Protein AF-A0A832CTL1-F1 (afdb_monomer)

Radius of gyration: 27.65 Å; Cα contacts (8 Å, |Δi|>4): 607; chains: 1; bounding box: 59×52×82 Å

Nearest PDB structures (foldseek):
  3a6g-assembly1_B  TM=8.070E-01  e=8.616E-18  Pseudomonas putida
  3a6j-assembly1_B  TM=8.109E-01  e=1.532E-17  Pseudomonas putida
  3a6j-assembly1_D  TM=8.157E-01  e=2.428E-17  Pseudomonas putida
  3a6g-assembly1_C  TM=8.225E-01  e=5.756E-17  Pseudomonas putida
  3no4-assembly1_B  TM=8.378E-01  e=3.629E-15  Nostoc punctiforme PCC 73102

Structure (mmCIF, N/CA/C/O backbone):
data_AF-A0A832CTL1-F1
#
_entry.id   AF-A0A832CTL1-F1
#
loop_
_atom_site.group_PDB
_atom_site.id
_atom_site.type_symbol
_atom_site.label_atom_id
_atom_site.label_alt_id
_atom_site.label_comp_id
_atom_site.label_asym_id
_atom_site.label_entity_id
_atom_site.label_seq_id
_atom_site.pdbx_PDB_ins_code
_atom_site.Cartn_x
_atom_site.Cartn_y
_atom_site.Cartn_z
_atom_site.occupancy
_atom_site.B_iso_or_equiv
_atom_site.auth_seq_id
_atom_site.auth_comp_id
_atom_site.auth_asym_id
_atom_site.auth_atom_id
_atom_site.pdbx_PDB_model_num
ATOM 1 N N . MET A 1 1 ? -8.035 -24.343 8.576 1.00 56.88 1 MET A N 1
ATOM 2 C CA . MET A 1 1 ? -7.004 -23.307 8.783 1.00 56.88 1 MET A CA 1
ATOM 3 C C . MET A 1 1 ? -7.360 -22.589 10.062 1.00 56.88 1 MET A C 1
ATOM 5 O O . MET A 1 1 ? -8.543 -22.396 10.301 1.00 56.88 1 MET A O 1
ATOM 9 N N . ASN A 1 2 ? -6.378 -22.297 10.905 1.00 76.19 2 ASN A N 1
ATOM 10 C CA . ASN A 1 2 ? -6.590 -21.469 12.084 1.00 76.19 2 ASN A CA 1
ATOM 11 C C . ASN A 1 2 ? -6.821 -20.022 11.612 1.00 76.19 2 ASN A C 1
ATOM 13 O O . ASN A 1 2 ? -6.021 -19.516 10.827 1.00 76.19 2 ASN A O 1
ATOM 17 N N . ALA A 1 3 ? -7.889 -19.361 12.063 1.00 74.44 3 ALA A N 1
ATOM 18 C CA . ALA A 1 3 ? -8.187 -17.968 11.719 1.00 74.44 3 ALA A CA 1
ATOM 19 C C . ALA A 1 3 ? -7.029 -17.011 12.058 1.00 74.44 3 ALA A C 1
ATOM 21 O O . ALA A 1 3 ? -6.797 -16.012 11.374 1.00 74.44 3 ALA A O 1
ATOM 22 N N . LEU A 1 4 ? -6.240 -17.347 13.082 1.00 83.19 4 LEU A N 1
ATOM 23 C CA . LEU A 1 4 ? -5.053 -16.588 13.461 1.00 83.19 4 LEU A CA 1
ATOM 24 C C . LEU A 1 4 ? -3.857 -16.825 12.529 1.00 83.19 4 LEU A C 1
ATOM 26 O O . LEU A 1 4 ? -2.988 -15.964 12.477 1.00 83.19 4 LEU A O 1
ATOM 30 N N . GLU A 1 5 ? -3.828 -17.909 11.755 1.00 91.62 5 GLU A N 1
ATOM 31 C CA . GLU A 1 5 ? -2.769 -18.211 10.774 1.00 91.62 5 GLU A CA 1
ATOM 32 C C . GLU A 1 5 ? -3.132 -17.784 9.344 1.00 91.62 5 GLU A C 1
ATOM 34 O O . GLU A 1 5 ? -2.275 -17.787 8.462 1.00 91.62 5 GLU A O 1
ATOM 39 N N . GLU A 1 6 ? -4.388 -17.416 9.084 1.00 97.06 6 GLU A N 1
ATOM 40 C CA . GLU A 1 6 ? -4.765 -16.793 7.817 1.00 97.06 6 GLU A CA 1
ATOM 41 C C . GLU A 1 6 ? -4.393 -15.303 7.843 1.00 97.06 6 GLU A C 1
ATOM 43 O O . GLU A 1 6 ? -4.636 -14.580 8.817 1.00 97.06 6 GLU A O 1
ATOM 48 N N . TYR A 1 7 ? -3.779 -14.859 6.748 1.00 97.88 7 TYR A N 1
ATOM 49 C CA . TYR A 1 7 ? -3.262 -13.505 6.571 1.00 97.88 7 TYR A CA 1
ATOM 50 C C . TYR A 1 7 ? -3.987 -12.749 5.457 1.00 97.88 7 TYR A C 1
ATOM 52 O O . TYR A 1 7 ? -3.749 -11.562 5.287 1.00 97.88 7 TYR A O 1
ATOM 60 N N . ARG A 1 8 ? -4.865 -13.385 4.676 1.00 98.50 8 ARG A N 1
ATOM 61 C CA . ARG A 1 8 ? -5.683 -12.716 3.656 1.00 98.50 8 ARG A CA 1
ATOM 62 C C . ARG A 1 8 ? -7.034 -12.340 4.244 1.00 98.50 8 ARG A C 1
ATOM 64 O O . ARG A 1 8 ? -7.839 -13.205 4.578 1.00 98.50 8 ARG A O 1
ATOM 71 N N . TYR A 1 9 ? -7.308 -11.040 4.314 1.00 98.12 9 TYR A N 1
ATOM 72 C CA . TYR A 1 9 ? -8.509 -10.493 4.950 1.00 98.12 9 TYR A CA 1
ATOM 73 C C . TYR A 1 9 ? -9.803 -11.111 4.396 1.00 98.12 9 TYR A C 1
ATOM 75 O O . TYR A 1 9 ? -10.677 -11.524 5.149 1.00 98.12 9 TYR A O 1
ATOM 83 N N . ASN A 1 10 ? -9.911 -11.230 3.070 1.00 96.50 10 ASN A N 1
ATOM 84 C CA . ASN A 1 10 ? -11.101 -11.732 2.374 1.00 96.50 10 ASN A CA 1
ATOM 85 C C . ASN A 1 10 ? -11.220 -13.269 2.332 1.00 96.50 10 ASN A C 1
ATOM 87 O O . ASN A 1 10 ? -12.086 -13.786 1.626 1.00 96.50 10 ASN A O 1
ATOM 91 N N . ARG A 1 11 ? -10.354 -13.999 3.046 1.00 97.56 11 ARG A N 1
ATOM 92 C CA . ARG A 1 11 ? -10.480 -15.452 3.257 1.00 97.56 11 ARG A CA 1
ATOM 93 C C . ARG A 1 11 ? -11.045 -15.816 4.625 1.00 97.56 11 ARG A C 1
ATOM 95 O O . ARG A 1 11 ? -11.424 -16.967 4.817 1.00 97.56 11 ARG A O 1
ATOM 102 N N . LEU A 1 12 ? -11.121 -14.851 5.538 1.00 96.94 12 LEU A N 1
ATOM 103 C CA . LEU A 1 12 ? -11.771 -15.019 6.827 1.00 96.94 12 LEU A CA 1
ATOM 104 C C . LEU A 1 12 ? -13.285 -14.860 6.690 1.00 96.94 12 LEU A C 1
ATOM 106 O O . LEU A 1 12 ? -13.790 -14.005 5.959 1.00 96.94 12 LEU A O 1
ATOM 110 N N . THR A 1 13 ? -14.019 -15.668 7.440 1.00 97.19 13 THR A N 1
ATOM 111 C CA . THR A 1 13 ? -15.440 -15.451 7.701 1.00 97.19 13 THR A CA 1
ATOM 112 C C . THR A 1 13 ? -15.627 -14.268 8.655 1.00 97.19 13 THR A C 1
ATOM 114 O O . THR A 1 13 ? -14.732 -13.904 9.419 1.00 97.19 13 THR A O 1
ATOM 117 N N . TRP A 1 14 ? -16.808 -13.645 8.643 1.00 92.94 14 TRP A N 1
ATOM 118 C CA . TRP A 1 14 ? -17.059 -12.475 9.492 1.00 92.94 14 TRP A CA 1
ATOM 119 C C . TRP A 1 14 ? -16.880 -12.740 11.009 1.00 92.94 14 TRP A C 1
ATOM 121 O O . TRP A 1 14 ? -16.439 -11.815 11.690 1.00 92.94 14 TRP A O 1
ATOM 131 N N . PRO A 1 15 ? -17.136 -13.945 11.578 1.00 92.62 15 PRO A N 1
ATOM 132 C CA . PRO A 1 15 ? -16.801 -14.217 12.976 1.00 92.62 15 PRO A CA 1
ATOM 133 C C . PRO A 1 15 ? -15.290 -14.286 13.220 1.00 92.62 15 PRO A C 1
ATOM 135 O O . PRO A 1 15 ? -14.819 -13.754 14.220 1.00 92.62 15 PRO A O 1
ATOM 138 N N . GLU A 1 16 ? -14.524 -14.870 12.296 1.00 95.56 16 GLU A N 1
ATOM 139 C CA . GLU A 1 16 ? -13.059 -14.968 12.393 1.00 95.56 16 GLU A CA 1
ATOM 140 C C . GLU A 1 16 ? -12.382 -13.586 12.328 1.00 95.56 16 GLU A C 1
ATOM 142 O O . GLU A 1 16 ? -11.328 -13.371 12.928 1.00 95.56 16 GLU A O 1
ATOM 147 N N . ILE A 1 17 ? -13.014 -12.599 11.680 1.00 92.69 17 ILE A N 1
ATOM 148 C CA . ILE A 1 17 ? -12.567 -11.197 11.739 1.00 92.69 17 ILE A CA 1
ATOM 149 C C . ILE A 1 17 ? -12.562 -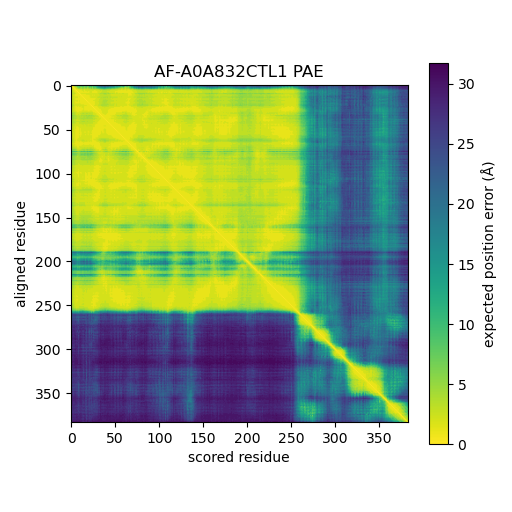10.672 13.184 1.00 92.69 17 ILE A C 1
ATOM 151 O O . ILE A 1 17 ? -11.637 -9.947 13.553 1.00 92.69 17 ILE A O 1
ATOM 155 N N . ASN A 1 18 ? -13.519 -11.068 14.034 1.00 88.56 18 ASN A N 1
ATOM 156 C CA . ASN A 1 18 ? -13.521 -10.654 15.443 1.00 88.56 18 ASN A CA 1
ATOM 157 C C . ASN A 1 18 ? -12.296 -11.194 16.195 1.00 88.56 18 ASN A C 1
ATOM 159 O O . ASN A 1 18 ? -11.742 -10.497 17.046 1.00 88.56 18 ASN A O 1
ATOM 163 N N . GLU A 1 19 ? -11.840 -12.404 15.861 1.00 90.88 19 GLU A N 1
ATOM 164 C CA . GLU A 1 19 ? -10.621 -12.988 16.432 1.00 90.88 19 GLU A CA 1
ATOM 165 C C . GLU A 1 19 ? -9.379 -12.199 16.003 1.00 90.88 19 GLU A C 1
ATOM 167 O O . GLU A 1 19 ? -8.532 -11.869 16.835 1.00 90.88 19 GLU A O 1
ATOM 172 N N . ALA A 1 20 ? -9.297 -11.803 14.728 1.00 93.50 20 ALA A N 1
ATOM 173 C CA . ALA A 1 20 ? -8.212 -10.963 14.224 1.00 93.50 20 ALA A CA 1
ATOM 174 C C . ALA A 1 20 ? -8.184 -9.564 14.871 1.00 93.50 20 ALA A C 1
ATOM 176 O O . ALA A 1 20 ? -7.107 -9.040 15.179 1.00 93.50 20 ALA A O 1
ATOM 177 N N . VAL A 1 21 ? -9.357 -8.970 15.118 1.00 87.62 21 VAL A N 1
ATOM 178 C CA . VAL A 1 21 ? -9.495 -7.701 15.852 1.00 87.62 21 VAL A CA 1
ATOM 179 C C . VAL A 1 21 ? -9.043 -7.865 17.304 1.00 87.62 21 VAL A C 1
ATOM 181 O O . VAL A 1 21 ? -8.276 -7.038 17.804 1.00 87.62 21 VAL A O 1
ATOM 184 N N . ALA A 1 22 ? -9.457 -8.945 17.976 1.00 85.94 22 ALA A N 1
ATOM 185 C CA . ALA A 1 22 ? -9.052 -9.248 19.349 1.00 85.94 22 ALA A CA 1
ATOM 186 C C . ALA A 1 22 ? -7.535 -9.484 19.473 1.00 85.94 22 ALA A C 1
ATOM 188 O O . ALA A 1 22 ? -6.916 -9.022 20.433 1.00 85.94 22 ALA A O 1
ATOM 189 N N . ALA A 1 23 ? -6.924 -10.120 18.471 1.00 88.06 23 ALA A N 1
ATOM 190 C CA . ALA A 1 23 ? -5.476 -10.303 18.352 1.00 88.06 23 ALA A CA 1
ATOM 191 C C . ALA A 1 23 ? -4.715 -9.018 17.961 1.00 88.06 23 ALA A C 1
ATOM 193 O O . ALA A 1 23 ? -3.482 -9.015 17.895 1.00 88.06 23 ALA A O 1
ATOM 194 N N . GLN A 1 24 ? -5.434 -7.918 17.709 1.00 89.25 24 GLN A N 1
ATOM 195 C CA . GLN A 1 24 ? -4.876 -6.630 17.298 1.00 89.25 24 GLN A CA 1
ATOM 196 C C . GLN A 1 24 ? -3.959 -6.766 16.071 1.00 89.25 24 GLN A C 1
ATOM 198 O O . GLN A 1 24 ? -2.849 -6.217 16.046 1.00 89.25 24 GLN A O 1
ATOM 203 N N . LYS A 1 25 ? -4.398 -7.532 15.063 1.00 96.94 25 LYS A N 1
ATOM 204 C CA . LYS A 1 25 ? -3.666 -7.627 13.795 1.00 96.94 25 LYS A CA 1
ATOM 205 C C . LYS A 1 25 ? -3.609 -6.254 13.110 1.00 96.94 25 LYS A C 1
ATOM 207 O O . LYS A 1 25 ? -4.580 -5.496 13.137 1.00 96.94 25 LYS A O 1
ATOM 212 N N . LEU A 1 26 ? -2.468 -5.932 12.504 1.00 98.50 26 LEU A N 1
ATOM 213 C CA . LEU A 1 26 ? -2.315 -4.774 11.618 1.00 98.50 26 LEU A CA 1
ATOM 214 C C . LEU A 1 26 ? -2.963 -5.101 10.266 1.00 98.50 26 LEU A C 1
ATOM 216 O O . LEU A 1 26 ? -2.711 -6.170 9.713 1.00 98.50 26 LEU A O 1
ATOM 220 N N . VAL A 1 27 ? -3.774 -4.196 9.718 1.00 98.81 27 VAL A N 1
ATOM 221 C CA . VAL A 1 27 ? -4.368 -4.395 8.385 1.00 98.81 27 VAL A CA 1
ATOM 222 C C . VAL A 1 27 ? -3.550 -3.659 7.333 1.00 98.81 27 VAL A C 1
ATOM 224 O O . VAL A 1 27 ? -3.366 -2.450 7.428 1.00 98.81 27 VAL A O 1
ATOM 227 N N . ILE A 1 28 ? -3.075 -4.384 6.328 1.00 98.94 28 ILE A N 1
ATOM 228 C CA . ILE A 1 28 ? -2.312 -3.867 5.197 1.00 98.94 28 ILE A CA 1
ATOM 229 C C . ILE A 1 28 ? -3.253 -3.686 4.003 1.00 98.94 28 ILE A C 1
ATOM 231 O O . ILE A 1 28 ? -3.948 -4.626 3.619 1.00 98.94 28 ILE A O 1
ATOM 235 N N . LEU A 1 29 ? -3.252 -2.495 3.404 1.00 98.94 29 LEU A N 1
ATOM 236 C CA . LEU A 1 29 ? -3.898 -2.199 2.126 1.00 98.94 29 LEU A CA 1
ATOM 237 C C . LEU A 1 29 ? -2.820 -1.979 1.054 1.00 98.94 29 LEU A C 1
ATOM 239 O O . LEU A 1 29 ? -2.209 -0.906 1.033 1.00 98.94 29 LEU A O 1
ATOM 243 N N . PRO A 1 30 ? -2.576 -2.958 0.167 1.00 98.88 30 PRO A N 1
ATOM 244 C CA . PRO A 1 30 ? -1.699 -2.758 -0.977 1.00 98.88 30 PRO A CA 1
ATOM 245 C C . PRO A 1 30 ? -2.364 -1.827 -1.997 1.00 98.88 30 PRO A C 1
ATOM 247 O O . PRO A 1 30 ? -3.555 -1.950 -2.293 1.00 98.88 30 PRO A O 1
ATOM 250 N N . THR A 1 31 ? -1.596 -0.906 -2.563 1.00 98.69 31 THR A N 1
ATOM 251 C CA . THR A 1 31 ? -2.052 0.021 -3.606 1.00 98.69 31 THR A CA 1
ATOM 252 C C . THR A 1 31 ? -1.040 0.043 -4.737 1.00 98.69 31 THR A C 1
ATOM 254 O O . THR A 1 31 ? 0.158 0.018 -4.488 1.00 98.69 31 THR A O 1
ATOM 257 N N . GLY A 1 32 ? -1.510 0.084 -5.974 1.00 97.81 32 GLY A N 1
ATOM 258 C CA . GLY A 1 32 ? -0.668 0.146 -7.159 1.00 97.81 32 GLY A CA 1
ATOM 259 C C . GLY A 1 32 ? -1.394 0.865 -8.284 1.00 97.81 32 GLY A C 1
ATOM 260 O O . GLY A 1 32 ? -2.144 1.819 -8.058 1.00 97.81 32 GLY A O 1
ATOM 261 N N . SER A 1 33 ? -1.158 0.407 -9.501 1.00 97.25 33 SER A N 1
ATOM 262 C CA . SER A 1 33 ? -1.650 1.025 -10.719 1.00 97.25 33 SER A CA 1
ATOM 263 C C . SER A 1 33 ? -1.675 -0.008 -11.856 1.00 97.25 33 SER A C 1
ATOM 265 O O . SER A 1 33 ? -1.122 -1.104 -11.740 1.00 97.25 33 SER A O 1
ATOM 267 N N . THR A 1 34 ? -2.399 0.337 -12.922 1.00 97.62 34 THR A N 1
ATOM 268 C CA . THR A 1 34 ? -2.346 -0.343 -14.213 1.00 97.62 34 THR A CA 1
ATOM 269 C C . THR A 1 34 ? -1.830 0.668 -15.229 1.00 97.62 34 THR A C 1
ATOM 271 O O . THR A 1 34 ? -2.573 1.567 -15.643 1.00 97.62 34 THR A O 1
ATOM 274 N N . GLU A 1 35 ? -0.566 0.537 -15.615 1.00 95.94 35 GLU A N 1
ATOM 275 C CA . GLU A 1 35 ? 0.123 1.498 -16.473 1.00 95.94 35 GLU A CA 1
ATOM 276 C C . GLU A 1 35 ? 1.243 0.879 -17.299 1.00 95.94 35 GLU A C 1
ATOM 278 O O . GLU A 1 35 ? 1.771 -0.189 -16.994 1.00 95.94 35 GLU A O 1
ATOM 283 N N . GLN A 1 36 ? 1.595 1.574 -18.378 1.00 95.44 36 GLN A N 1
ATOM 284 C CA . GLN A 1 36 ? 2.718 1.211 -19.238 1.00 95.44 36 GLN A CA 1
ATOM 285 C C . GLN A 1 36 ? 3.995 0.993 -18.414 1.00 95.44 36 GLN A C 1
ATOM 287 O O . GLN A 1 36 ? 4.289 1.802 -17.545 1.00 95.44 36 GLN A O 1
ATOM 292 N N . HIS A 1 37 ? 4.781 -0.038 -18.717 1.00 96.75 37 HIS A N 1
ATOM 293 C CA . HIS A 1 37 ? 6.110 -0.242 -18.133 1.00 96.75 37 HIS A CA 1
ATOM 294 C C . HIS A 1 37 ? 7.117 -0.611 -19.227 1.00 96.75 37 HIS A C 1
ATOM 296 O O . HIS A 1 37 ? 7.755 -1.665 -19.229 1.00 96.75 37 HIS A O 1
ATOM 302 N N . GLY A 1 38 ? 7.226 0.257 -20.230 1.00 95.81 38 GLY A N 1
ATOM 303 C CA . GLY A 1 38 ? 8.018 -0.042 -21.412 1.00 95.81 38 GLY A CA 1
ATOM 304 C C . GLY A 1 38 ? 7.426 -1.178 -22.250 1.00 95.81 38 GLY A C 1
ATOM 305 O O . GLY A 1 38 ? 6.285 -1.609 -22.079 1.00 95.81 38 GLY A O 1
ATOM 306 N N . ARG A 1 39 ? 8.208 -1.668 -23.214 1.00 96.88 39 ARG A N 1
ATOM 307 C CA . ARG A 1 39 ? 7.780 -2.749 -24.122 1.00 96.88 39 ARG A CA 1
ATOM 308 C C . ARG A 1 39 ? 8.019 -4.146 -23.545 1.00 96.88 39 ARG A C 1
ATOM 310 O O . ARG A 1 39 ? 7.516 -5.122 -24.107 1.00 96.88 39 ARG A O 1
ATOM 317 N N . HIS A 1 40 ? 8.814 -4.242 -22.480 1.00 98.56 40 HIS A N 1
ATOM 318 C CA . HIS A 1 40 ? 9.295 -5.500 -21.914 1.00 98.56 40 HIS A CA 1
ATOM 319 C C . HIS A 1 40 ? 8.487 -5.989 -20.712 1.00 98.56 40 HIS A C 1
ATOM 321 O O . HIS A 1 40 ? 8.428 -7.204 -20.516 1.00 98.56 40 HIS A O 1
ATOM 327 N N . LEU A 1 41 ? 7.854 -5.097 -19.943 1.00 98.50 41 LEU A N 1
ATOM 328 C CA . LEU A 1 41 ? 7.027 -5.463 -18.790 1.00 98.50 41 LEU A CA 1
ATOM 329 C C . LEU A 1 41 ? 5.519 -5.387 -19.094 1.00 98.50 41 LEU A C 1
ATOM 331 O O . LEU A 1 41 ? 5.087 -4.663 -19.996 1.00 98.50 41 LEU A O 1
ATOM 335 N N . PRO A 1 42 ? 4.697 -6.155 -18.360 1.00 98.12 42 PRO A N 1
ATOM 336 C CA . PRO A 1 42 ? 3.240 -6.055 -18.422 1.00 98.12 42 PRO A CA 1
ATOM 337 C C . PRO A 1 42 ? 2.713 -4.783 -17.735 1.00 98.12 42 PRO A C 1
ATOM 339 O O . PRO A 1 42 ? 3.452 -4.065 -17.080 1.00 98.12 42 PRO A O 1
ATOM 342 N N . LEU A 1 43 ? 1.410 -4.513 -17.866 1.00 98.06 43 LEU A N 1
ATOM 343 C CA . LEU A 1 43 ? 0.783 -3.296 -17.324 1.00 98.06 43 LEU A CA 1
ATOM 344 C C . LEU A 1 43 ? 0.546 -3.319 -15.804 1.00 98.06 43 LEU A C 1
ATOM 346 O O . LEU A 1 43 ? 0.078 -2.333 -15.249 1.00 98.06 43 LEU A O 1
ATOM 350 N N . ASP A 1 44 ? 0.779 -4.450 -15.138 1.00 98.06 44 ASP A N 1
ATOM 351 C CA . ASP A 1 44 ? 0.405 -4.679 -13.739 1.00 98.06 44 ASP A CA 1
ATOM 352 C C . ASP A 1 44 ? 1.585 -4.598 -12.763 1.00 98.06 44 ASP A C 1
ATOM 354 O O . ASP A 1 44 ? 1.434 -5.034 -11.628 1.00 98.06 44 ASP A O 1
ATOM 358 N N . VAL A 1 45 ? 2.747 -4.082 -13.180 1.00 98.44 45 VAL A N 1
ATOM 359 C CA . VAL A 1 45 ? 3.984 -4.047 -12.370 1.00 98.44 45 VAL A CA 1
ATOM 360 C C . VAL A 1 45 ? 3.731 -3.501 -10.969 1.00 98.44 45 VAL A C 1
ATOM 362 O O . VAL A 1 45 ? 3.952 -4.224 -9.996 1.00 98.44 45 VAL A O 1
ATOM 365 N N . ASP A 1 46 ? 3.178 -2.296 -10.854 1.00 98.06 46 ASP A N 1
ATOM 366 C CA . ASP A 1 46 ? 2.960 -1.633 -9.563 1.00 98.06 46 ASP A CA 1
ATOM 367 C C . ASP A 1 46 ? 2.119 -2.476 -8.605 1.00 98.06 46 ASP A C 1
ATOM 369 O O . ASP A 1 46 ? 2.456 -2.651 -7.430 1.00 98.06 46 ASP A O 1
ATOM 373 N N . VAL A 1 47 ? 0.998 -3.004 -9.106 1.00 98.44 47 VAL A N 1
ATOM 374 C CA . VAL A 1 47 ? 0.065 -3.783 -8.292 1.00 98.44 47 VAL A CA 1
ATOM 375 C C . VAL A 1 47 ? 0.609 -5.178 -7.998 1.00 98.44 47 VAL A C 1
ATOM 377 O O . VAL A 1 47 ? 0.530 -5.625 -6.857 1.00 98.44 47 VAL A O 1
ATOM 380 N N . PHE A 1 48 ? 1.211 -5.845 -8.982 1.00 98.81 48 PHE A N 1
ATOM 381 C CA . PHE A 1 48 ? 1.738 -7.201 -8.860 1.00 98.81 48 PHE A CA 1
ATOM 382 C C . PHE A 1 48 ? 2.922 -7.261 -7.897 1.00 98.81 48 PHE A C 1
ATOM 384 O O . PHE A 1 48 ? 2.953 -8.121 -7.013 1.00 98.81 48 PHE A O 1
ATOM 391 N N . LEU A 1 49 ? 3.883 -6.341 -8.026 1.00 98.75 49 LEU A N 1
ATOM 392 C CA . LEU A 1 49 ? 5.053 -6.295 -7.151 1.00 98.75 49 LEU A CA 1
ATOM 393 C C . LEU A 1 49 ? 4.649 -5.929 -5.718 1.00 98.75 49 LEU A C 1
ATOM 395 O O . LEU A 1 49 ? 5.041 -6.621 -4.774 1.00 98.75 49 LEU A O 1
ATOM 399 N N . CYS A 1 50 ? 3.810 -4.901 -5.545 1.00 98.75 50 CYS A N 1
ATOM 400 C CA . CYS A 1 50 ? 3.340 -4.487 -4.225 1.00 98.75 50 CYS A CA 1
ATOM 401 C C . CYS A 1 50 ? 2.514 -5.580 -3.534 1.00 98.75 50 CYS A C 1
ATOM 403 O O . CYS A 1 50 ? 2.757 -5.886 -2.363 1.00 98.75 50 CYS A O 1
ATOM 405 N N . GLU A 1 51 ? 1.577 -6.208 -4.252 1.00 98.75 51 GLU A N 1
ATOM 406 C CA . GLU A 1 51 ? 0.786 -7.319 -3.723 1.00 98.75 51 GLU A CA 1
ATOM 407 C C . GLU A 1 51 ? 1.691 -8.496 -3.344 1.00 98.75 51 GLU A C 1
ATOM 409 O O . GLU A 1 51 ? 1.564 -9.018 -2.238 1.00 98.75 51 GLU A O 1
ATOM 414 N N . SER A 1 52 ? 2.641 -8.880 -4.200 1.00 98.88 52 SER A N 1
ATOM 415 C CA . SER A 1 52 ? 3.561 -9.995 -3.933 1.00 98.88 52 SER A CA 1
ATOM 416 C C . SER A 1 52 ? 4.372 -9.780 -2.655 1.00 98.88 52 SER A C 1
ATOM 418 O O . SER A 1 52 ? 4.452 -10.678 -1.815 1.00 98.88 52 SER A O 1
ATOM 420 N N . VAL A 1 53 ? 4.918 -8.574 -2.465 1.00 98.88 53 VAL A N 1
ATOM 421 C CA . VAL A 1 53 ? 5.634 -8.207 -1.236 1.00 98.88 53 VAL A CA 1
ATOM 422 C C . VAL A 1 53 ? 4.696 -8.259 -0.027 1.00 98.88 53 VAL A C 1
ATOM 424 O O . VAL A 1 53 ? 5.027 -8.888 0.978 1.00 98.88 53 VAL A O 1
ATOM 427 N N . CYS A 1 54 ? 3.505 -7.658 -0.111 1.00 98.88 54 CYS A N 1
ATOM 428 C CA . CYS A 1 54 ? 2.554 -7.630 1.005 1.00 98.88 54 CYS A CA 1
ATOM 429 C C . CYS A 1 54 ? 2.052 -9.026 1.390 1.00 98.88 54 CYS A C 1
ATOM 431 O O . CYS A 1 54 ? 1.907 -9.322 2.574 1.00 98.88 54 CYS A O 1
ATOM 433 N N . LEU A 1 55 ? 1.794 -9.896 0.413 1.00 98.81 55 LEU A N 1
ATOM 434 C CA . LEU A 1 55 ? 1.372 -11.272 0.657 1.00 98.81 55 LEU A CA 1
ATOM 435 C C . LEU A 1 55 ? 2.485 -12.099 1.300 1.00 98.81 55 LEU A C 1
ATOM 437 O O . LEU A 1 55 ? 2.195 -12.906 2.181 1.00 98.81 55 LEU A O 1
ATOM 441 N N . GLU A 1 56 ? 3.743 -11.890 0.912 1.00 98.88 56 GLU A N 1
ATOM 442 C CA . GLU A 1 56 ? 4.874 -12.568 1.546 1.00 98.88 56 GLU A CA 1
ATOM 443 C C . GLU A 1 56 ? 5.110 -12.063 2.980 1.00 98.88 56 GLU A C 1
ATOM 445 O O . GLU A 1 56 ? 5.332 -12.876 3.881 1.00 98.88 56 GLU A O 1
ATOM 450 N N . VAL A 1 57 ? 4.962 -10.755 3.236 1.00 98.81 57 VAL A N 1
ATOM 451 C CA . VAL A 1 57 ? 4.905 -10.201 4.604 1.00 98.81 57 VAL A CA 1
ATOM 452 C C . VAL A 1 57 ? 3.772 -10.863 5.389 1.00 98.81 57 VAL A C 1
ATOM 454 O O . VAL A 1 57 ? 3.990 -11.350 6.497 1.00 98.81 57 VAL A O 1
ATOM 457 N N . GLY A 1 58 ? 2.583 -10.959 4.787 1.00 98.44 58 GLY A N 1
ATOM 458 C CA . GLY A 1 58 ? 1.430 -11.660 5.343 1.00 98.44 58 GLY A CA 1
ATOM 459 C C . GLY A 1 58 ? 1.741 -13.103 5.719 1.00 98.44 58 GLY A C 1
ATOM 460 O O . GLY A 1 58 ? 1.436 -13.530 6.827 1.00 98.44 58 GLY A O 1
ATOM 461 N N . ARG A 1 59 ? 2.432 -13.837 4.847 1.00 98.31 59 ARG A N 1
ATOM 462 C CA . ARG A 1 59 ? 2.844 -15.220 5.097 1.00 98.31 59 ARG A CA 1
ATOM 463 C C . ARG A 1 59 ? 3.857 -15.337 6.245 1.00 98.31 59 ARG A C 1
ATOM 465 O O . ARG A 1 59 ? 3.743 -16.259 7.048 1.00 98.31 59 ARG A O 1
ATOM 472 N N . ARG A 1 60 ? 4.844 -14.433 6.336 1.00 98.38 60 ARG A N 1
ATOM 473 C CA . ARG A 1 60 ? 5.883 -14.429 7.396 1.00 98.38 60 ARG A CA 1
ATOM 474 C C . ARG A 1 60 ? 5.380 -13.891 8.742 1.00 98.38 60 ARG A C 1
ATOM 476 O O . ARG A 1 60 ? 5.982 -14.164 9.780 1.00 98.38 60 ARG A O 1
ATOM 483 N N . ALA A 1 61 ? 4.294 -13.126 8.735 1.00 97.50 61 ALA A N 1
ATOM 484 C CA . ALA A 1 61 ? 3.723 -12.464 9.904 1.00 97.50 61 ALA A CA 1
ATOM 485 C C . ALA A 1 61 ? 2.225 -12.765 10.062 1.00 97.50 61 ALA A C 1
ATOM 487 O O . ALA A 1 61 ? 1.452 -11.894 10.464 1.00 97.50 61 ALA A O 1
ATOM 488 N N . ALA A 1 62 ? 1.805 -13.988 9.730 1.00 96.81 62 ALA A N 1
ATOM 489 C CA . ALA A 1 62 ? 0.393 -14.334 9.599 1.00 96.81 62 ALA A CA 1
ATOM 490 C C . ALA A 1 62 ? -0.411 -14.140 10.889 1.00 96.81 62 ALA A C 1
ATOM 492 O O . ALA A 1 62 ? -1.557 -13.701 10.845 1.00 96.81 62 ALA A O 1
ATOM 493 N N . ASP A 1 63 ? 0.211 -14.358 12.045 1.00 95.25 63 ASP A N 1
ATOM 494 C CA . ASP A 1 63 ? -0.346 -14.117 13.377 1.00 95.25 63 ASP A CA 1
ATOM 495 C C . ASP A 1 63 ? -0.490 -12.622 13.727 1.00 95.25 63 ASP A C 1
ATOM 497 O O . ASP A 1 63 ? -1.186 -12.259 14.677 1.00 95.25 63 ASP A O 1
ATOM 501 N N . ARG A 1 64 ? 0.126 -11.734 12.939 1.00 95.88 64 ARG A N 1
ATOM 502 C CA . ARG A 1 64 ? 0.286 -10.302 13.229 1.00 95.88 64 ARG A CA 1
ATOM 503 C C . ARG A 1 64 ? -0.436 -9.399 12.239 1.00 95.88 64 ARG A C 1
ATOM 505 O O . ARG A 1 64 ? -0.753 -8.267 12.609 1.00 95.88 64 ARG A O 1
ATOM 512 N N . VAL A 1 65 ? -0.701 -9.857 11.014 1.00 98.12 65 VAL A N 1
ATOM 513 C CA . VAL A 1 65 ? -1.257 -9.008 9.949 1.00 98.12 65 VAL A CA 1
ATOM 514 C C . VAL A 1 65 ? -2.414 -9.646 9.191 1.00 98.12 65 VAL A C 1
ATOM 516 O O . VAL A 1 65 ? -2.542 -10.866 9.122 1.00 98.12 65 VAL A O 1
ATOM 519 N N . LEU A 1 66 ? -3.238 -8.793 8.585 1.00 98.69 66 LEU A N 1
ATOM 520 C CA . LEU A 1 66 ? -4.149 -9.154 7.504 1.00 98.69 66 LEU A CA 1
ATOM 521 C C . LEU A 1 66 ? -3.872 -8.272 6.290 1.00 98.69 66 LEU A C 1
ATOM 523 O O . LEU A 1 66 ? -3.724 -7.064 6.426 1.00 98.69 66 LEU A O 1
ATOM 527 N N . VAL A 1 67 ? -3.857 -8.860 5.104 1.00 98.88 67 VAL A N 1
ATOM 528 C CA . VAL A 1 67 ? -3.646 -8.196 3.820 1.00 98.88 67 VAL A CA 1
ATOM 529 C C . VAL A 1 67 ? -4.984 -8.136 3.095 1.00 98.88 67 VAL A C 1
ATOM 531 O O . VAL A 1 67 ? -5.631 -9.164 2.864 1.00 98.88 67 VAL A O 1
ATOM 534 N N . LEU A 1 68 ? -5.424 -6.922 2.780 1.00 98.88 68 LEU A N 1
ATOM 535 C CA . LEU A 1 68 ? -6.598 -6.669 1.953 1.00 98.88 68 LEU A CA 1
ATOM 536 C C . LEU A 1 68 ? -6.300 -6.961 0.476 1.00 98.88 68 LEU A C 1
ATOM 538 O O . LEU A 1 68 ? -5.137 -6.946 0.070 1.00 98.88 68 LEU A O 1
ATOM 542 N N . PRO A 1 69 ? -7.340 -7.181 -0.348 1.00 98.56 69 PRO A N 1
ATOM 543 C CA . PRO A 1 69 ? -7.188 -7.148 -1.798 1.00 98.56 69 PRO A CA 1
ATOM 544 C C . PRO A 1 69 ? -6.522 -5.838 -2.253 1.00 98.56 69 PRO A C 1
ATOM 546 O O . PRO A 1 69 ? -6.844 -4.781 -1.699 1.00 98.56 69 PRO A O 1
ATOM 549 N N . PRO A 1 70 ? -5.613 -5.888 -3.240 1.00 98.56 70 PRO A N 1
ATOM 550 C CA . PRO A 1 70 ? -4.897 -4.705 -3.688 1.00 98.56 70 PRO A CA 1
ATOM 551 C C . PRO A 1 70 ? -5.802 -3.742 -4.470 1.00 98.56 70 PRO A C 1
ATOM 553 O O . PRO A 1 70 ? -6.770 -4.147 -5.117 1.00 98.56 70 PRO A O 1
ATOM 556 N N . ILE A 1 71 ? -5.442 -2.458 -4.464 1.00 98.50 71 ILE A N 1
ATOM 557 C CA . ILE A 1 71 ? -6.044 -1.435 -5.328 1.00 98.50 71 ILE A CA 1
ATOM 558 C C . ILE A 1 71 ? -5.243 -1.356 -6.629 1.00 98.50 71 ILE A C 1
ATOM 560 O O . ILE A 1 71 ? -4.114 -0.871 -6.631 1.00 98.50 71 ILE A O 1
ATOM 564 N N . SER A 1 72 ? -5.823 -1.836 -7.730 1.00 97.62 72 SER A N 1
ATOM 565 C CA . SER A 1 72 ? -5.125 -2.011 -9.018 1.00 97.62 72 SER A CA 1
ATOM 566 C C . SER A 1 72 ? -5.083 -0.773 -9.921 1.00 97.62 72 SER A C 1
ATOM 568 O O . SER A 1 72 ? -4.514 -0.839 -11.007 1.00 97.62 72 SER A O 1
ATOM 570 N N . TYR A 1 73 ? -5.696 0.342 -9.518 1.00 97.75 73 TYR A N 1
ATOM 571 C CA . TYR A 1 73 ? -5.802 1.558 -10.330 1.00 97.75 73 TYR A CA 1
ATOM 572 C C . TYR A 1 73 ? -5.453 2.799 -9.506 1.00 97.75 73 TYR A C 1
ATOM 574 O O . TYR A 1 73 ? -5.769 2.855 -8.316 1.00 97.75 73 TYR A O 1
ATOM 582 N N . GLY A 1 74 ? -4.851 3.804 -10.146 1.00 95.62 74 GLY A N 1
ATOM 583 C CA . GLY A 1 74 ? -4.324 4.986 -9.466 1.00 95.62 74 GLY A CA 1
ATOM 584 C C . GLY A 1 74 ? -4.194 6.225 -10.356 1.00 95.62 74 GLY A C 1
ATOM 585 O O . GLY A 1 74 ? -4.836 6.356 -11.406 1.00 95.62 74 GLY A O 1
ATOM 586 N N . LEU A 1 75 ? -3.375 7.170 -9.896 1.00 94.50 75 LEU A N 1
ATOM 587 C CA . LEU A 1 75 ? -3.154 8.459 -10.550 1.00 94.50 75 LEU A CA 1
ATOM 588 C C . LEU A 1 75 ? -2.167 8.351 -11.723 1.00 94.50 75 LEU A C 1
ATOM 590 O O . LEU A 1 75 ? -0.972 8.560 -11.545 1.00 94.50 75 LEU A O 1
ATOM 594 N N . ASN A 1 76 ? -2.676 8.082 -12.933 1.00 91.94 76 ASN A N 1
ATOM 595 C CA . ASN A 1 76 ? -1.815 7.714 -14.077 1.00 91.94 76 ASN A CA 1
ATOM 596 C C . ASN A 1 76 ? -2.047 8.502 -15.371 1.00 91.94 76 ASN A C 1
ATOM 598 O O . ASN A 1 76 ? -1.553 8.101 -16.421 1.00 91.94 76 ASN A O 1
ATOM 602 N N . LEU A 1 77 ? -2.804 9.608 -15.356 1.00 93.44 77 LEU A N 1
ATOM 603 C CA . LEU A 1 77 ? -3.181 10.310 -16.599 1.00 93.44 77 LEU A CA 1
ATOM 604 C C . LEU A 1 77 ? -1.970 10.717 -17.455 1.00 93.44 77 LEU A C 1
ATOM 606 O O . LEU A 1 77 ? -2.025 10.717 -18.677 1.00 93.44 77 LEU A O 1
ATOM 610 N N . HIS A 1 78 ? -0.850 11.011 -16.811 1.00 88.94 78 HIS A N 1
ATOM 611 C CA . HIS A 1 78 ? 0.401 11.397 -17.448 1.00 88.94 78 HIS A CA 1
ATOM 612 C C . HIS A 1 78 ? 1.105 10.249 -18.212 1.00 88.94 78 HIS A C 1
ATOM 614 O O . HIS A 1 78 ? 1.997 10.521 -19.014 1.00 88.94 78 HIS A O 1
ATOM 620 N N . HIS A 1 79 ? 0.670 8.994 -18.047 1.00 90.00 79 HIS A N 1
ATOM 621 C CA . HIS A 1 79 ? 1.111 7.829 -18.828 1.00 90.00 79 HIS A CA 1
ATOM 622 C C . HIS A 1 79 ? 0.125 7.436 -19.950 1.00 90.00 79 HIS A C 1
ATOM 624 O O . HIS A 1 79 ? 0.347 6.435 -20.633 1.00 90.00 79 HIS A O 1
ATOM 630 N N . ILE A 1 80 ? -0.976 8.178 -20.148 1.00 93.31 80 ILE A N 1
ATOM 631 C CA . ILE A 1 80 ? -2.098 7.755 -21.013 1.00 93.31 80 ILE A CA 1
ATOM 632 C C . ILE A 1 80 ? -1.770 7.699 -22.511 1.00 93.31 80 ILE A C 1
ATOM 634 O O . ILE A 1 80 ? -2.446 7.002 -23.264 1.00 93.31 80 ILE A O 1
ATOM 638 N N . ASP A 1 81 ? -0.718 8.395 -22.944 1.00 94.62 81 ASP A N 1
ATOM 639 C CA . ASP A 1 81 ? -0.259 8.373 -24.337 1.00 94.62 81 ASP A CA 1
ATOM 640 C C . ASP A 1 81 ? 0.327 7.006 -24.742 1.00 94.62 81 ASP A C 1
ATOM 642 O O . ASP A 1 81 ? 0.457 6.709 -25.932 1.00 94.62 81 ASP A O 1
ATOM 646 N N . PHE A 1 82 ? 0.652 6.153 -23.764 1.00 94.06 82 PHE A N 1
ATOM 647 C CA . PHE A 1 82 ? 1.007 4.756 -23.979 1.00 94.06 82 PHE A CA 1
ATOM 648 C C . PHE A 1 82 ? -0.243 3.873 -23.786 1.00 94.06 82 PHE A C 1
ATOM 650 O O . PHE A 1 82 ? -0.857 3.902 -22.714 1.00 94.06 82 PHE A O 1
ATOM 657 N N . PRO A 1 83 ? -0.647 3.073 -24.794 1.00 94.50 83 PRO A N 1
ATOM 658 C CA . PRO A 1 83 ? -1.879 2.292 -24.725 1.00 94.50 83 PRO A CA 1
ATOM 659 C C . PRO A 1 83 ? -1.909 1.297 -23.558 1.00 94.50 83 PRO A C 1
ATOM 661 O O . PRO A 1 83 ? -0.976 0.519 -23.374 1.00 94.50 83 PRO A O 1
ATOM 664 N N . GLY A 1 84 ? -3.030 1.268 -22.833 1.00 94.88 84 GLY A N 1
ATOM 665 C CA . GLY A 1 84 ? -3.297 0.307 -21.754 1.00 94.88 84 GLY A CA 1
ATOM 666 C C . GLY A 1 84 ? -3.356 0.919 -20.353 1.00 94.88 84 GLY A C 1
ATOM 667 O O . GLY A 1 84 ? -3.961 0.319 -19.468 1.00 94.88 84 GLY A O 1
ATOM 668 N N . THR A 1 85 ? -2.806 2.120 -20.164 1.00 94.75 85 THR A N 1
ATOM 669 C CA . THR A 1 85 ? -2.892 2.862 -18.900 1.00 94.75 85 THR A CA 1
ATOM 670 C C . THR A 1 85 ? -4.346 3.160 -18.520 1.00 94.75 85 THR A C 1
ATOM 672 O O . THR A 1 85 ? -5.107 3.703 -19.324 1.00 94.75 85 THR A O 1
ATOM 675 N N . ILE A 1 86 ? -4.723 2.854 -17.275 1.00 97.00 86 ILE A N 1
ATOM 676 C CA . ILE A 1 86 ? -6.042 3.171 -16.706 1.00 97.00 86 ILE A CA 1
ATOM 677 C C . ILE A 1 86 ? -5.865 4.234 -15.623 1.00 97.00 86 ILE A C 1
ATOM 679 O O . ILE A 1 86 ? -5.142 4.031 -14.648 1.00 97.00 86 ILE A O 1
ATOM 683 N N . HIS A 1 87 ? -6.536 5.372 -15.794 1.00 96.81 87 HIS A N 1
ATOM 684 C CA . HIS A 1 87 ? -6.448 6.515 -14.889 1.00 96.81 87 HIS A CA 1
ATOM 685 C C . HIS A 1 87 ? -7.673 6.624 -13.976 1.00 96.81 87 HIS A C 1
ATOM 687 O O . HIS A 1 87 ? -8.810 6.501 -14.434 1.00 96.81 87 HIS A O 1
ATOM 693 N N . ILE A 1 88 ? -7.419 6.925 -12.701 1.00 98.06 88 ILE A N 1
ATOM 694 C CA . ILE A 1 88 ? -8.414 7.341 -11.714 1.00 98.06 88 ILE A CA 1
ATOM 695 C C . ILE A 1 88 ? -8.068 8.740 -11.206 1.00 98.06 88 ILE A C 1
ATOM 697 O O . ILE A 1 88 ? -6.919 9.014 -10.850 1.00 98.06 88 ILE A O 1
ATOM 701 N N . GLU A 1 89 ? -9.080 9.604 -11.140 1.00 97.56 89 GLU A N 1
ATOM 702 C CA . GLU A 1 89 ? -8.939 10.955 -10.599 1.00 97.56 89 GLU A CA 1
ATOM 703 C C . GLU A 1 89 ? -8.484 10.919 -9.126 1.00 97.56 89 GLU A C 1
ATOM 705 O O . GLU A 1 89 ? -8.978 10.082 -8.352 1.00 97.56 89 GLU A O 1
ATOM 710 N N . PRO A 1 90 ? -7.576 11.818 -8.696 1.00 96.62 90 PRO A N 1
ATOM 711 C CA . PRO A 1 90 ? -7.028 11.823 -7.339 1.00 96.62 90 PRO A CA 1
ATOM 712 C C . PRO A 1 90 ? -8.095 11.797 -6.239 1.00 96.62 90 PRO A C 1
ATOM 714 O O . PRO A 1 90 ? -7.971 11.061 -5.258 1.00 96.62 90 PRO A O 1
ATOM 717 N N . GLU A 1 91 ? -9.165 12.578 -6.395 1.00 97.38 91 GLU A N 1
ATOM 718 C CA . GLU A 1 91 ? -10.245 12.691 -5.416 1.00 97.38 91 GLU A CA 1
ATOM 719 C C . GLU A 1 91 ? -11.018 11.378 -5.286 1.00 97.38 91 GLU A C 1
ATOM 721 O O . GLU A 1 91 ? -11.410 11.002 -4.179 1.00 97.38 91 GLU A O 1
ATOM 726 N N . VAL A 1 92 ? -11.202 10.662 -6.400 1.00 98.38 92 VAL A N 1
ATOM 727 C CA . VAL A 1 92 ? -11.889 9.366 -6.434 1.00 98.38 92 VAL A CA 1
ATOM 728 C C . VAL A 1 92 ? -11.030 8.303 -5.762 1.00 98.38 92 VAL A C 1
ATOM 730 O O . VAL A 1 92 ? -11.538 7.571 -4.912 1.00 98.38 92 VAL A O 1
ATOM 733 N N . PHE A 1 93 ? -9.730 8.258 -6.069 1.00 98.62 93 PHE A N 1
ATOM 734 C CA . PHE A 1 93 ? -8.796 7.340 -5.415 1.00 98.62 93 PHE A CA 1
ATOM 735 C C . PHE A 1 93 ? -8.761 7.570 -3.898 1.00 98.62 93 PHE A C 1
ATOM 737 O O . PHE A 1 93 ? -8.932 6.631 -3.118 1.00 98.62 93 PHE A O 1
ATOM 744 N N . ILE A 1 94 ? -8.612 8.829 -3.465 1.00 98.69 94 ILE A N 1
ATOM 745 C CA . ILE A 1 94 ? -8.596 9.183 -2.041 1.00 98.69 94 ILE A CA 1
ATOM 746 C C . ILE A 1 94 ? -9.917 8.793 -1.375 1.00 98.69 94 ILE A C 1
ATOM 748 O O . ILE A 1 94 ? -9.898 8.188 -0.304 1.00 98.69 94 ILE A O 1
ATOM 752 N N . ALA A 1 95 ? -11.060 9.133 -1.977 1.00 98.12 95 ALA A N 1
ATOM 753 C CA . ALA A 1 95 ? -12.369 8.822 -1.409 1.00 98.12 95 ALA A CA 1
ATOM 754 C C . ALA A 1 95 ? -12.592 7.308 -1.285 1.00 98.12 95 ALA A C 1
ATOM 756 O O . ALA A 1 95 ? -13.071 6.841 -0.251 1.00 98.12 95 ALA A O 1
ATOM 757 N N . PHE A 1 96 ? -12.203 6.541 -2.305 1.00 98.69 96 PHE A N 1
ATOM 758 C CA . PHE A 1 96 ? -12.332 5.089 -2.315 1.00 98.69 96 PHE A CA 1
ATOM 759 C C . PHE A 1 96 ? -11.472 4.432 -1.231 1.00 98.69 96 PHE A C 1
ATOM 761 O O . PHE A 1 96 ? -11.998 3.717 -0.376 1.00 98.69 96 PHE A O 1
ATOM 768 N N . CYS A 1 97 ? -10.175 4.741 -1.194 1.00 98.81 97 CYS A N 1
ATOM 769 C CA . CYS A 1 97 ? -9.263 4.202 -0.188 1.00 98.81 97 CYS A CA 1
ATOM 770 C C . CYS A 1 97 ? -9.660 4.637 1.233 1.00 98.81 97 CYS A C 1
ATOM 772 O O . CYS A 1 97 ? -9.612 3.828 2.156 1.00 98.81 97 CYS A O 1
ATOM 774 N N . LEU A 1 98 ? -10.138 5.873 1.415 1.00 98.12 98 LEU A N 1
ATOM 775 C CA . LEU A 1 98 ? -10.638 6.350 2.706 1.00 98.12 98 LEU A CA 1
ATOM 776 C C . LEU A 1 98 ? -11.895 5.597 3.170 1.00 98.12 98 LEU A C 1
ATOM 778 O O . LEU A 1 98 ? -12.062 5.370 4.367 1.00 98.12 98 LEU A O 1
ATOM 782 N N . ASN A 1 99 ? -12.787 5.204 2.257 1.00 98.25 99 ASN A N 1
ATOM 783 C CA . ASN A 1 99 ? -13.945 4.380 2.610 1.00 98.25 99 ASN A CA 1
ATOM 784 C C . ASN A 1 99 ? -13.509 2.993 3.100 1.00 98.25 99 ASN A C 1
ATOM 786 O O . ASN A 1 99 ? -14.063 2.488 4.079 1.00 98.25 99 ASN A O 1
ATOM 790 N N . ILE A 1 100 ? -12.488 2.405 2.471 1.00 98.81 100 ILE A N 1
ATOM 791 C CA . ILE A 1 100 ? -11.911 1.122 2.895 1.00 98.81 100 ILE A CA 1
ATOM 792 C C . ILE A 1 100 ? -11.321 1.250 4.301 1.00 98.81 100 ILE A C 1
ATOM 794 O O . ILE A 1 100 ? -11.706 0.505 5.201 1.00 98.81 100 ILE A O 1
ATOM 798 N N . THR A 1 101 ? -10.432 2.220 4.523 1.00 98.56 101 THR A N 1
ATOM 799 C CA . THR A 1 101 ? -9.741 2.371 5.811 1.00 98.56 101 THR A CA 1
ATOM 800 C C . THR A 1 101 ? -10.706 2.714 6.948 1.00 98.56 101 THR A C 1
ATOM 802 O O . THR A 1 101 ? -10.573 2.174 8.045 1.00 98.56 101 THR A O 1
ATOM 805 N N . LYS A 1 102 ? -11.734 3.535 6.691 1.00 92.00 102 LYS A N 1
ATOM 806 C CA . LYS A 1 102 ? -12.810 3.801 7.659 1.00 92.00 102 LYS A CA 1
ATOM 807 C C . LYS A 1 102 ? -13.615 2.553 7.996 1.00 92.00 102 LYS A C 1
ATOM 809 O O . LYS A 1 102 ? -13.944 2.362 9.161 1.00 92.00 102 LYS A O 1
ATOM 814 N N . SER A 1 103 ? -13.910 1.706 7.012 1.00 93.56 103 SER A N 1
ATOM 815 C CA . SER A 1 103 ? -14.634 0.448 7.245 1.00 93.56 103 SER A CA 1
ATOM 816 C C . SER A 1 103 ? -13.804 -0.510 8.103 1.00 93.56 103 SER A C 1
ATOM 818 O O . SER A 1 103 ? -14.299 -1.072 9.076 1.00 93.56 103 SER A O 1
ATOM 820 N N . VAL A 1 104 ? -12.505 -0.627 7.816 1.00 96.12 104 VAL A N 1
ATOM 821 C CA . VAL A 1 104 ? -11.566 -1.410 8.633 1.00 96.12 104 VAL A CA 1
ATOM 822 C C . VAL A 1 104 ? -11.509 -0.883 10.070 1.00 96.12 104 VAL A C 1
ATOM 824 O O . VAL A 1 104 ? -11.627 -1.663 11.016 1.00 96.12 104 VAL A O 1
ATOM 827 N N . ALA A 1 105 ? -11.387 0.435 10.249 1.00 85.75 105 ALA A N 1
ATOM 828 C CA . ALA A 1 105 ? -11.389 1.058 11.570 1.00 85.75 105 ALA A CA 1
ATOM 829 C C . ALA A 1 105 ? -12.721 0.846 12.316 1.00 85.75 105 ALA A C 1
ATOM 831 O O . ALA A 1 105 ? -12.711 0.547 13.510 1.00 85.75 105 ALA A O 1
ATOM 832 N N . TYR A 1 106 ? -13.856 0.938 11.613 1.00 86.44 106 TYR A N 1
ATOM 833 C CA . TYR A 1 106 ? -15.196 0.692 12.157 1.00 86.44 106 TYR A CA 1
ATOM 834 C C . TYR A 1 106 ? -15.335 -0.723 12.734 1.00 86.44 106 TYR A C 1
ATOM 836 O O . TYR A 1 106 ? -15.902 -0.898 13.808 1.00 86.44 106 TYR A O 1
ATOM 844 N N . HIS A 1 107 ? -14.742 -1.729 12.084 1.00 82.50 107 HIS A N 1
ATOM 845 C CA . HIS A 1 107 ? -14.729 -3.107 12.588 1.00 82.50 107 HIS A CA 1
ATOM 846 C C . HIS A 1 107 ? -13.810 -3.324 13.804 1.00 82.50 107 HIS A C 1
ATOM 848 O O . HIS A 1 107 ? -13.764 -4.422 14.350 1.00 82.50 107 HIS A O 1
ATOM 854 N N . GLY A 1 108 ? -13.102 -2.291 14.269 1.00 81.25 108 GLY A N 1
ATOM 855 C CA . GLY A 1 108 ? -12.344 -2.314 15.519 1.00 81.25 108 GLY A CA 1
ATOM 856 C C . GLY A 1 108 ? -10.837 -2.503 15.358 1.00 81.25 108 GLY A C 1
ATOM 857 O O . GLY A 1 108 ? -10.124 -2.484 16.368 1.00 81.25 108 GLY A O 1
ATOM 858 N N . PHE A 1 109 ? -10.331 -2.629 14.127 1.00 92.00 109 PHE A N 1
ATOM 859 C CA . PHE A 1 109 ? -8.893 -2.606 13.866 1.00 92.00 109 PHE A CA 1
ATOM 860 C C . PHE A 1 109 ? -8.315 -1.238 14.231 1.00 92.00 109 PHE A C 1
ATOM 862 O O . PHE A 1 109 ? -8.835 -0.194 13.844 1.00 92.00 109 PHE A O 1
ATOM 869 N N . LYS A 1 110 ? -7.225 -1.241 15.001 1.00 88.75 110 LYS A N 1
ATOM 870 C CA . LYS A 1 110 ? -6.637 -0.012 15.556 1.00 88.75 110 LYS A CA 1
ATOM 871 C C . LYS A 1 110 ? -5.448 0.522 14.772 1.00 88.75 110 LYS A C 1
ATOM 873 O O . LYS A 1 110 ? -5.028 1.650 15.014 1.00 88.75 110 LYS A O 1
ATOM 878 N N . LYS A 1 111 ? -4.898 -0.281 13.862 1.00 97.25 111 LYS A N 1
ATOM 879 C CA . LYS A 1 111 ? -3.727 0.070 13.064 1.00 97.25 111 LYS A CA 1
ATOM 880 C C . LYS A 1 111 ? -3.921 -0.412 11.638 1.00 97.25 111 LYS A C 1
ATOM 882 O O . LYS A 1 111 ? -4.305 -1.564 11.423 1.00 97.25 111 LYS A O 1
ATOM 887 N N . ILE A 1 112 ? -3.655 0.478 10.692 1.00 98.81 112 ILE A N 1
ATOM 888 C CA . ILE A 1 112 ? -3.795 0.252 9.256 1.00 98.81 112 ILE A CA 1
ATOM 889 C C . ILE A 1 112 ? -2.522 0.756 8.572 1.00 98.81 112 ILE A C 1
ATOM 891 O O . ILE A 1 112 ? -2.007 1.809 8.937 1.00 98.81 112 ILE A O 1
ATOM 895 N N . LEU A 1 113 ? -2.016 0.023 7.588 1.00 98.88 113 LEU A N 1
ATOM 896 C CA . LEU A 1 113 ? -0.856 0.406 6.789 1.00 98.88 113 LEU A CA 1
ATOM 897 C C . LEU A 1 113 ? -1.223 0.365 5.304 1.00 98.88 113 LEU A C 1
ATOM 899 O O . LEU A 1 113 ? -1.545 -0.695 4.777 1.00 98.88 113 LEU A O 1
ATOM 903 N N . LEU A 1 114 ? -1.148 1.503 4.618 1.00 98.94 114 LEU A N 1
ATOM 904 C CA . LEU A 1 114 ? -1.142 1.539 3.161 1.00 98.94 114 LEU A CA 1
ATOM 905 C C . LEU A 1 114 ? 0.282 1.266 2.676 1.00 98.94 114 LEU A C 1
ATOM 907 O O . LEU A 1 114 ? 1.203 2.013 3.011 1.00 98.94 114 LEU A O 1
ATOM 911 N N . VAL A 1 115 ? 0.456 0.212 1.884 1.00 98.88 115 VAL A N 1
ATOM 912 C CA . VAL A 1 115 ? 1.718 -0.067 1.189 1.00 98.88 115 VAL A CA 1
ATOM 913 C C . VAL A 1 115 ? 1.501 0.243 -0.281 1.00 98.88 115 VAL A C 1
ATOM 915 O O . VAL A 1 115 ? 0.575 -0.267 -0.905 1.00 98.88 115 VAL A O 1
ATOM 918 N N . ASN A 1 116 ? 2.319 1.132 -0.820 1.00 98.50 116 ASN A N 1
ATOM 919 C CA . ASN A 1 116 ? 2.182 1.651 -2.166 1.00 98.50 116 ASN A CA 1
ATOM 920 C C . ASN A 1 116 ? 3.226 1.049 -3.105 1.00 98.50 116 ASN A C 1
ATOM 922 O O . ASN A 1 116 ? 4.381 0.849 -2.723 1.00 98.50 116 ASN A O 1
ATOM 926 N N . GLY A 1 117 ? 2.769 0.759 -4.317 1.00 97.50 117 GLY A N 1
ATOM 927 C CA . GLY A 1 117 ? 3.516 0.215 -5.436 1.00 97.50 117 GLY A CA 1
ATOM 928 C C . GLY A 1 117 ? 3.730 1.196 -6.578 1.00 97.50 117 GLY A C 1
ATOM 929 O O . GLY A 1 117 ? 4.529 0.887 -7.439 1.00 97.50 117 GLY A O 1
ATOM 930 N N . HIS A 1 118 ? 3.098 2.376 -6.538 1.00 95.81 118 HIS A N 1
ATOM 931 C CA . HIS A 1 118 ? 3.146 3.352 -7.626 1.00 95.81 118 HIS A CA 1
ATOM 932 C C . HIS A 1 118 ? 3.629 4.739 -7.183 1.00 95.81 118 HIS A C 1
ATOM 934 O O . HIS A 1 118 ? 3.026 5.357 -6.299 1.00 95.81 118 HIS A O 1
ATOM 940 N N . GLY A 1 119 ? 4.647 5.295 -7.842 1.00 92.44 119 GLY A N 1
ATOM 941 C CA . GLY A 1 119 ? 5.224 6.605 -7.523 1.00 92.44 119 GLY A CA 1
ATOM 942 C C . GLY A 1 119 ? 4.190 7.732 -7.384 1.00 92.44 119 GLY A C 1
ATOM 943 O O . GLY A 1 119 ? 4.177 8.437 -6.365 1.00 92.44 119 GLY A O 1
ATOM 944 N N . SER A 1 120 ? 3.260 7.862 -8.335 1.00 92.00 120 SER A N 1
ATOM 945 C CA . SER A 1 120 ? 2.290 8.975 -8.360 1.00 92.00 120 SER A CA 1
ATOM 946 C C . SER A 1 120 ? 1.175 8.868 -7.319 1.00 92.00 120 SER A C 1
ATOM 948 O O . SER A 1 120 ? 0.575 9.879 -6.948 1.00 92.00 120 SER A O 1
ATOM 950 N N . ASN A 1 121 ? 0.949 7.679 -6.758 1.00 95.62 121 ASN A N 1
ATOM 951 C CA . ASN A 1 121 ? 0.025 7.497 -5.639 1.00 95.62 121 ASN A CA 1
ATOM 952 C C . ASN A 1 121 ? 0.606 7.974 -4.297 1.00 95.62 121 ASN A C 1
ATOM 954 O O . ASN A 1 121 ? -0.160 8.166 -3.354 1.00 95.62 121 ASN A O 1
ATOM 958 N N . THR A 1 122 ? 1.922 8.200 -4.190 1.00 94.31 122 THR A N 1
ATOM 959 C CA . THR A 1 122 ? 2.607 8.553 -2.929 1.00 94.31 122 THR A CA 1
ATOM 960 C C . THR A 1 122 ? 1.935 9.698 -2.155 1.00 94.31 122 THR A C 1
ATOM 962 O O . THR A 1 122 ? 1.572 9.485 -0.998 1.00 94.31 122 THR A O 1
ATOM 965 N N . PRO A 1 123 ? 1.683 10.892 -2.737 1.00 94.19 123 PRO A N 1
ATOM 966 C CA . PRO A 1 123 ? 0.988 11.956 -2.008 1.00 94.19 123 PRO A CA 1
ATOM 967 C C . PRO A 1 123 ? -0.465 11.597 -1.654 1.00 94.19 123 PRO A C 1
ATOM 969 O O . PRO A 1 123 ? -1.000 12.093 -0.661 1.00 94.19 123 PRO A O 1
ATOM 972 N N . LEU A 1 124 ? -1.115 10.736 -2.444 1.00 97.50 124 LEU A N 1
ATOM 973 C CA . LEU A 1 124 ? -2.508 10.349 -2.230 1.00 97.50 124 LEU A CA 1
ATOM 974 C C . LEU A 1 124 ? -2.648 9.389 -1.051 1.00 97.50 124 LEU A C 1
ATOM 976 O O . LEU A 1 124 ? -3.507 9.608 -0.198 1.00 97.50 124 LEU A O 1
ATOM 980 N N . VAL A 1 125 ? -1.801 8.359 -0.963 1.00 98.44 125 VAL A N 1
ATOM 981 C CA . VAL A 1 125 ? -1.829 7.409 0.162 1.00 98.44 125 VAL A CA 1
ATOM 982 C C . VAL A 1 125 ? -1.489 8.098 1.484 1.00 98.44 125 VAL A C 1
ATOM 984 O O . VAL A 1 125 ? -2.109 7.797 2.503 1.00 98.44 125 VAL A O 1
ATOM 987 N N . ASP A 1 126 ? -0.606 9.100 1.454 1.00 97.75 126 ASP A N 1
ATOM 988 C CA . ASP A 1 126 ? -0.280 9.931 2.616 1.00 97.75 126 ASP A CA 1
ATOM 989 C C . ASP A 1 126 ? -1.501 10.741 3.088 1.00 97.75 126 ASP A C 1
ATOM 991 O O . ASP A 1 126 ? -1.834 10.781 4.277 1.00 97.75 126 ASP A O 1
ATOM 995 N N . LEU A 1 127 ? -2.243 11.338 2.146 1.00 98.31 127 LEU A N 1
ATOM 996 C CA . LEU A 1 127 ? -3.500 12.029 2.440 1.00 98.31 127 LEU A CA 1
ATOM 997 C C . LEU A 1 127 ? -4.589 11.078 2.946 1.00 98.31 127 LEU A C 1
ATOM 999 O O . LEU A 1 127 ? -5.331 11.451 3.858 1.00 98.31 127 LEU A O 1
ATOM 1003 N N . VAL A 1 128 ? -4.695 9.866 2.395 1.00 98.75 128 VAL A N 1
ATOM 1004 C CA . VAL A 1 128 ? -5.634 8.838 2.874 1.00 98.75 128 VAL A CA 1
ATOM 1005 C C . VAL A 1 128 ? -5.310 8.453 4.314 1.00 98.75 128 VAL A C 1
ATOM 1007 O O . VAL A 1 128 ? -6.215 8.449 5.153 1.00 98.75 128 VAL A O 1
ATOM 1010 N N . ALA A 1 129 ? -4.040 8.190 4.630 1.00 98.62 129 ALA A N 1
ATOM 1011 C CA . ALA A 1 129 ? -3.595 7.865 5.981 1.00 98.62 129 ALA A CA 1
ATOM 1012 C C . ALA A 1 129 ? -3.969 8.976 6.974 1.00 98.62 129 ALA A C 1
ATOM 1014 O O . ALA A 1 129 ? -4.700 8.733 7.937 1.00 98.62 129 ALA A O 1
ATOM 1015 N N . ARG A 1 130 ? -3.602 10.230 6.675 1.00 96.50 130 ARG A N 1
ATOM 1016 C CA . ARG A 1 130 ? -3.947 11.394 7.512 1.00 96.50 130 ARG A CA 1
ATOM 1017 C C . ARG A 1 130 ? -5.457 11.560 7.684 1.00 96.50 130 ARG A C 1
ATOM 1019 O O . ARG A 1 130 ? -5.934 11.720 8.805 1.00 96.50 130 ARG A O 1
ATOM 1026 N N . LYS A 1 131 ? -6.233 11.486 6.597 1.00 94.25 131 LYS A N 1
ATOM 1027 C CA . LYS A 1 131 ? -7.703 11.588 6.654 1.00 94.25 131 LYS A CA 1
ATOM 1028 C C . LYS A 1 131 ? -8.331 10.452 7.461 1.00 94.25 131 LYS A C 1
ATOM 1030 O O . LYS A 1 131 ? -9.347 10.682 8.108 1.00 94.25 131 LYS A O 1
ATOM 1035 N N . THR A 1 132 ? -7.744 9.257 7.443 1.00 92.88 132 THR A N 1
ATOM 1036 C CA . THR A 1 132 ? -8.205 8.120 8.252 1.00 92.88 132 THR A CA 1
ATOM 1037 C C . THR A 1 132 ? -7.991 8.393 9.738 1.00 92.88 132 THR A C 1
ATOM 1039 O O . THR A 1 132 ? -8.935 8.260 10.511 1.00 92.88 132 THR A O 1
ATOM 1042 N N . VAL A 1 133 ? -6.796 8.847 10.133 1.00 87.94 133 VAL A N 1
ATOM 1043 C CA . VAL A 1 133 ? -6.480 9.195 11.534 1.00 87.94 133 VAL A CA 1
ATOM 1044 C C . VAL A 1 133 ? -7.355 10.340 12.048 1.00 87.94 133 VAL A C 1
ATOM 1046 O O . VAL A 1 133 ? -7.791 10.338 13.195 1.00 87.94 133 VAL A O 1
ATOM 1049 N N . LEU A 1 134 ? -7.639 11.336 11.206 1.00 84.12 134 LEU A N 1
ATOM 1050 C CA . LEU A 1 134 ? -8.494 12.462 11.593 1.00 84.12 134 LEU A CA 1
ATOM 1051 C C . LEU A 1 134 ? -9.977 12.087 11.698 1.00 84.12 134 LEU A C 1
ATOM 1053 O O . LEU A 1 134 ? -10.718 12.774 12.394 1.00 84.12 134 LEU A O 1
ATOM 1057 N N . ALA A 1 135 ? -10.412 11.030 11.011 1.00 79.19 135 ALA A N 1
ATOM 1058 C CA . ALA A 1 135 ? -11.814 10.626 10.951 1.00 79.19 135 ALA A CA 1
ATOM 1059 C C . ALA A 1 135 ? -12.148 9.381 11.787 1.00 79.19 135 ALA A C 1
ATOM 1061 O O . ALA A 1 135 ? -13.303 8.961 11.784 1.00 79.19 135 ALA A O 1
ATOM 1062 N N . THR A 1 136 ? -11.162 8.750 12.433 1.00 80.06 136 THR A N 1
ATOM 1063 C CA . THR A 1 136 ? -11.329 7.490 13.174 1.00 80.06 136 THR A CA 1
ATOM 1064 C C . THR A 1 136 ? -10.409 7.444 14.397 1.00 80.06 136 THR A C 1
ATOM 1066 O O . THR A 1 136 ? -9.499 8.255 14.531 1.00 80.06 136 THR A O 1
ATOM 1069 N N . GLU A 1 137 ? -10.608 6.459 15.273 1.00 74.12 137 GLU A N 1
ATOM 1070 C CA . GLU A 1 137 ? -9.692 6.167 16.389 1.00 74.12 137 GLU A CA 1
ATOM 1071 C C . GLU A 1 137 ? -8.479 5.307 15.987 1.00 74.12 137 GLU A C 1
ATOM 1073 O O . GLU A 1 137 ? -7.665 4.939 16.836 1.00 74.12 137 GLU A O 1
ATOM 1078 N N . ALA A 1 138 ? -8.386 4.887 14.723 1.00 84.25 138 ALA A N 1
ATOM 1079 C CA . ALA A 1 138 ? -7.292 4.049 14.256 1.00 84.25 138 ALA A CA 1
ATOM 1080 C C . ALA A 1 138 ? -6.096 4.907 13.835 1.00 84.25 138 ALA A C 1
ATOM 1082 O O . ALA A 1 138 ? -6.250 5.966 13.223 1.00 84.25 138 ALA A O 1
ATOM 1083 N N . LEU A 1 139 ? -4.887 4.403 14.089 1.00 92.94 139 LEU A N 1
ATOM 1084 C CA . LEU A 1 139 ? -3.702 4.912 13.414 1.00 92.94 139 LEU A CA 1
ATOM 1085 C C . LEU A 1 139 ? -3.646 4.340 12.001 1.00 92.94 139 LEU A C 1
ATOM 1087 O O . LEU A 1 139 ? -3.863 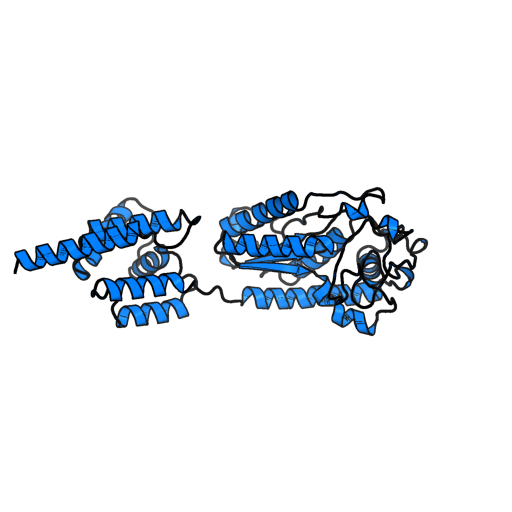3.147 11.786 1.00 92.94 139 LEU A O 1
ATOM 1091 N N . CYS A 1 140 ? -3.346 5.202 11.041 1.00 98.19 140 CYS A N 1
ATOM 1092 C CA . CYS A 1 140 ? -3.200 4.831 9.649 1.00 98.19 140 CYS A CA 1
ATOM 1093 C C . CYS A 1 140 ? -1.868 5.378 9.150 1.00 98.19 140 CYS A C 1
ATOM 1095 O O . CYS A 1 140 ? -1.598 6.572 9.282 1.00 98.19 140 CYS A O 1
ATOM 1097 N N . PHE A 1 141 ? -1.042 4.487 8.621 1.00 98.69 141 PHE A N 1
ATOM 1098 C CA . PHE A 1 141 ? 0.304 4.756 8.135 1.00 98.69 141 PHE A CA 1
ATOM 1099 C C . PHE A 1 141 ? 0.334 4.569 6.618 1.00 98.69 141 PHE A C 1
ATOM 1101 O O . PHE A 1 141 ? -0.465 3.804 6.078 1.00 98.69 141 PHE A O 1
ATOM 1108 N N . ALA A 1 142 ? 1.257 5.231 5.929 1.00 98.50 142 ALA A N 1
ATOM 1109 C CA . ALA A 1 142 ? 1.489 5.034 4.503 1.00 98.50 142 ALA A CA 1
ATOM 1110 C C . ALA A 1 142 ? 2.988 4.899 4.233 1.00 98.50 142 ALA A C 1
ATOM 1112 O O . ALA A 1 142 ? 3.801 5.576 4.860 1.00 98.50 142 ALA A O 1
ATOM 1113 N N . THR A 1 143 ? 3.354 4.011 3.315 1.00 98.31 143 THR A N 1
ATOM 1114 C CA . THR A 1 143 ? 4.730 3.853 2.836 1.00 98.31 143 THR A CA 1
ATOM 1115 C C . THR A 1 143 ? 4.740 3.257 1.431 1.00 98.31 143 THR A C 1
ATOM 1117 O O . THR A 1 143 ? 3.746 2.688 0.989 1.00 98.31 143 THR A O 1
ATOM 1120 N N . GLY A 1 144 ? 5.863 3.366 0.726 1.00 97.38 144 GLY A N 1
ATOM 1121 C CA . GLY A 1 144 ? 6.135 2.598 -0.493 1.00 97.38 144 GLY A CA 1
ATOM 1122 C C . GLY A 1 144 ? 7.053 1.418 -0.189 1.00 97.38 144 GLY A C 1
ATOM 1123 O O . GLY A 1 144 ? 8.009 1.589 0.570 1.00 97.38 144 GLY A O 1
ATOM 1124 N N . TYR A 1 145 ? 6.807 0.243 -0.778 1.00 97.62 145 TYR A N 1
ATOM 1125 C CA . TYR A 1 145 ? 7.631 -0.945 -0.496 1.00 97.62 145 TYR A CA 1
ATOM 1126 C C . TYR A 1 145 ? 9.109 -0.740 -0.886 1.00 97.62 145 TYR A C 1
ATOM 1128 O O . TYR A 1 145 ? 10.006 -1.312 -0.264 1.00 97.62 145 TYR A O 1
ATOM 1136 N N . TRP A 1 146 ? 9.372 0.125 -1.872 1.00 94.62 146 TRP A N 1
ATOM 1137 C CA . TRP A 1 146 ? 10.717 0.422 -2.361 1.00 94.62 146 TRP A CA 1
ATOM 1138 C C . TRP A 1 146 ? 11.633 1.049 -1.303 1.00 94.62 146 TRP A C 1
ATOM 1140 O O . TRP A 1 146 ? 12.835 0.805 -1.333 1.00 94.62 146 TRP A O 1
ATOM 1150 N N . HIS A 1 147 ? 11.110 1.784 -0.313 1.00 95.12 147 HIS A N 1
ATOM 1151 C CA . HIS A 1 147 ? 11.948 2.386 0.738 1.00 95.12 147 HIS A CA 1
ATOM 1152 C C . HIS A 1 147 ? 12.762 1.339 1.516 1.00 95.12 147 HIS A C 1
ATOM 1154 O O . HIS A 1 147 ? 13.838 1.644 2.027 1.00 95.12 147 HIS A O 1
ATOM 1160 N N . PHE A 1 148 ? 12.277 0.096 1.563 1.00 97.06 148 PHE A N 1
ATOM 1161 C CA . PHE A 1 148 ? 12.894 -1.007 2.298 1.00 97.06 148 PHE A CA 1
ATOM 1162 C C . PHE A 1 148 ? 13.901 -1.814 1.463 1.00 97.06 148 PHE A C 1
ATOM 1164 O O . PHE A 1 148 ? 14.672 -2.585 2.030 1.00 97.06 148 PHE A O 1
ATOM 1171 N N . LEU A 1 149 ? 13.956 -1.616 0.139 1.00 95.06 149 LEU A N 1
ATOM 1172 C CA . LEU A 1 149 ? 14.940 -2.273 -0.738 1.00 95.06 149 LEU A CA 1
ATOM 1173 C C . LEU A 1 149 ? 16.098 -1.362 -1.163 1.00 95.06 149 LEU A C 1
ATOM 1175 O O . LEU A 1 149 ? 17.144 -1.881 -1.548 1.00 95.06 149 LEU A O 1
ATOM 1179 N N . LEU A 1 150 ? 15.967 -0.029 -1.058 1.00 92.25 150 LEU A N 1
ATOM 1180 C CA . LEU A 1 150 ? 16.965 0.919 -1.592 1.00 92.25 150 LEU A CA 1
ATOM 1181 C C . LEU A 1 150 ? 18.385 0.661 -1.076 1.00 92.25 150 LEU A C 1
ATOM 1183 O O . LEU A 1 150 ? 19.338 0.631 -1.851 1.00 92.25 150 LEU A O 1
ATOM 1187 N N . LYS A 1 151 ? 18.527 0.403 0.229 1.00 94.12 151 LYS A N 1
ATOM 1188 C CA . LYS A 1 151 ? 19.830 0.130 0.856 1.00 94.12 151 LYS A CA 1
ATOM 1189 C C . LYS A 1 151 ? 20.492 -1.142 0.312 1.00 94.12 151 LYS A C 1
ATOM 1191 O O . LYS A 1 151 ? 21.716 -1.204 0.238 1.00 94.12 151 LYS A O 1
ATOM 1196 N N . ALA A 1 152 ? 19.696 -2.153 -0.037 1.00 96.75 152 ALA A N 1
ATOM 1197 C CA . ALA A 1 152 ? 20.190 -3.388 -0.640 1.00 96.75 152 ALA A CA 1
ATOM 1198 C C . ALA A 1 152 ? 20.468 -3.222 -2.141 1.00 96.75 152 ALA A C 1
ATOM 1200 O O . ALA A 1 152 ? 21.334 -3.913 -2.674 1.00 96.75 152 ALA A O 1
ATOM 1201 N N . PHE A 1 153 ? 19.758 -2.305 -2.804 1.00 95.25 153 PHE A N 1
ATOM 1202 C CA . PHE A 1 153 ? 19.927 -2.032 -4.225 1.00 95.25 153 PHE A CA 1
ATOM 1203 C C . PHE A 1 153 ? 21.199 -1.248 -4.536 1.00 95.25 153 PHE A C 1
ATOM 1205 O O . PHE A 1 153 ? 21.923 -1.617 -5.453 1.00 95.25 153 PHE A O 1
ATOM 1212 N N . GLU A 1 154 ? 21.503 -0.214 -3.752 1.00 93.75 154 GLU A N 1
ATOM 1213 C CA . GLU A 1 154 ? 22.623 0.701 -4.003 1.00 93.75 154 GLU A CA 1
ATOM 1214 C C . GLU A 1 154 ? 23.963 0.012 -4.354 1.00 93.75 154 GLU A C 1
ATOM 1216 O O . GLU A 1 154 ? 24.557 0.372 -5.368 1.00 93.75 154 GLU A O 1
ATOM 1221 N N . PRO A 1 155 ? 24.451 -1.013 -3.620 1.00 96.50 155 PRO A N 1
ATOM 1222 C CA . PRO A 1 155 ? 25.728 -1.655 -3.950 1.00 96.50 155 PRO A CA 1
ATOM 1223 C C . PRO A 1 155 ? 25.698 -2.553 -5.199 1.00 96.50 155 PRO A C 1
ATOM 1225 O O . PRO A 1 155 ? 26.763 -2.921 -5.695 1.00 96.50 155 PRO A O 1
ATOM 1228 N N . ILE A 1 156 ? 24.518 -2.958 -5.681 1.00 97.00 156 ILE A N 1
ATOM 1229 C CA . ILE A 1 156 ? 24.353 -3.887 -6.818 1.00 97.00 156 ILE A CA 1
ATOM 1230 C C . ILE A 1 156 ? 23.759 -3.220 -8.065 1.00 97.00 156 ILE A C 1
ATOM 1232 O O . ILE A 1 156 ? 23.702 -3.844 -9.130 1.00 97.00 156 ILE A O 1
ATOM 1236 N N . ARG A 1 157 ? 23.312 -1.973 -7.925 1.00 95.12 157 ARG A N 1
ATOM 1237 C CA . ARG A 1 157 ? 22.723 -1.152 -8.972 1.00 95.12 157 ARG A CA 1
ATOM 1238 C C . ARG A 1 157 ? 23.759 -0.786 -10.033 1.00 95.12 157 ARG A C 1
ATOM 1240 O O . ARG A 1 157 ? 24.897 -0.441 -9.720 1.00 95.12 157 ARG A O 1
ATOM 1247 N N . GLN A 1 158 ? 23.348 -0.836 -11.296 1.00 96.06 158 GLN A N 1
ATOM 1248 C CA . GLN A 1 158 ? 24.182 -0.464 -12.447 1.00 96.06 158 GLN A CA 1
ATOM 1249 C C . GLN A 1 158 ? 23.633 0.754 -13.198 1.00 96.06 158 GLN A C 1
ATOM 1251 O O . GLN A 1 158 ? 24.398 1.554 -13.735 1.00 96.06 158 GLN A O 1
ATOM 1256 N N . SER A 1 159 ? 22.314 0.910 -13.213 1.00 91.38 159 SER A N 1
ATOM 1257 C CA . SER A 1 159 ? 21.597 2.029 -13.809 1.00 91.38 159 SER A CA 1
ATOM 1258 C C . SER A 1 159 ? 21.903 3.334 -13.078 1.00 91.38 159 SER A C 1
ATOM 1260 O O . SER A 1 159 ? 21.956 3.410 -11.851 1.00 91.38 159 SER A O 1
ATOM 1262 N N . ARG A 1 160 ? 22.045 4.425 -13.831 1.00 86.38 160 ARG A N 1
ATOM 1263 C CA . ARG A 1 160 ? 22.187 5.771 -13.252 1.00 86.38 160 ARG A CA 1
ATOM 1264 C C . ARG A 1 160 ? 20.875 6.299 -12.673 1.00 86.38 160 ARG A C 1
ATOM 1266 O O . ARG A 1 160 ? 20.879 7.133 -11.772 1.00 86.38 160 ARG A O 1
ATOM 1273 N N . VAL A 1 161 ? 19.762 5.809 -13.202 1.00 84.88 161 VAL A N 1
ATOM 1274 C CA . VAL A 1 161 ? 18.410 6.311 -12.975 1.00 84.88 161 VAL A CA 1
ATOM 1275 C C . VAL A 1 161 ? 17.519 5.192 -12.479 1.00 84.88 161 VAL A C 1
ATOM 1277 O O . VAL A 1 161 ? 17.628 4.073 -12.966 1.00 84.88 161 VAL A O 1
ATOM 1280 N N . MET A 1 162 ? 16.705 5.517 -11.477 1.00 85.69 162 MET A N 1
ATOM 1281 C CA . MET A 1 162 ? 15.745 4.605 -10.889 1.00 85.69 162 MET A CA 1
ATOM 1282 C C . MET A 1 162 ? 14.425 5.350 -10.796 1.00 85.69 162 MET A C 1
ATOM 1284 O O . MET A 1 162 ? 14.310 6.273 -10.001 1.00 85.69 162 MET A O 1
ATOM 1288 N N . ALA A 1 163 ? 13.477 5.045 -11.662 1.00 87.38 163 ALA A N 1
ATOM 1289 C CA . ALA A 1 163 ? 12.212 5.753 -11.689 1.00 87.38 163 ALA A CA 1
ATOM 1290 C C . ALA A 1 163 ? 11.072 4.855 -12.154 1.00 87.38 163 ALA A C 1
ATOM 1292 O O . ALA A 1 163 ? 10.100 4.755 -11.415 1.00 87.38 163 ALA A O 1
ATOM 1293 N N . HIS A 1 164 ? 11.173 4.260 -13.350 1.00 93.25 164 HIS A N 1
ATOM 1294 C CA . HIS A 1 164 ? 10.039 3.568 -13.968 1.00 93.25 164 HIS A CA 1
ATOM 1295 C C . HIS A 1 164 ? 10.442 2.574 -15.049 1.00 93.25 164 HIS A C 1
ATOM 1297 O O . HIS A 1 164 ? 11.199 2.912 -15.968 1.00 93.25 164 HIS A O 1
ATOM 1303 N N . ALA A 1 165 ? 9.877 1.371 -14.979 1.00 95.19 165 ALA A N 1
ATOM 1304 C CA . ALA A 1 165 ? 10.187 0.227 -15.828 1.00 95.19 165 ALA A CA 1
ATOM 1305 C C . ALA A 1 165 ? 11.693 -0.048 -15.933 1.00 95.19 165 ALA A C 1
ATOM 1307 O O . ALA A 1 165 ? 12.199 -0.468 -16.974 1.00 95.19 165 ALA A O 1
ATOM 1308 N N . ASP A 1 166 ? 12.413 0.243 -14.858 1.00 94.25 166 ASP A N 1
ATOM 1309 C CA . ASP A 1 166 ? 13.863 0.355 -14.825 1.00 94.25 166 ASP A CA 1
ATOM 1310 C C . ASP A 1 166 ? 14.531 -0.950 -14.360 1.00 94.25 166 ASP A C 1
ATOM 1312 O O . ASP A 1 166 ? 13.941 -2.034 -14.383 1.00 94.25 166 ASP A O 1
ATOM 1316 N N . GLU A 1 167 ? 15.787 -0.855 -13.923 1.00 97.06 167 GLU A N 1
ATOM 1317 C CA . GLU A 1 167 ? 16.539 -1.982 -13.389 1.00 97.06 167 GLU A CA 1
ATOM 1318 C C . GLU A 1 167 ? 15.861 -2.655 -12.184 1.00 97.06 167 GLU A C 1
ATOM 1320 O O . GLU A 1 167 ? 15.882 -3.886 -12.118 1.00 97.06 167 GLU A O 1
ATOM 1325 N N . PHE A 1 168 ? 15.290 -1.911 -11.227 1.00 95.00 168 PHE A N 1
ATOM 1326 C CA . PHE A 1 168 ? 14.778 -2.509 -9.987 1.00 95.00 168 PHE A CA 1
ATOM 1327 C C . PHE A 1 168 ? 13.440 -3.208 -10.221 1.00 95.00 168 PHE A C 1
ATOM 1329 O O . PHE A 1 168 ? 13.284 -4.361 -9.809 1.00 95.00 168 PHE A O 1
ATOM 1336 N N . GLU A 1 169 ? 12.509 -2.563 -10.927 1.00 97.56 169 GLU A N 1
ATOM 1337 C CA . GLU A 1 169 ? 11.185 -3.134 -11.204 1.00 97.56 169 GLU A CA 1
ATOM 1338 C C . GLU A 1 169 ? 11.308 -4.348 -12.106 1.00 97.56 169 GLU A C 1
ATOM 1340 O O . GLU A 1 169 ? 10.755 -5.410 -11.814 1.00 97.56 169 GLU A O 1
ATOM 1345 N N . THR A 1 170 ? 12.121 -4.227 -13.159 1.00 98.69 170 THR A N 1
ATOM 1346 C CA . THR A 1 170 ? 12.381 -5.336 -14.074 1.00 98.69 170 THR A CA 1
ATOM 1347 C C . THR A 1 170 ? 13.059 -6.492 -13.342 1.00 98.69 170 THR A C 1
ATOM 1349 O O . THR A 1 170 ? 12.693 -7.647 -13.552 1.00 98.69 170 THR A O 1
ATOM 1352 N N . SER A 1 171 ? 14.004 -6.215 -12.435 1.00 98.75 171 SER A N 1
ATOM 1353 C CA . SER A 1 171 ? 14.662 -7.262 -11.646 1.00 98.75 171 SER A CA 1
ATOM 1354 C C . SER A 1 171 ? 13.674 -7.987 -10.731 1.00 98.75 171 SER A C 1
ATOM 1356 O O . SER A 1 171 ? 13.650 -9.218 -10.720 1.00 98.75 171 SER A O 1
ATOM 1358 N N . LEU A 1 172 ? 12.832 -7.250 -9.995 1.00 98.69 172 LEU A N 1
ATOM 1359 C CA . LEU A 1 172 ? 11.784 -7.826 -9.145 1.00 98.69 172 LEU A CA 1
ATOM 1360 C C . LEU A 1 172 ? 10.808 -8.684 -9.957 1.00 98.69 172 LEU A C 1
ATOM 1362 O O . LEU A 1 172 ? 10.489 -9.803 -9.553 1.00 98.69 172 LEU A O 1
ATOM 1366 N N . TYR A 1 173 ? 10.383 -8.205 -11.128 1.00 98.62 173 TYR A N 1
ATOM 1367 C CA . TYR A 1 173 ? 9.475 -8.952 -11.993 1.00 98.62 173 TYR A CA 1
ATOM 1368 C C . TYR A 1 173 ? 10.125 -10.231 -12.531 1.00 98.62 173 TYR A C 1
ATOM 1370 O O . TYR A 1 173 ? 9.512 -11.296 -12.491 1.00 98.62 173 TYR A O 1
ATOM 1378 N N . LEU A 1 174 ? 11.391 -10.164 -12.958 1.00 98.81 174 LEU A N 1
ATOM 1379 C CA . LEU A 1 174 ? 12.163 -11.335 -13.384 1.00 98.81 174 LEU A CA 1
ATOM 1380 C C . LEU A 1 174 ? 12.311 -12.383 -12.278 1.00 98.81 174 LEU A C 1
ATOM 1382 O O . LEU A 1 174 ? 12.384 -13.573 -12.570 1.00 98.81 174 LEU A O 1
ATOM 1386 N N . HIS A 1 175 ? 12.386 -11.962 -11.016 1.00 98.81 175 HIS A N 1
ATOM 1387 C CA . HIS A 1 175 ? 12.433 -12.889 -9.890 1.00 98.81 175 HIS A CA 1
ATOM 1388 C C . HIS A 1 175 ? 11.093 -13.604 -9.670 1.00 98.81 175 HIS A C 1
ATOM 1390 O O . HIS A 1 175 ? 11.080 -14.809 -9.419 1.00 98.81 175 HIS A O 1
ATOM 1396 N N . LEU A 1 176 ? 9.984 -12.868 -9.751 1.00 98.69 176 LEU A N 1
ATOM 1397 C CA . LEU A 1 176 ? 8.659 -13.359 -9.367 1.00 98.69 176 LEU A CA 1
ATOM 1398 C C . LEU A 1 176 ? 7.917 -14.080 -10.499 1.00 98.69 176 LEU A C 1
ATOM 1400 O O . LEU A 1 176 ? 7.195 -15.039 -10.235 1.00 98.69 176 LEU A O 1
ATOM 1404 N N . ALA A 1 177 ? 8.070 -13.613 -11.738 1.00 98.62 177 ALA A N 1
ATOM 1405 C CA . ALA A 1 177 ? 7.370 -14.128 -12.915 1.00 98.62 177 ALA A CA 1
ATOM 1406 C C . ALA A 1 177 ? 8.179 -13.867 -14.207 1.00 98.62 177 ALA A C 1
ATOM 1408 O O . ALA A 1 177 ? 7.771 -13.060 -15.054 1.00 98.62 177 ALA A O 1
ATOM 1409 N N . PRO A 1 178 ? 9.352 -14.513 -14.372 1.00 98.31 178 PRO A N 1
ATOM 1410 C CA . PRO A 1 178 ? 10.257 -14.271 -15.500 1.00 98.31 178 PRO A CA 1
ATOM 1411 C C . PRO A 1 178 ? 9.611 -14.510 -16.869 1.00 98.31 178 PRO A C 1
ATOM 1413 O O . PRO A 1 178 ? 9.953 -13.840 -17.838 1.00 98.31 178 PRO A O 1
ATOM 1416 N N . GLU A 1 179 ? 8.653 -15.430 -16.962 1.00 98.38 179 GLU A N 1
ATOM 1417 C CA . GLU A 1 179 ? 7.940 -15.769 -18.195 1.00 98.38 179 GLU A CA 1
ATOM 1418 C C . GLU A 1 179 ? 7.066 -14.631 -18.743 1.00 98.38 179 GLU A C 1
ATOM 1420 O O . GLU A 1 179 ? 6.649 -14.675 -19.902 1.00 98.38 179 GLU A O 1
ATOM 1425 N N . ARG A 1 180 ? 6.785 -13.610 -17.924 1.00 98.31 180 ARG A N 1
ATOM 1426 C CA . ARG A 1 180 ? 5.986 -12.434 -18.298 1.00 98.31 180 ARG A CA 1
ATOM 1427 C C . ARG A 1 180 ? 6.845 -11.259 -18.774 1.00 98.31 180 ARG A C 1
ATOM 1429 O O . ARG A 1 180 ? 6.282 -10.254 -19.206 1.00 98.31 180 ARG A O 1
ATOM 1436 N N . VAL A 1 181 ? 8.174 -11.381 -18.717 1.00 98.56 181 VAL A N 1
ATOM 1437 C CA . VAL A 1 181 ? 9.121 -10.313 -19.063 1.00 98.56 181 VAL A CA 1
ATOM 1438 C C . VAL A 1 181 ? 9.772 -10.594 -20.417 1.00 98.56 181 VAL A C 1
ATOM 1440 O O . VAL A 1 181 ? 10.401 -11.631 -20.624 1.00 98.56 181 VAL A O 1
ATOM 1443 N N . LYS A 1 182 ? 9.668 -9.646 -21.348 1.00 98.50 182 LYS A N 1
ATOM 1444 C CA . LYS A 1 182 ? 10.282 -9.729 -22.683 1.00 98.50 182 LYS A CA 1
ATOM 1445 C C . LYS A 1 182 ? 11.613 -8.987 -22.698 1.00 98.50 182 LYS A C 1
ATOM 1447 O O . LYS A 1 182 ? 11.704 -7.873 -23.207 1.00 98.50 182 LYS A O 1
ATOM 1452 N N . MET A 1 183 ? 12.638 -9.575 -22.081 1.00 98.25 183 MET A N 1
ATOM 1453 C CA . MET A 1 183 ? 13.947 -8.921 -21.913 1.00 98.25 183 MET A CA 1
ATOM 1454 C C . MET A 1 183 ? 14.644 -8.557 -23.229 1.00 98.25 183 MET A C 1
ATOM 1456 O O . MET A 1 183 ? 15.457 -7.641 -23.248 1.00 98.25 183 MET A O 1
ATOM 1460 N N . ASP A 1 184 ? 14.306 -9.215 -24.336 1.00 98.19 184 ASP A N 1
ATOM 1461 C CA . ASP A 1 184 ? 14.748 -8.846 -25.685 1.00 98.19 184 ASP A CA 1
ATOM 1462 C C . ASP A 1 184 ? 14.230 -7.470 -26.144 1.00 98.19 184 ASP A C 1
ATOM 1464 O O . ASP A 1 184 ? 14.790 -6.874 -27.063 1.00 98.19 184 ASP A O 1
ATOM 1468 N N . LEU A 1 185 ? 13.186 -6.950 -25.489 1.00 98.12 185 LEU A N 1
ATOM 1469 C CA . LEU A 1 185 ? 12.611 -5.624 -25.718 1.00 98.12 185 LEU A CA 1
ATOM 1470 C C . LEU A 1 185 ? 13.009 -4.597 -24.648 1.00 98.12 185 LEU A C 1
ATOM 1472 O O . LEU A 1 185 ? 12.569 -3.448 -24.737 1.00 98.12 185 LEU A O 1
ATOM 1476 N N . ALA A 1 186 ? 13.790 -4.995 -23.637 1.00 97.94 186 ALA A N 1
ATOM 1477 C CA . ALA A 1 186 ? 14.251 -4.095 -22.586 1.00 97.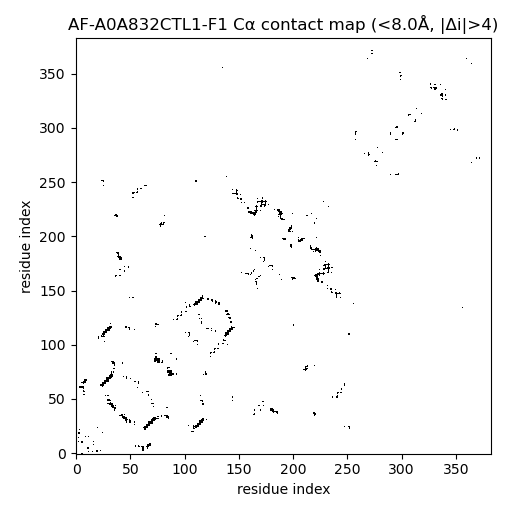94 186 ALA A CA 1
ATOM 1478 C C . ALA A 1 186 ? 15.245 -3.081 -23.164 1.00 97.94 186 ALA A C 1
ATOM 1480 O O . ALA A 1 186 ? 16.116 -3.426 -23.966 1.00 97.94 186 ALA A O 1
ATOM 1481 N N . VAL A 1 187 ? 15.117 -1.821 -22.754 1.00 97.00 187 VAL A N 1
ATOM 1482 C CA . VAL A 1 187 ? 15.952 -0.719 -23.241 1.00 97.00 187 VAL A CA 1
ATOM 1483 C C . VAL A 1 187 ? 16.393 0.184 -22.094 1.00 97.00 187 VAL A C 1
ATOM 1485 O O . VAL A 1 187 ? 15.823 0.155 -21.004 1.00 97.00 187 VAL A O 1
ATOM 1488 N N . CYS A 1 188 ? 17.417 0.986 -22.367 1.00 95.06 188 CYS A N 1
ATOM 1489 C CA . CYS A 1 188 ? 17.792 2.138 -21.561 1.00 95.06 188 CYS A CA 1
ATOM 1490 C C . CYS A 1 188 ? 17.177 3.383 -22.204 1.00 95.06 188 CYS A C 1
ATOM 1492 O O . CYS A 1 188 ? 17.414 3.638 -23.388 1.00 95.06 188 CYS A O 1
ATOM 1494 N N . ASP A 1 189 ? 16.365 4.116 -21.452 1.00 91.81 189 ASP A N 1
ATOM 1495 C CA . ASP A 1 189 ? 15.718 5.359 -21.881 1.00 91.81 189 ASP A CA 1
ATOM 1496 C C . ASP A 1 189 ? 15.552 6.256 -20.649 1.00 91.81 189 ASP A C 1
ATOM 1498 O O . ASP A 1 189 ? 15.396 5.763 -19.535 1.00 91.81 189 ASP A O 1
ATOM 1502 N N . ASP A 1 190 ? 15.668 7.567 -20.807 1.00 82.69 190 ASP A N 1
ATOM 1503 C CA . ASP A 1 190 ? 15.779 8.490 -19.671 1.00 82.69 190 ASP A CA 1
ATOM 1504 C C . ASP A 1 190 ? 15.180 9.854 -20.021 1.00 82.69 190 ASP A C 1
ATOM 1506 O O . ASP A 1 190 ? 14.954 10.177 -21.189 1.00 82.69 190 ASP A O 1
ATOM 1510 N N . ASP A 1 191 ? 14.924 10.662 -18.998 1.00 77.06 191 ASP A N 1
ATOM 1511 C CA . ASP A 1 191 ? 14.278 11.961 -19.113 1.00 77.06 191 ASP A CA 1
ATOM 1512 C C . ASP A 1 191 ? 15.263 13.147 -19.013 1.00 77.06 191 ASP A C 1
ATOM 1514 O O . ASP A 1 191 ? 16.491 13.025 -19.103 1.00 77.06 191 ASP A O 1
ATOM 1518 N N . ARG A 1 192 ? 14.712 14.359 -18.848 1.00 75.06 192 ARG A N 1
ATOM 1519 C CA . ARG A 1 192 ? 15.511 15.552 -18.556 1.00 75.06 192 ARG A CA 1
ATOM 1520 C C . ARG A 1 192 ? 15.731 15.730 -17.057 1.00 75.06 192 ARG A C 1
ATOM 1522 O O . ARG A 1 192 ? 14.814 16.074 -16.316 1.00 75.06 192 ARG A O 1
ATOM 1529 N N . ARG A 1 193 ? 17.005 15.736 -16.663 1.00 77.62 193 ARG A N 1
ATOM 1530 C CA . ARG A 1 193 ? 17.442 16.046 -15.295 1.00 77.62 193 ARG A CA 1
ATOM 1531 C C . ARG A 1 193 ? 18.091 17.417 -15.189 1.00 77.62 193 ARG A C 1
ATOM 1533 O O . ARG A 1 193 ? 19.021 17.751 -15.925 1.00 77.62 193 ARG A O 1
ATOM 1540 N N . GLY A 1 194 ? 17.617 18.206 -14.232 1.00 80.88 194 GLY A N 1
ATOM 1541 C CA . GLY A 1 194 ? 18.224 19.465 -13.819 1.00 80.88 194 GLY A CA 1
ATOM 1542 C C . GLY A 1 194 ? 19.051 19.322 -12.540 1.00 80.88 194 GLY A C 1
ATOM 1543 O O . GLY A 1 194 ? 19.169 18.253 -11.952 1.00 80.88 194 GLY A O 1
ATOM 1544 N N . ARG A 1 195 ? 19.606 20.444 -12.065 1.00 84.25 195 ARG A N 1
ATOM 1545 C CA . ARG A 1 195 ? 20.321 20.496 -10.775 1.00 84.25 195 ARG A CA 1
ATOM 1546 C C . ARG A 1 195 ? 19.390 20.306 -9.571 1.00 84.25 195 ARG A C 1
ATOM 1548 O O . ARG A 1 195 ? 19.810 19.760 -8.562 1.00 84.25 195 ARG A O 1
ATOM 1555 N N . PHE A 1 196 ? 18.160 20.805 -9.672 1.00 85.88 196 PHE A N 1
ATOM 1556 C CA . PHE A 1 196 ? 17.193 20.856 -8.568 1.00 85.88 196 PHE A CA 1
ATOM 1557 C C . PHE A 1 196 ? 15.865 20.163 -8.889 1.00 85.88 196 PHE A C 1
ATOM 1559 O O . PHE A 1 196 ? 15.013 20.065 -8.014 1.00 85.88 196 PHE A O 1
ATOM 1566 N N . VAL A 1 197 ? 15.676 19.732 -10.138 1.00 84.38 197 VAL A N 1
ATOM 1567 C CA . VAL A 1 197 ? 14.402 19.237 -10.659 1.00 84.38 197 VAL A CA 1
ATOM 1568 C C . VAL A 1 197 ? 14.628 17.989 -11.499 1.00 84.38 197 VAL A C 1
ATOM 1570 O O . VAL A 1 197 ? 15.563 17.947 -12.301 1.00 84.38 197 VAL A O 1
ATOM 1573 N N . SER A 1 198 ? 13.771 16.996 -11.301 1.00 80.50 198 SER A N 1
ATOM 1574 C CA . SER A 1 198 ? 13.723 15.744 -12.056 1.00 80.50 198 SER A CA 1
ATOM 1575 C C . SER A 1 198 ? 12.306 15.171 -11.982 1.00 80.50 198 SER A C 1
ATOM 1577 O O . SER A 1 198 ? 11.595 15.465 -11.014 1.00 80.50 198 SER A O 1
ATOM 1579 N N . SER A 1 199 ? 11.907 14.355 -12.964 1.00 73.44 199 SER A N 1
ATOM 1580 C CA . SER A 1 199 ? 10.714 13.499 -12.833 1.00 73.44 199 SER A CA 1
ATOM 1581 C C . SER A 1 199 ? 11.021 12.154 -12.151 1.00 73.44 199 SER A C 1
ATOM 1583 O O . SER A 1 199 ? 10.127 11.344 -11.925 1.00 73.44 199 SER A O 1
ATOM 1585 N N . ASP A 1 200 ? 12.287 11.926 -11.779 1.00 72.94 200 ASP A N 1
ATOM 1586 C CA . ASP A 1 200 ? 12.718 10.781 -10.974 1.00 72.94 200 ASP A CA 1
ATOM 1587 C C . ASP A 1 200 ? 11.932 10.722 -9.654 1.00 72.94 200 ASP A C 1
ATOM 1589 O O . ASP A 1 200 ? 12.022 11.618 -8.806 1.00 72.94 200 ASP A O 1
ATOM 1593 N N . SER A 1 201 ? 11.145 9.658 -9.491 1.00 64.06 201 SER A N 1
ATOM 1594 C CA . SER A 1 201 ? 10.268 9.476 -8.332 1.00 64.06 201 SER A CA 1
ATOM 1595 C C . SER A 1 201 ? 11.006 9.002 -7.078 1.00 64.06 201 SER A C 1
ATOM 1597 O O . SER A 1 201 ? 10.435 9.052 -5.984 1.00 64.06 201 SER A O 1
ATOM 1599 N N . THR A 1 202 ? 12.264 8.576 -7.207 1.00 64.44 202 THR A N 1
ATOM 1600 C CA . THR A 1 202 ? 13.015 7.916 -6.134 1.00 64.44 202 THR A CA 1
ATOM 1601 C C . THR A 1 202 ? 14.209 8.723 -5.631 1.00 64.44 202 THR A C 1
ATOM 1603 O O . THR A 1 202 ? 14.624 8.555 -4.486 1.00 64.44 202 THR A O 1
ATOM 1606 N N . ALA A 1 203 ? 14.749 9.620 -6.454 1.00 68.50 203 ALA A N 1
ATOM 1607 C CA . ALA A 1 203 ? 15.865 10.475 -6.083 1.00 68.50 203 ALA A CA 1
ATOM 1608 C C . ALA A 1 203 ? 15.424 11.720 -5.289 1.00 68.50 203 ALA A C 1
ATOM 1610 O O . ALA A 1 203 ? 14.353 12.297 -5.501 1.00 68.50 203 ALA A O 1
ATOM 1611 N N . GLU A 1 204 ? 16.301 12.180 -4.393 1.00 67.44 204 GLU A N 1
ATOM 1612 C CA . GLU A 1 204 ? 16.092 13.373 -3.566 1.00 67.44 204 GLU A CA 1
ATOM 1613 C C . GLU A 1 204 ? 16.333 14.665 -4.364 1.00 67.44 204 GLU A C 1
ATOM 1615 O O . GLU A 1 204 ? 17.332 15.366 -4.200 1.00 67.44 204 GLU A O 1
ATOM 1620 N N . PHE A 1 205 ? 15.396 14.997 -5.252 1.00 79.00 205 PHE A N 1
ATOM 1621 C CA . PHE A 1 205 ? 15.324 16.322 -5.864 1.00 79.00 205 PHE A CA 1
ATOM 1622 C C . PHE A 1 205 ? 14.379 17.225 -5.054 1.00 79.00 205 PHE A C 1
ATOM 1624 O O . PHE A 1 205 ? 13.256 16.816 -4.753 1.00 79.00 205 PHE A O 1
ATOM 1631 N N . PRO A 1 206 ? 14.783 18.467 -4.715 1.00 82.75 206 PRO A N 1
ATOM 1632 C CA . PRO A 1 206 ? 13.958 19.372 -3.911 1.00 82.75 206 PRO A CA 1
ATOM 1633 C C . PRO A 1 206 ? 12.711 19.872 -4.652 1.00 82.75 206 PRO A C 1
ATOM 1635 O O . PRO A 1 206 ? 11.760 20.319 -4.015 1.00 82.75 206 PRO A O 1
ATOM 1638 N N . VAL A 1 207 ? 12.708 19.820 -5.988 1.00 81.81 207 VAL A N 1
ATOM 1639 C CA . VAL A 1 207 ? 11.556 20.164 -6.822 1.00 81.81 207 VAL A CA 1
ATOM 1640 C C . VAL A 1 207 ? 11.152 18.943 -7.630 1.00 81.81 207 VAL A C 1
ATOM 1642 O O . VAL A 1 207 ? 11.948 18.407 -8.401 1.00 81.81 207 VAL A O 1
ATOM 1645 N N . ARG A 1 208 ? 9.890 18.543 -7.486 1.00 76.56 208 ARG A N 1
ATOM 1646 C CA . ARG A 1 208 ? 9.275 17.482 -8.282 1.00 76.56 208 ARG A CA 1
ATOM 1647 C C . ARG A 1 208 ? 8.168 18.052 -9.151 1.00 76.56 208 ARG A C 1
ATOM 1649 O O . ARG A 1 208 ? 7.426 18.936 -8.728 1.00 76.56 208 ARG A O 1
ATOM 1656 N N . PHE A 1 209 ? 8.066 17.523 -10.358 1.00 78.81 209 PHE A N 1
ATOM 1657 C CA . PHE A 1 209 ? 6.953 17.753 -11.266 1.00 78.81 209 PHE A CA 1
ATOM 1658 C C . PHE A 1 209 ? 6.654 16.442 -11.991 1.00 78.81 209 PHE A C 1
ATOM 1660 O O . PHE A 1 209 ? 7.547 15.616 -12.151 1.00 78.81 209 PHE A O 1
ATOM 1667 N N . ASN A 1 210 ? 5.412 16.276 -12.432 1.00 78.44 210 ASN A N 1
ATOM 1668 C CA . ASN A 1 210 ? 5.015 15.197 -13.325 1.00 78.44 210 ASN A CA 1
ATOM 1669 C C . ASN A 1 210 ? 4.457 15.831 -14.594 1.00 78.44 210 ASN A C 1
ATOM 1671 O O . ASN A 1 210 ? 3.667 16.774 -14.527 1.00 78.44 210 ASN A O 1
ATOM 1675 N N . ASP A 1 211 ? 4.881 15.326 -15.741 1.00 84.06 211 ASP A N 1
ATOM 1676 C CA . ASP A 1 211 ? 4.398 15.744 -17.051 1.00 84.06 211 ASP A CA 1
ATOM 1677 C C . ASP A 1 211 ? 4.088 14.496 -17.887 1.00 84.06 211 ASP A C 1
ATOM 1679 O O . ASP A 1 211 ? 4.377 13.376 -17.467 1.00 84.06 211 ASP A O 1
ATOM 1683 N N . PHE A 1 212 ? 3.478 14.672 -19.057 1.00 88.94 212 PHE A N 1
ATOM 1684 C CA . PHE A 1 212 ? 3.175 13.562 -19.957 1.00 88.94 212 PHE A CA 1
ATOM 1685 C C . PHE A 1 212 ? 4.457 12.831 -20.364 1.00 88.94 212 PHE A C 1
ATOM 1687 O O . PHE A 1 212 ? 5.362 13.422 -20.958 1.00 88.94 212 PHE A O 1
ATOM 1694 N N . TRP A 1 213 ? 4.515 11.533 -20.068 1.00 87.31 213 TRP A N 1
ATOM 1695 C CA . TRP A 1 213 ? 5.709 10.700 -20.240 1.00 87.31 213 TRP A CA 1
ATOM 1696 C C . TRP A 1 213 ? 6.172 10.601 -21.689 1.00 87.31 213 TRP A C 1
ATOM 1698 O O . TRP A 1 213 ? 7.371 10.513 -21.953 1.00 87.31 213 TRP A O 1
ATOM 1708 N N . SER A 1 214 ? 5.234 10.695 -22.630 1.00 88.94 214 SER A N 1
ATOM 1709 C CA . SER A 1 214 ? 5.489 10.698 -24.073 1.00 88.94 214 SER A CA 1
ATOM 1710 C C . SER A 1 214 ? 6.347 11.875 -24.552 1.00 88.94 214 SER A C 1
ATOM 1712 O O . SER A 1 214 ? 6.916 11.820 -25.642 1.00 88.94 214 SER A O 1
ATOM 1714 N N . ARG A 1 215 ? 6.452 12.954 -23.762 1.00 87.31 215 ARG A N 1
ATOM 1715 C CA . ARG A 1 215 ? 7.299 14.111 -24.089 1.00 87.31 215 ARG A CA 1
ATOM 1716 C C . ARG A 1 215 ? 8.770 13.888 -23.763 1.00 87.31 215 ARG A C 1
ATOM 1718 O O . ARG A 1 215 ? 9.609 14.642 -24.259 1.00 87.31 215 ARG A O 1
ATOM 1725 N N . TRP A 1 216 ? 9.071 12.906 -22.918 1.00 79.44 216 TRP A N 1
ATOM 1726 C CA . TRP A 1 216 ? 10.405 12.705 -22.353 1.00 79.44 216 TRP A CA 1
ATOM 1727 C C . TRP A 1 216 ? 10.998 11.358 -22.731 1.00 79.44 216 TRP A C 1
ATOM 1729 O O . TRP A 1 216 ? 12.171 11.304 -23.074 1.00 79.44 216 TRP A O 1
ATOM 1739 N N . THR A 1 217 ? 10.177 10.310 -22.719 1.00 85.69 217 THR A N 1
ATOM 1740 C CA . THR A 1 217 ? 10.594 8.938 -23.011 1.00 85.69 217 THR A CA 1
ATOM 1741 C C . THR A 1 217 ? 9.962 8.479 -24.321 1.00 85.69 217 THR A C 1
ATOM 1743 O O . THR A 1 217 ? 8.792 8.756 -24.602 1.00 85.69 217 THR A O 1
ATOM 1746 N N . HIS A 1 218 ? 10.729 7.768 -25.143 1.00 87.56 218 HIS A N 1
ATOM 1747 C CA . HIS A 1 218 ? 10.229 7.196 -26.396 1.00 87.56 218 HIS A CA 1
ATOM 1748 C C . HIS A 1 218 ? 9.702 5.774 -26.202 1.00 87.56 218 HIS A C 1
ATOM 1750 O O . HIS A 1 218 ? 8.827 5.312 -26.939 1.00 87.56 218 HIS A O 1
ATOM 1756 N N . SER A 1 219 ? 10.265 5.067 -25.228 1.00 92.56 219 SER A N 1
ATOM 1757 C CA . SER A 1 219 ? 9.928 3.684 -24.908 1.00 92.56 219 SER A CA 1
ATOM 1758 C C . SER A 1 219 ? 8.922 3.553 -23.769 1.00 92.56 219 SER A C 1
ATOM 1760 O O . SER A 1 219 ? 8.318 2.490 -23.655 1.00 92.56 219 SER A O 1
ATOM 1762 N N . GLY A 1 220 ? 8.741 4.607 -22.965 1.00 91.94 220 GLY A N 1
ATOM 1763 C CA . GLY A 1 220 ? 8.013 4.567 -21.699 1.00 91.94 220 GLY A CA 1
ATOM 1764 C C . GLY A 1 220 ? 8.888 4.196 -20.495 1.00 91.94 220 GLY A C 1
ATOM 1765 O O . GLY A 1 220 ? 8.425 4.305 -19.364 1.00 91.94 220 GLY A O 1
ATOM 1766 N N . VAL A 1 221 ? 10.143 3.790 -20.716 1.00 93.81 221 VAL A N 1
ATOM 1767 C CA . VAL A 1 221 ? 11.133 3.519 -19.662 1.00 93.81 221 VAL A CA 1
ATOM 1768 C C . VAL A 1 221 ? 11.784 4.825 -19.203 1.00 93.81 221 VAL A C 1
ATOM 1770 O O . VAL A 1 221 ? 12.088 5.686 -20.025 1.00 93.81 221 VAL A O 1
ATOM 1773 N N . HIS A 1 222 ? 12.020 4.952 -17.898 1.00 90.50 222 HIS A N 1
ATOM 1774 C CA . HIS A 1 222 ? 12.845 6.000 -17.300 1.00 90.50 222 HIS A CA 1
ATOM 1775 C C . HIS A 1 222 ? 13.843 5.321 -16.351 1.00 90.50 222 HIS A C 1
ATOM 1777 O O . HIS A 1 222 ? 13.568 5.086 -15.174 1.00 90.50 222 HIS A O 1
ATOM 1783 N N . GLY A 1 223 ? 14.993 4.940 -16.905 1.00 92.19 223 GLY A N 1
ATOM 1784 C CA . GLY A 1 223 ? 15.981 4.068 -16.283 1.00 92.19 223 GLY A CA 1
ATOM 1785 C C . GLY A 1 223 ? 16.676 3.148 -17.285 1.00 92.19 223 GLY A C 1
ATOM 1786 O O . GLY A 1 223 ? 16.573 3.310 -18.500 1.00 92.19 223 GLY A O 1
ATOM 1787 N N . ASP A 1 224 ? 17.397 2.154 -16.765 1.00 95.38 224 ASP A N 1
ATOM 1788 C CA . ASP A 1 224 ? 18.044 1.130 -17.592 1.00 95.38 224 ASP A CA 1
ATOM 1789 C C . ASP A 1 224 ? 17.547 -0.272 -17.238 1.00 95.38 224 ASP A C 1
ATOM 1791 O O . ASP A 1 224 ? 18.059 -0.922 -16.325 1.00 95.38 224 ASP A O 1
ATOM 1795 N N . ALA A 1 225 ? 16.554 -0.756 -17.984 1.00 97.31 225 ALA A N 1
ATOM 1796 C CA . ALA A 1 225 ? 16.018 -2.099 -17.798 1.00 97.31 225 ALA A CA 1
ATOM 1797 C C . ALA A 1 225 ? 17.001 -3.201 -18.230 1.00 97.31 225 ALA A C 1
ATOM 1799 O O . ALA A 1 225 ? 16.870 -4.347 -17.801 1.00 97.31 225 ALA A O 1
ATOM 1800 N N . THR A 1 226 ? 17.998 -2.889 -19.066 1.00 97.81 226 THR A N 1
ATOM 1801 C CA . THR A 1 226 ? 18.919 -3.896 -19.625 1.00 97.81 226 THR A CA 1
ATOM 1802 C C . THR A 1 226 ? 19.873 -4.468 -18.576 1.00 97.81 226 THR A C 1
ATOM 1804 O O . THR A 1 226 ? 20.371 -5.584 -18.722 1.00 97.81 226 THR A O 1
ATOM 1807 N N . CYS A 1 227 ? 20.080 -3.737 -17.479 1.00 97.25 227 CYS A N 1
ATOM 1808 C CA . CYS A 1 227 ? 20.876 -4.164 -16.333 1.00 97.25 227 CYS A CA 1
ATOM 1809 C C . CYS A 1 227 ? 20.142 -5.139 -15.395 1.00 97.25 227 CYS A C 1
ATOM 1811 O O . CYS A 1 227 ? 20.746 -5.648 -14.440 1.00 97.25 227 CYS A O 1
ATOM 1813 N N . ALA A 1 228 ? 18.847 -5.371 -15.608 1.00 98.31 228 ALA A N 1
ATOM 1814 C CA . ALA A 1 228 ? 18.016 -6.131 -14.689 1.00 98.31 228 ALA A CA 1
ATOM 1815 C C . ALA A 1 228 ? 18.339 -7.629 -14.693 1.00 98.31 228 ALA A C 1
ATOM 1817 O O . ALA A 1 228 ? 18.575 -8.238 -15.737 1.00 98.31 228 ALA A O 1
ATOM 1818 N N . THR A 1 229 ? 18.304 -8.251 -13.513 1.00 98.69 229 THR A N 1
ATOM 1819 C CA . THR A 1 229 ? 18.472 -9.704 -13.376 1.00 98.69 229 THR A CA 1
ATOM 1820 C C . THR A 1 229 ? 17.552 -10.268 -12.298 1.00 98.69 229 THR A C 1
ATOM 1822 O O . THR A 1 229 ? 17.258 -9.608 -11.301 1.00 98.69 229 THR A O 1
ATOM 1825 N N . ALA A 1 230 ? 17.143 -11.530 -12.452 1.00 98.75 230 ALA A N 1
ATOM 1826 C CA . ALA A 1 230 ? 16.339 -12.223 -11.442 1.00 98.75 230 ALA A CA 1
ATOM 1827 C C . ALA A 1 230 ? 17.054 -12.317 -10.080 1.00 98.75 230 ALA A C 1
ATOM 1829 O O . ALA A 1 230 ? 16.409 -12.260 -9.037 1.00 98.75 230 ALA A O 1
ATOM 1830 N N . GLU A 1 231 ? 18.389 -12.419 -10.067 1.00 98.75 231 GLU A N 1
ATOM 1831 C CA . GLU A 1 231 ? 19.155 -12.470 -8.815 1.00 98.75 231 GLU A CA 1
ATOM 1832 C C . GLU A 1 231 ? 19.113 -11.136 -8.063 1.00 98.75 231 GLU A C 1
ATOM 1834 O O . GLU A 1 231 ? 18.902 -11.130 -6.850 1.00 98.75 231 GLU A O 1
ATOM 1839 N N . LYS A 1 232 ? 19.224 -10.000 -8.771 1.00 98.62 232 LYS A N 1
ATOM 1840 C CA . LYS A 1 232 ? 18.976 -8.684 -8.162 1.00 98.62 232 LYS A CA 1
ATOM 1841 C C . LYS A 1 232 ? 17.558 -8.637 -7.597 1.00 98.62 232 LYS A C 1
ATOM 1843 O O . LYS A 1 232 ? 17.382 -8.279 -6.439 1.00 98.62 232 LYS A O 1
ATOM 1848 N N . GLY A 1 233 ? 16.568 -9.097 -8.362 1.00 98.75 233 GLY A N 1
ATOM 1849 C CA . GLY A 1 233 ? 15.172 -9.149 -7.929 1.00 98.75 233 GLY A CA 1
ATOM 1850 C C . GLY A 1 233 ? 14.969 -9.915 -6.630 1.00 98.75 233 GLY A C 1
ATOM 1851 O O . GLY A 1 233 ? 14.305 -9.419 -5.727 1.00 98.75 233 GLY A O 1
ATOM 1852 N N . ARG A 1 234 ? 15.605 -11.081 -6.490 1.00 98.81 234 ARG A N 1
ATOM 1853 C CA . ARG A 1 234 ? 15.564 -11.883 -5.262 1.00 98.81 234 ARG A CA 1
ATOM 1854 C C . ARG A 1 234 ? 16.128 -11.122 -4.060 1.00 98.81 234 ARG A C 1
ATOM 1856 O O . ARG A 1 234 ? 15.527 -11.144 -2.989 1.00 98.81 234 ARG A O 1
ATOM 1863 N N . ILE A 1 235 ? 17.266 -10.443 -4.227 1.00 98.75 235 ILE A N 1
ATOM 1864 C CA . ILE A 1 235 ? 17.891 -9.635 -3.165 1.00 98.75 235 ILE A CA 1
ATOM 1865 C C . ILE A 1 235 ? 16.960 -8.491 -2.742 1.00 98.75 235 ILE A C 1
ATOM 1867 O O . ILE A 1 235 ? 16.744 -8.282 -1.548 1.00 98.75 235 ILE A O 1
ATOM 1871 N N . LEU A 1 236 ? 16.390 -7.774 -3.713 1.00 98.56 236 LEU A N 1
ATOM 1872 C CA . LEU A 1 236 ? 15.495 -6.643 -3.465 1.00 98.56 236 LEU A CA 1
ATOM 1873 C C . LEU A 1 236 ? 14.180 -7.071 -2.814 1.00 98.56 236 LEU A C 1
ATOM 1875 O O . LEU A 1 236 ? 13.718 -6.416 -1.882 1.00 98.56 236 LEU A O 1
ATOM 1879 N N . PHE A 1 237 ? 13.603 -8.180 -3.274 1.00 98.81 237 PHE A N 1
ATOM 1880 C CA . PHE A 1 237 ? 12.371 -8.734 -2.729 1.00 98.81 237 PHE A CA 1
ATOM 1881 C C . PHE A 1 237 ? 12.545 -9.123 -1.258 1.00 98.81 237 PHE A C 1
ATOM 1883 O O . PHE A 1 237 ? 11.764 -8.696 -0.410 1.00 98.81 237 PHE A O 1
ATOM 1890 N N . GLU A 1 238 ? 13.616 -9.854 -0.932 1.00 98.75 238 GLU A N 1
ATOM 1891 C CA . GLU A 1 238 ? 13.931 -10.215 0.453 1.00 98.75 238 GLU A CA 1
ATOM 1892 C C . GLU A 1 238 ? 14.175 -8.984 1.333 1.00 98.75 238 GLU A C 1
ATOM 1894 O O . GLU A 1 238 ? 13.691 -8.936 2.464 1.00 98.75 238 GLU A O 1
ATOM 1899 N N . ALA A 1 239 ? 14.879 -7.966 0.826 1.00 98.69 239 ALA A N 1
ATOM 1900 C CA . ALA A 1 239 ? 15.097 -6.721 1.560 1.00 98.69 239 ALA A CA 1
ATOM 1901 C C . ALA A 1 239 ? 13.776 -5.990 1.859 1.00 98.69 239 ALA A C 1
ATOM 1903 O O . ALA A 1 239 ? 13.527 -5.625 3.009 1.00 98.69 239 ALA A O 1
ATOM 1904 N N . ALA A 1 240 ? 12.903 -5.846 0.854 1.00 98.69 240 ALA A N 1
ATOM 1905 C CA . ALA A 1 240 ? 11.602 -5.201 1.014 1.00 98.69 240 ALA A CA 1
ATOM 1906 C C . ALA A 1 240 ? 10.713 -5.935 2.026 1.00 98.69 240 ALA A C 1
ATOM 1908 O O . ALA A 1 240 ? 10.136 -5.311 2.917 1.00 98.69 240 ALA A O 1
ATOM 1909 N N . VAL A 1 241 ? 10.629 -7.264 1.914 1.00 98.88 241 VAL A N 1
ATOM 1910 C CA . VAL A 1 241 ? 9.826 -8.099 2.813 1.00 98.88 241 VAL A CA 1
ATOM 1911 C C . VAL A 1 241 ? 10.350 -8.026 4.244 1.00 98.88 241 VAL A C 1
ATOM 1913 O O . VAL A 1 241 ? 9.561 -7.812 5.161 1.00 98.88 241 VAL A O 1
ATOM 1916 N N . ASN A 1 242 ? 11.660 -8.178 4.458 1.00 98.75 242 ASN A N 1
ATOM 1917 C CA . ASN A 1 242 ? 12.231 -8.154 5.807 1.00 98.75 242 ASN A CA 1
ATOM 1918 C C . ASN A 1 242 ? 12.050 -6.782 6.466 1.00 98.75 242 ASN A C 1
ATOM 1920 O O . ASN A 1 242 ? 11.583 -6.716 7.601 1.00 98.75 242 ASN A O 1
ATOM 1924 N N . GLY A 1 243 ? 12.308 -5.693 5.733 1.00 98.75 243 GLY A N 1
ATOM 1925 C CA . GLY A 1 243 ? 12.094 -4.340 6.246 1.00 98.75 243 GLY A CA 1
ATOM 1926 C C . GLY A 1 243 ? 10.628 -4.051 6.582 1.00 98.75 243 GLY A C 1
ATOM 1927 O O . GLY 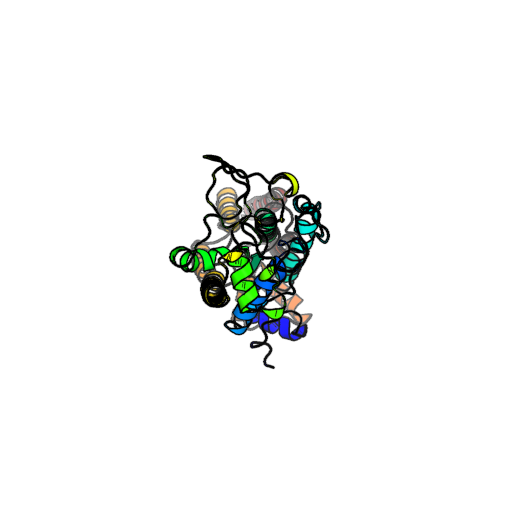A 1 243 ? 10.338 -3.436 7.606 1.00 98.75 243 GLY A O 1
ATOM 1928 N N . LEU A 1 244 ? 9.681 -4.546 5.778 1.00 98.69 244 LEU A N 1
ATOM 1929 C CA . LEU A 1 244 ? 8.256 -4.418 6.092 1.00 98.69 244 LEU A CA 1
ATOM 1930 C C . LEU A 1 244 ? 7.822 -5.298 7.271 1.00 98.69 244 LEU A C 1
ATOM 1932 O O . LEU A 1 244 ? 6.963 -4.870 8.033 1.00 98.69 244 LEU A O 1
ATOM 1936 N N . VAL A 1 245 ? 8.394 -6.492 7.464 1.00 98.75 245 VAL A N 1
ATOM 1937 C CA . VAL A 1 245 ? 8.132 -7.308 8.666 1.00 98.75 245 VAL A CA 1
ATOM 1938 C C . VAL A 1 245 ? 8.630 -6.593 9.927 1.00 98.75 245 VAL A C 1
ATOM 1940 O O . VAL A 1 245 ? 7.908 -6.555 10.921 1.00 98.75 245 VAL A O 1
ATOM 1943 N N . GLU A 1 246 ? 9.811 -5.975 9.880 1.00 98.50 246 GLU A N 1
ATOM 1944 C CA . GLU A 1 246 ? 10.321 -5.148 10.983 1.00 98.50 246 GLU A CA 1
ATOM 1945 C C . GLU A 1 246 ? 9.402 -3.946 11.253 1.00 98.50 246 GLU A C 1
ATOM 1947 O O . GLU A 1 246 ? 9.023 -3.701 12.401 1.00 98.50 246 GLU A O 1
ATOM 1952 N N . LEU A 1 247 ? 8.947 -3.255 10.199 1.00 98.62 247 LEU A N 1
ATOM 1953 C CA . LEU A 1 247 ? 7.964 -2.177 10.321 1.00 98.62 247 LEU A CA 1
ATOM 1954 C C . LEU A 1 247 ? 6.653 -2.672 10.944 1.00 98.62 247 LEU A C 1
ATOM 1956 O O . LEU A 1 247 ? 6.080 -1.989 11.785 1.00 98.62 247 LEU A O 1
ATOM 1960 N N . VAL A 1 248 ? 6.147 -3.843 10.550 1.00 98.38 248 VAL A N 1
ATOM 1961 C CA . VAL A 1 248 ? 4.929 -4.429 11.132 1.00 98.38 248 VAL A CA 1
ATOM 1962 C C . VAL A 1 248 ? 5.071 -4.562 12.648 1.00 98.38 248 VAL A C 1
ATOM 1964 O O . VAL A 1 248 ? 4.137 -4.212 13.375 1.00 98.38 248 VAL A O 1
ATOM 1967 N N . ASP A 1 249 ? 6.215 -5.044 13.130 1.00 97.75 249 ASP A N 1
ATOM 1968 C CA . ASP A 1 249 ? 6.473 -5.191 14.563 1.00 97.75 249 ASP A CA 1
ATOM 1969 C C . ASP A 1 249 ? 6.540 -3.835 15.268 1.00 97.75 249 ASP A C 1
ATOM 1971 O O . ASP A 1 249 ? 5.880 -3.645 16.296 1.00 97.75 249 ASP A O 1
ATOM 1975 N N . GLU A 1 250 ? 7.243 -2.866 14.678 1.00 98.25 250 GLU A N 1
ATOM 1976 C CA . GLU A 1 250 ? 7.309 -1.494 15.184 1.00 98.25 250 GLU A CA 1
ATOM 1977 C C . GLU A 1 250 ? 5.913 -0.862 15.268 1.00 98.25 250 GLU A C 1
ATOM 1979 O O . GLU A 1 250 ? 5.487 -0.398 16.329 1.00 98.25 250 GLU A O 1
ATOM 1984 N N . LEU A 1 251 ? 5.146 -0.910 14.178 1.00 97.69 251 LEU A N 1
ATOM 1985 C CA . LEU A 1 251 ? 3.809 -0.336 14.117 1.00 97.69 251 LEU A CA 1
ATOM 1986 C C . LEU A 1 251 ? 2.873 -1.027 15.098 1.00 97.69 251 LEU A C 1
ATOM 1988 O O . LEU A 1 251 ? 2.109 -0.345 15.776 1.00 97.69 251 LEU A O 1
ATOM 1992 N N . ARG A 1 252 ? 2.923 -2.356 15.248 1.00 94.31 252 ARG A N 1
ATOM 1993 C CA . ARG A 1 252 ? 2.106 -3.073 16.244 1.00 94.31 252 ARG A CA 1
ATOM 1994 C C . ARG A 1 252 ? 2.483 -2.726 17.679 1.00 94.31 252 ARG A C 1
ATOM 1996 O O . ARG A 1 252 ? 1.572 -2.657 18.508 1.00 94.31 252 ARG A O 1
ATOM 2003 N N . ALA A 1 253 ? 3.745 -2.421 17.957 1.00 93.12 253 ALA A N 1
ATOM 2004 C CA . ALA A 1 253 ? 4.187 -1.909 19.251 1.00 93.12 253 ALA A CA 1
ATOM 2005 C C . ALA A 1 253 ? 3.871 -0.414 19.455 1.00 93.12 253 ALA A C 1
ATOM 2007 O O . ALA A 1 253 ? 3.755 0.022 20.599 1.00 93.12 253 ALA A O 1
ATOM 2008 N N . TRP A 1 254 ? 3.668 0.356 18.377 1.00 89.88 254 TRP A N 1
ATOM 2009 C CA . TRP A 1 254 ? 3.468 1.807 18.446 1.00 89.88 254 TRP A CA 1
ATOM 2010 C C . TRP A 1 254 ? 2.305 2.200 19.374 1.00 89.88 254 TRP A C 1
ATOM 2012 O O . TRP A 1 254 ? 1.177 1.735 19.169 1.00 89.88 254 TRP A O 1
ATOM 2022 N N . PRO A 1 255 ? 2.517 3.035 20.399 1.00 80.75 255 PRO A N 1
ATOM 2023 C CA . PRO A 1 255 ? 1.454 3.369 21.334 1.00 80.75 255 PRO A CA 1
ATOM 2024 C C . PRO A 1 255 ? 0.361 4.193 20.643 1.00 80.75 255 PRO A C 1
ATOM 2026 O O . PRO A 1 255 ? 0.633 5.075 19.830 1.00 80.75 255 PRO A O 1
ATOM 2029 N N . ILE A 1 256 ? -0.896 3.906 20.981 1.00 73.50 256 ILE A N 1
ATOM 2030 C CA . ILE A 1 256 ? -2.012 4.811 20.698 1.00 73.50 256 ILE A CA 1
ATOM 2031 C C . ILE A 1 256 ? -2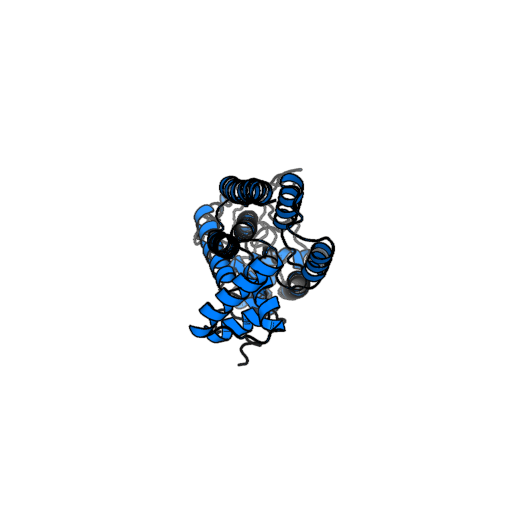.250 5.567 21.996 1.00 73.50 256 ILE A C 1
ATOM 2033 O O . ILE A 1 256 ? -2.908 5.059 22.902 1.00 73.50 256 ILE A O 1
ATOM 2037 N N . GLU A 1 257 ? -1.612 6.726 22.117 1.00 62.28 257 GLU A N 1
ATOM 2038 C CA . GLU A 1 257 ? -1.784 7.588 23.281 1.00 62.28 257 GLU A CA 1
ATOM 2039 C C . GLU A 1 257 ? -3.101 8.354 23.184 1.00 62.28 257 GLU A C 1
ATOM 2041 O O . GLU A 1 257 ? -3.486 8.837 22.116 1.00 62.28 257 GLU A O 1
ATOM 2046 N N . ALA A 1 258 ? -3.765 8.487 24.327 1.00 51.38 258 ALA A N 1
ATOM 2047 C CA . ALA A 1 258 ? -4.953 9.305 24.462 1.00 51.38 258 ALA A CA 1
ATOM 2048 C C . ALA A 1 258 ? -4.667 10.773 24.112 1.00 51.38 258 ALA A C 1
ATOM 2050 O O . ALA A 1 258 ? -3.620 11.337 24.463 1.00 51.38 258 ALA A O 1
ATOM 2051 N N . ARG A 1 259 ? -5.618 11.435 23.445 1.00 52.34 259 ARG A N 1
ATOM 2052 C CA . ARG A 1 259 ? -5.501 12.871 23.147 1.00 52.34 259 ARG A CA 1
ATOM 2053 C C . ARG A 1 259 ? -5.610 13.666 24.456 1.00 52.34 259 ARG A C 1
ATOM 2055 O O . ARG A 1 259 ? -6.641 13.645 25.121 1.00 52.34 259 ARG A O 1
ATOM 2062 N N . ARG A 1 260 ? -4.557 14.419 24.814 1.00 44.97 260 ARG A N 1
ATOM 2063 C CA . ARG A 1 260 ? -4.439 15.204 26.072 1.00 44.97 260 ARG A CA 1
ATOM 2064 C C . ARG A 1 260 ? -5.557 16.233 26.316 1.00 44.97 260 ARG A C 1
ATOM 2066 O O . ARG A 1 260 ? -5.666 16.755 27.424 1.00 44.97 260 ARG A O 1
ATOM 2073 N N . GLU A 1 261 ? -6.359 16.550 25.304 1.00 49.19 261 GLU A N 1
ATOM 2074 C CA . GLU A 1 261 ? -7.395 17.586 25.358 1.00 49.19 261 GLU A CA 1
ATOM 2075 C C . GLU A 1 261 ? -8.507 17.279 26.361 1.00 49.19 261 GLU A C 1
ATOM 2077 O O . GLU A 1 261 ? -8.917 18.190 27.071 1.00 49.19 261 GLU A O 1
ATOM 2082 N N . LEU A 1 262 ? -8.943 16.022 26.498 1.00 47.53 262 LEU A N 1
ATOM 2083 C CA . LEU A 1 262 ? -10.034 15.681 27.419 1.00 47.53 262 LEU A CA 1
ATOM 2084 C C . LEU A 1 262 ? -9.637 15.947 28.882 1.00 47.53 262 LEU A C 1
ATOM 2086 O O . LEU A 1 262 ? -10.368 16.595 29.627 1.00 47.53 262 LEU A O 1
ATOM 2090 N N . LEU A 1 263 ? -8.423 15.537 29.263 1.00 49.03 263 LEU A N 1
ATOM 2091 C CA . LEU A 1 263 ? -7.864 15.789 30.592 1.00 49.03 263 LEU A CA 1
ATOM 2092 C C . LEU A 1 263 ? -7.642 17.292 30.836 1.00 49.03 263 LEU A C 1
ATOM 2094 O O . LEU A 1 263 ? -7.957 17.802 31.906 1.00 49.03 263 LEU A O 1
ATOM 2098 N N . ALA A 1 264 ? -7.146 18.022 29.835 1.00 52.31 264 ALA A N 1
ATOM 2099 C CA . ALA A 1 264 ? -6.914 19.462 29.940 1.00 52.31 264 ALA A CA 1
ATOM 2100 C C . ALA A 1 264 ? -8.209 20.299 29.978 1.00 52.31 264 ALA A C 1
ATOM 2102 O O . ALA A 1 264 ? -8.198 21.416 30.497 1.00 52.31 264 ALA A O 1
ATOM 2103 N N . ILE A 1 265 ? -9.308 19.804 29.403 1.00 52.91 265 ILE A N 1
ATOM 2104 C CA . ILE A 1 265 ? -10.634 20.436 29.476 1.00 52.91 265 ILE A CA 1
ATOM 2105 C C . ILE A 1 265 ? -11.253 20.188 30.854 1.00 52.91 265 ILE A C 1
ATOM 2107 O O . ILE A 1 265 ? -11.716 21.136 31.480 1.00 52.91 265 ILE A O 1
ATOM 2111 N N . LEU A 1 266 ? -11.183 18.955 31.364 1.00 51.34 266 LEU A N 1
ATOM 2112 C CA . LEU A 1 266 ? -11.695 18.607 32.695 1.00 51.34 266 LEU A CA 1
ATOM 2113 C C . LEU A 1 266 ? -10.968 19.370 33.813 1.00 51.34 266 LEU A C 1
ATOM 2115 O O . LEU A 1 266 ? -11.617 19.914 34.703 1.00 51.34 266 LEU A O 1
ATOM 2119 N N . LEU A 1 267 ? -9.638 19.493 33.727 1.00 55.81 267 LEU A N 1
ATOM 2120 C CA . LEU A 1 267 ? -8.844 20.273 34.685 1.00 55.81 267 LEU A CA 1
ATOM 2121 C C . LEU A 1 267 ? -9.169 21.776 34.641 1.00 55.81 267 LEU A C 1
ATOM 2123 O O . LEU A 1 267 ? -9.264 22.407 35.690 1.00 55.81 267 LEU A O 1
ATOM 2127 N N . ARG A 1 268 ? -9.390 22.349 33.448 1.00 58.38 268 ARG A N 1
ATOM 2128 C CA . ARG A 1 268 ? -9.800 23.759 33.307 1.00 58.38 268 ARG A CA 1
ATOM 2129 C C . ARG A 1 268 ? -11.204 24.014 33.841 1.00 58.38 268 ARG A C 1
ATOM 2131 O O . ARG A 1 268 ? -11.421 25.039 34.477 1.00 58.38 268 ARG A O 1
ATOM 2138 N N . LEU A 1 269 ? -12.139 23.092 33.613 1.00 53.47 269 LEU A N 1
ATOM 2139 C CA . LEU A 1 269 ? -13.493 23.200 34.150 1.00 53.47 269 LEU A CA 1
ATOM 2140 C C . LEU A 1 269 ? -13.470 23.185 35.684 1.00 53.47 269 LEU A C 1
ATOM 2142 O O . LEU A 1 269 ? -14.089 24.041 36.302 1.00 53.47 269 LEU A O 1
ATOM 2146 N N . GLN A 1 270 ? -12.687 22.282 36.283 1.00 57.31 270 GLN A N 1
ATOM 2147 C CA . GLN A 1 270 ? -12.465 22.190 37.731 1.00 57.31 270 GLN A CA 1
ATOM 2148 C C . GLN A 1 270 ? -11.889 23.483 38.329 1.00 57.31 270 GLN A C 1
ATOM 2150 O O . GLN A 1 270 ? -12.352 23.940 39.374 1.00 57.31 270 GLN A O 1
ATOM 2155 N N . GLU A 1 271 ? -10.926 24.108 37.649 1.00 64.75 271 GLU A N 1
ATOM 2156 C CA . GLU A 1 271 ? -10.360 25.400 38.059 1.00 64.75 271 GLU A CA 1
ATOM 2157 C C . GLU A 1 271 ? -11.385 26.546 37.952 1.00 64.75 271 GLU A C 1
ATOM 2159 O O . GLU A 1 271 ? -11.450 27.403 38.830 1.00 64.75 271 GLU A O 1
ATOM 2164 N N . GLN A 1 272 ? -12.227 26.544 36.912 1.00 55.94 272 GLN A N 1
ATOM 2165 C CA . GLN A 1 272 ? -13.229 27.589 36.667 1.00 55.94 272 GLN A CA 1
ATOM 2166 C C . GLN A 1 272 ? -14.435 27.530 37.610 1.00 55.94 272 GLN A C 1
ATOM 2168 O O . GLN A 1 272 ? -14.943 28.580 37.998 1.00 55.94 272 GLN A O 1
ATOM 2173 N N . VAL A 1 273 ? -14.902 26.333 37.971 1.00 53.22 273 VAL A N 1
ATOM 2174 C CA . VAL A 1 273 ? -16.068 26.153 38.859 1.00 53.22 273 VAL A CA 1
ATOM 2175 C C . VAL A 1 273 ? -15.684 26.092 40.341 1.00 53.22 273 VAL A C 1
ATOM 2177 O O . VAL A 1 273 ? -16.556 26.097 41.207 1.00 53.22 273 VAL A O 1
ATOM 2180 N N . GLY A 1 274 ? -14.383 26.036 40.655 1.00 49.28 274 GLY A N 1
ATOM 2181 C CA . GLY A 1 274 ? -13.872 25.974 42.028 1.00 49.28 274 GLY A CA 1
ATOM 2182 C C . GLY A 1 274 ? -14.239 24.687 42.774 1.00 49.28 274 GLY A C 1
ATOM 2183 O O . GLY A 1 274 ? -14.125 24.634 43.998 1.00 49.28 274 GLY A O 1
ATOM 2184 N N . PHE A 1 275 ? -14.688 23.661 42.048 1.00 47.03 275 PHE A N 1
ATOM 2185 C CA . PHE A 1 275 ? -15.113 22.378 42.593 1.00 47.03 275 PHE A CA 1
ATOM 2186 C C . PHE A 1 275 ? -14.192 21.279 42.058 1.00 47.03 275 PHE A C 1
ATOM 2188 O O . PHE A 1 275 ? -14.020 21.188 40.839 1.00 47.03 275 PHE A O 1
ATOM 2195 N N . PRO A 1 276 ? -13.597 20.436 42.921 1.00 48.50 276 PRO A N 1
ATOM 2196 C CA . PRO A 1 276 ? -12.807 19.302 42.472 1.00 48.50 276 PRO A CA 1
ATOM 2197 C C . PRO A 1 276 ? -13.726 18.258 41.819 1.00 48.50 276 PRO A C 1
ATOM 2199 O O . PRO A 1 276 ? -14.265 17.384 42.490 1.00 48.50 276 PRO A O 1
ATOM 2202 N N . LEU A 1 277 ? -13.924 18.372 40.500 1.00 47.44 277 LEU A N 1
ATOM 2203 C CA . LEU A 1 277 ? -14.628 17.383 39.670 1.00 47.44 277 LEU A CA 1
ATOM 2204 C C . LEU A 1 277 ? -13.893 16.034 39.662 1.00 47.44 277 LEU A C 1
ATOM 2206 O O . LEU A 1 277 ? -14.510 14.985 39.490 1.00 47.44 277 LEU A O 1
ATOM 2210 N N . ILE A 1 278 ? -12.575 16.082 39.853 1.00 46.78 278 ILE A N 1
ATOM 2211 C CA . ILE A 1 278 ? -11.667 14.956 40.006 1.00 46.78 278 ILE A CA 1
ATOM 2212 C C . ILE A 1 278 ? -10.780 15.288 41.214 1.00 46.78 278 ILE A C 1
ATOM 2214 O O . ILE A 1 278 ? -10.053 16.286 41.201 1.00 46.78 278 ILE A O 1
ATOM 2218 N N . SER A 1 279 ? -10.854 14.490 42.281 1.00 48.94 279 SER A N 1
ATOM 2219 C CA . SER A 1 279 ? -9.959 14.649 43.439 1.00 48.94 279 SER A CA 1
ATOM 2220 C C . SER A 1 279 ? -8.496 14.374 43.059 1.00 48.94 279 SER A C 1
ATOM 2222 O O . SER A 1 279 ? -8.235 13.700 42.066 1.00 48.94 279 SER A O 1
ATOM 2224 N N . ASP A 1 280 ? -7.524 14.849 43.843 1.00 41.97 280 ASP A N 1
ATOM 2225 C CA . ASP A 1 280 ? -6.095 14.626 43.548 1.00 41.97 280 ASP A CA 1
ATOM 2226 C C . ASP A 1 280 ? -5.727 13.131 43.505 1.00 41.97 280 ASP A C 1
ATOM 2228 O O . ASP A 1 280 ? -4.917 12.707 42.677 1.00 41.97 280 ASP A O 1
ATOM 2232 N N . ASP A 1 281 ? -6.389 12.313 44.328 1.00 40.25 281 ASP A N 1
ATOM 2233 C CA . ASP A 1 281 ? -6.241 10.857 44.335 1.00 40.25 281 ASP A CA 1
ATOM 2234 C C . ASP A 1 281 ? -6.874 10.211 43.092 1.00 40.25 281 ASP A C 1
ATOM 2236 O O . ASP A 1 281 ? -6.297 9.290 42.513 1.00 40.25 281 ASP A O 1
ATOM 2240 N N . GLU A 1 282 ? -8.021 10.715 42.623 1.00 41.84 282 GLU A N 1
ATOM 2241 C CA . GLU A 1 282 ? -8.660 10.277 41.375 1.00 41.84 282 GLU A CA 1
ATOM 2242 C C . GLU A 1 282 ? -7.894 10.748 40.143 1.00 41.84 282 GLU A C 1
ATOM 2244 O O . GLU A 1 282 ? -7.811 10.011 39.170 1.00 41.84 282 GLU A O 1
ATOM 2249 N N . LEU A 1 283 ? -7.282 11.929 40.183 1.00 42.34 283 LEU A N 1
ATOM 2250 C CA . LEU A 1 283 ? -6.413 12.444 39.135 1.00 42.34 283 LEU A CA 1
ATOM 2251 C C . LEU A 1 283 ? -5.140 11.603 39.057 1.00 42.34 283 LEU A C 1
ATOM 2253 O O . LEU A 1 283 ? -4.721 11.223 37.964 1.00 42.34 283 LEU A O 1
ATOM 2257 N N . PHE A 1 284 ? -4.562 11.246 40.204 1.00 38.69 284 PHE A N 1
ATOM 2258 C CA . PHE A 1 284 ? -3.438 10.324 40.287 1.00 38.69 284 PHE A CA 1
ATOM 2259 C C . PHE A 1 284 ? -3.824 8.930 39.773 1.00 38.69 284 PHE A C 1
ATOM 2261 O O . PHE A 1 284 ? -3.119 8.386 38.925 1.00 38.69 284 PHE A O 1
ATOM 2268 N N . LEU A 1 285 ? -4.969 8.378 40.185 1.00 36.97 285 LEU A N 1
ATOM 2269 C CA . LEU A 1 285 ? -5.500 7.101 39.690 1.00 36.97 285 LEU A CA 1
ATOM 2270 C C . LEU A 1 285 ? -5.818 7.142 38.193 1.00 36.97 285 LEU A C 1
ATOM 2272 O O . LEU A 1 285 ? -5.434 6.217 37.492 1.00 36.97 285 LEU A O 1
ATOM 2276 N N . ILE A 1 286 ? -6.435 8.203 37.670 1.00 40.34 286 ILE A N 1
ATOM 2277 C CA . ILE A 1 286 ? -6.700 8.404 36.237 1.00 40.34 286 ILE A CA 1
ATOM 2278 C C . ILE A 1 286 ? -5.388 8.515 35.469 1.00 40.34 286 ILE A C 1
ATOM 2280 O O . ILE A 1 286 ? -5.274 7.919 34.409 1.00 40.34 286 ILE A O 1
ATOM 2284 N N . GLN A 1 287 ? -4.369 9.193 35.999 1.00 38.78 287 GLN A N 1
ATOM 2285 C CA . GLN A 1 287 ? -3.037 9.261 35.390 1.00 38.78 287 GLN A CA 1
ATOM 2286 C C . GLN A 1 287 ? -2.301 7.908 35.434 1.00 38.78 287 GLN A C 1
ATOM 2288 O O . GLN A 1 287 ? -1.628 7.551 34.464 1.00 38.78 287 GLN A O 1
ATOM 2293 N N . GLN A 1 288 ? -2.438 7.125 36.512 1.00 35.53 288 GLN A N 1
ATOM 2294 C CA . GLN A 1 288 ? -1.894 5.762 36.607 1.00 35.53 288 GLN A CA 1
ATOM 2295 C C . GLN A 1 288 ? -2.670 4.768 35.721 1.00 35.53 288 GLN A C 1
ATOM 2297 O O . GLN A 1 288 ? -2.068 3.881 35.109 1.00 35.53 288 GLN A O 1
ATOM 2302 N N . PHE A 1 289 ? -3.988 4.932 35.586 1.00 33.28 289 PHE A N 1
ATOM 2303 C CA . PHE A 1 289 ? -4.849 4.128 34.722 1.00 33.28 289 PHE A CA 1
ATOM 2304 C C . PHE A 1 289 ? -4.702 4.508 33.251 1.00 33.28 289 PHE A C 1
ATOM 2306 O O . PHE A 1 289 ? -4.624 3.615 32.428 1.00 33.28 289 PHE A O 1
ATOM 2313 N N . TRP A 1 290 ? -4.527 5.778 32.890 1.00 36.53 290 TRP A N 1
ATOM 2314 C CA . TRP A 1 290 ? -4.145 6.194 31.532 1.00 36.53 290 TRP A CA 1
ATOM 2315 C C . TRP A 1 290 ? -2.803 5.595 31.105 1.00 36.53 290 TRP A C 1
ATOM 2317 O O . TRP A 1 290 ? -2.637 5.212 29.952 1.00 36.53 290 TRP A O 1
ATOM 2327 N N . ARG A 1 291 ? -1.852 5.467 32.038 1.00 32.84 291 ARG A N 1
ATOM 2328 C CA . ARG A 1 291 ? -0.557 4.813 31.789 1.00 32.84 291 ARG A CA 1
ATOM 2329 C C . ARG A 1 291 ? -0.643 3.285 31.682 1.00 32.84 291 ARG A C 1
ATOM 2331 O O . ARG A 1 291 ? 0.297 2.678 31.178 1.00 32.84 291 ARG A O 1
ATOM 2338 N N . SER A 1 292 ? -1.728 2.658 32.146 1.00 30.09 292 SER A N 1
ATOM 2339 C CA . SER A 1 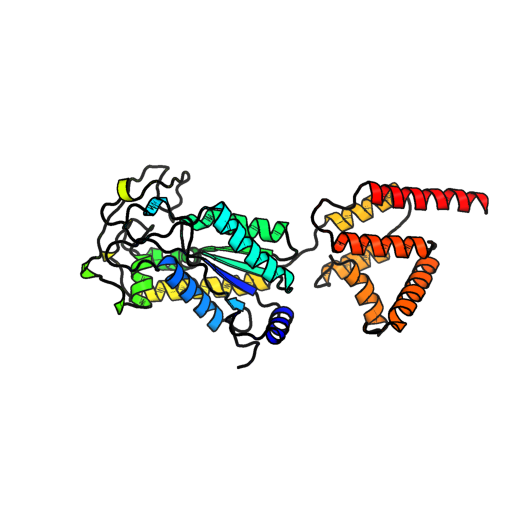292 ? -1.892 1.192 32.194 1.00 30.09 292 SER A CA 1
ATOM 2340 C C . SER A 1 292 ? -3.095 0.646 31.404 1.00 30.09 292 SER A C 1
ATOM 2342 O O . SER A 1 292 ? -3.199 -0.567 31.205 1.00 30.09 292 SER A O 1
ATOM 2344 N N . ALA A 1 293 ? -3.984 1.503 30.898 1.00 31.55 293 ALA A N 1
ATOM 2345 C CA . ALA A 1 293 ? -5.180 1.136 30.149 1.00 31.55 293 ALA A CA 1
ATOM 2346 C C . ALA A 1 293 ? -4.906 1.106 28.642 1.00 31.55 293 ALA A C 1
ATOM 2348 O O . ALA A 1 293 ? -4.395 2.054 28.054 1.00 31.55 293 ALA A O 1
ATOM 2349 N N . ARG A 1 294 ? -5.332 0.022 27.982 1.00 37.31 294 ARG A N 1
ATOM 2350 C CA . ARG A 1 294 ? -5.245 -0.137 26.518 1.00 37.31 294 ARG A CA 1
ATOM 2351 C C . ARG A 1 294 ? -6.205 0.770 25.726 1.00 37.31 294 ARG A C 1
ATOM 2353 O O . ARG A 1 294 ? -6.086 0.796 24.504 1.00 37.31 294 ARG A O 1
ATOM 2360 N N . ARG A 1 295 ? -7.166 1.447 26.377 1.00 40.75 295 ARG A N 1
ATOM 2361 C CA . ARG A 1 295 ? -8.122 2.412 25.789 1.00 40.75 295 ARG A CA 1
ATOM 2362 C C . ARG A 1 295 ? -8.626 3.378 26.873 1.00 40.75 295 ARG A C 1
ATOM 2364 O O . ARG A 1 295 ? -9.377 2.927 27.734 1.00 40.75 295 ARG A O 1
ATOM 2371 N N . PRO A 1 296 ? -8.200 4.650 26.864 1.00 34.03 296 PRO A N 1
ATOM 2372 C CA . PRO A 1 296 ? -8.648 5.641 27.845 1.00 34.03 296 PRO A CA 1
ATOM 2373 C C . PRO A 1 296 ? -9.682 6.657 27.322 1.00 34.03 296 PRO A C 1
ATOM 2375 O O . PRO A 1 296 ? -10.085 7.537 28.080 1.00 34.03 296 PRO A O 1
ATOM 2378 N N . ASP A 1 297 ? -10.104 6.531 26.058 1.00 40.03 297 ASP A N 1
ATOM 2379 C CA . ASP A 1 297 ? -10.863 7.570 25.342 1.00 40.03 297 ASP A CA 1
ATOM 2380 C C . ASP A 1 297 ? -12.357 7.249 25.152 1.00 40.03 297 ASP A C 1
ATOM 2382 O O . ASP A 1 297 ? -13.099 8.091 24.653 1.00 40.03 297 ASP A O 1
ATOM 2386 N N . ASP A 1 298 ? -12.839 6.073 25.573 1.00 37.44 298 ASP A N 1
ATOM 2387 C CA . ASP A 1 298 ? -14.276 5.802 25.619 1.00 37.44 298 ASP A CA 1
ATOM 2388 C C . ASP A 1 298 ? -14.804 6.114 27.025 1.00 37.44 298 ASP A C 1
ATOM 2390 O O . ASP A 1 298 ? -14.428 5.477 28.005 1.00 37.44 298 ASP A O 1
ATOM 2394 N N . GLY A 1 299 ? -15.723 7.071 27.167 1.00 34.50 299 GLY A N 1
ATOM 2395 C CA . GLY A 1 299 ? -16.428 7.297 28.442 1.00 34.50 299 GLY A CA 1
ATOM 2396 C C . GLY A 1 299 ? -17.072 6.016 29.013 1.00 34.50 299 GLY A C 1
ATOM 2397 O O . GLY A 1 299 ? -17.276 5.899 30.221 1.00 34.50 299 GLY A O 1
ATOM 2398 N N . GLY A 1 300 ? -17.298 5.000 28.169 1.00 34.75 300 GLY A N 1
ATOM 2399 C CA . GLY A 1 300 ? -17.727 3.654 28.555 1.00 34.75 300 GLY A CA 1
ATOM 2400 C C . GLY A 1 300 ? -16.655 2.761 29.206 1.00 34.75 300 GLY A C 1
ATOM 2401 O O . GLY A 1 300 ? -17.009 1.752 29.819 1.00 34.75 300 GLY A O 1
ATOM 2402 N N . GLY A 1 301 ? -15.365 3.085 29.110 1.00 36.25 301 GLY A N 1
ATOM 2403 C CA . GLY A 1 301 ? -14.255 2.301 29.660 1.00 36.25 301 GLY A CA 1
ATOM 2404 C C . GLY A 1 301 ? -14.138 2.429 31.175 1.00 36.25 301 GLY A C 1
ATOM 2405 O O . GLY A 1 301 ? -14.005 1.424 31.875 1.00 36.25 301 GLY A O 1
ATOM 2406 N N . VAL A 1 302 ? -14.297 3.645 31.700 1.00 36.72 302 VAL A N 1
ATOM 2407 C CA . VAL A 1 302 ? -14.320 3.906 33.150 1.00 36.72 302 VAL A CA 1
ATOM 2408 C C . VAL A 1 302 ? -15.529 3.219 33.790 1.00 36.72 302 VAL A C 1
ATOM 2410 O O . VAL A 1 302 ? -15.380 2.489 34.771 1.00 36.72 302 VAL A O 1
ATOM 2413 N N . ALA A 1 303 ? -16.709 3.338 33.171 1.00 36.84 303 ALA A N 1
ATOM 2414 C CA . ALA A 1 303 ? -17.922 2.665 33.626 1.00 36.84 303 ALA A CA 1
ATOM 2415 C C . ALA A 1 303 ? -17.776 1.132 33.620 1.00 36.84 303 ALA A C 1
ATOM 2417 O O . ALA A 1 303 ? -18.127 0.491 34.614 1.00 36.84 303 ALA A O 1
ATOM 2418 N N . ARG A 1 304 ? -17.201 0.547 32.552 1.00 40.34 304 ARG A N 1
ATOM 2419 C CA . ARG A 1 304 ? -16.964 -0.905 32.411 1.00 40.34 304 ARG A CA 1
ATOM 2420 C C . ARG A 1 304 ? -15.919 -1.455 33.373 1.00 40.34 304 ARG A C 1
ATOM 2422 O O . ARG A 1 304 ? -16.075 -2.573 33.851 1.00 40.34 304 ARG A O 1
ATOM 2429 N N . ILE A 1 305 ? -14.862 -0.707 33.679 1.00 39.47 305 ILE A N 1
ATOM 2430 C CA . ILE A 1 305 ? -13.832 -1.131 34.641 1.00 39.47 305 ILE A CA 1
ATOM 2431 C C . ILE A 1 305 ? -14.410 -1.158 36.062 1.00 39.47 305 ILE A C 1
ATOM 2433 O O . ILE A 1 305 ? -14.222 -2.149 36.771 1.00 39.47 305 ILE A O 1
ATOM 2437 N N . VAL A 1 306 ? -15.203 -0.146 36.431 1.00 38.50 306 VAL A N 1
ATOM 2438 C CA . VAL A 1 306 ? -15.932 -0.108 37.710 1.00 38.50 306 VAL A CA 1
ATOM 2439 C C . VAL A 1 306 ? -16.951 -1.255 37.809 1.00 38.50 306 VAL A C 1
ATOM 2441 O O . VAL A 1 306 ? -17.055 -1.897 38.855 1.00 38.50 306 VAL A O 1
ATOM 2444 N N . THR A 1 307 ? -17.657 -1.599 36.723 1.00 38.31 307 THR A N 1
ATOM 2445 C CA . THR A 1 307 ? -18.592 -2.749 36.712 1.00 38.31 307 THR A CA 1
ATOM 2446 C C . THR A 1 307 ? -17.884 -4.103 36.729 1.00 38.31 307 THR A C 1
ATOM 2448 O O . THR A 1 307 ? -18.369 -5.031 37.376 1.00 38.31 307 THR A O 1
ATOM 2451 N N . ARG A 1 308 ? -16.723 -4.236 36.076 1.00 39.78 308 ARG A N 1
ATOM 2452 C CA . ARG A 1 308 ? -15.963 -5.496 36.011 1.00 39.78 308 ARG A CA 1
ATOM 2453 C C . ARG A 1 308 ? -15.229 -5.803 37.317 1.00 39.78 308 ARG A C 1
ATOM 2455 O O . ARG A 1 308 ? -15.184 -6.965 37.706 1.00 39.78 308 ARG A O 1
ATOM 2462 N N . GLN A 1 309 ? -14.743 -4.788 38.039 1.00 39.44 309 GLN A N 1
ATOM 2463 C CA . GLN A 1 309 ? -14.266 -4.952 39.422 1.00 39.44 309 GLN A CA 1
ATOM 2464 C C . GLN A 1 309 ? -15.395 -5.317 40.399 1.00 39.44 309 GLN A C 1
ATOM 2466 O O . GLN A 1 309 ? -15.131 -5.968 41.407 1.00 39.44 309 GLN A O 1
ATOM 2471 N N . LYS A 1 310 ? -16.649 -4.967 40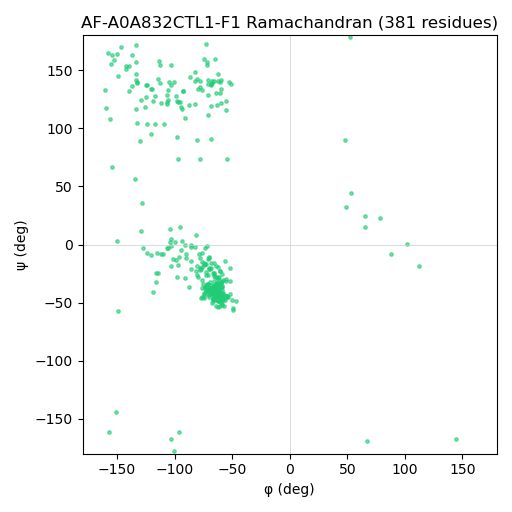.081 1.00 39.56 310 LYS A N 1
ATOM 2472 C CA . LYS A 1 310 ? -17.850 -5.380 40.830 1.00 39.56 310 LYS A CA 1
ATOM 2473 C C . LYS A 1 310 ? -18.525 -6.659 40.288 1.00 39.56 310 LYS A C 1
ATOM 2475 O O . LYS A 1 310 ? -19.546 -7.068 40.832 1.00 39.56 310 LYS A O 1
ATOM 2480 N N . GLY A 1 311 ? -17.962 -7.315 39.264 1.00 35.00 311 GLY A N 1
ATOM 2481 C CA . GLY A 1 311 ? -18.395 -8.636 38.780 1.00 35.00 311 GLY A CA 1
ATOM 2482 C C . GLY A 1 311 ? -19.654 -8.684 37.897 1.00 35.00 311 GLY A C 1
ATOM 2483 O O . GLY A 1 311 ? -20.284 -9.735 37.827 1.00 35.00 311 GLY A O 1
ATOM 2484 N N . ILE A 1 312 ? -20.037 -7.592 37.227 1.00 43.25 312 ILE A N 1
ATOM 2485 C CA . ILE A 1 312 ? -21.288 -7.505 36.443 1.00 43.25 312 ILE A CA 1
ATOM 2486 C C . ILE A 1 312 ? -20.982 -7.549 34.930 1.00 43.25 312 ILE A C 1
ATOM 2488 O O . ILE A 1 312 ? -20.076 -6.857 34.462 1.00 43.25 312 ILE A O 1
ATOM 2492 N N . LEU A 1 313 ? -21.713 -8.376 34.168 1.00 38.50 313 LEU A N 1
ATOM 2493 C CA . LEU A 1 313 ? -21.503 -8.670 32.738 1.00 38.50 313 LEU A CA 1
ATOM 2494 C C . LEU A 1 313 ? -22.786 -8.366 31.943 1.00 38.50 313 LEU A C 1
ATOM 2496 O O . LEU A 1 313 ? -23.724 -9.156 31.958 1.00 38.50 313 LEU A O 1
ATOM 2500 N N . MET A 1 314 ? -22.783 -7.234 31.229 1.00 41.34 314 MET A N 1
ATOM 2501 C CA . MET A 1 314 ? -23.986 -6.619 30.657 1.00 41.34 314 MET A CA 1
ATOM 2502 C C . MET A 1 314 ? -24.596 -7.375 29.464 1.00 41.34 314 MET A C 1
ATOM 2504 O O . MET A 1 314 ? -24.021 -7.372 28.375 1.00 41.34 314 MET A O 1
ATOM 2508 N N . SER A 1 315 ? -25.779 -7.968 29.642 1.00 40.22 315 SER A N 1
ATOM 2509 C CA . SER A 1 315 ? -26.624 -8.525 28.574 1.00 40.22 315 SER A CA 1
ATOM 2510 C C . SER A 1 315 ? -28.153 -8.502 28.821 1.00 40.22 315 SER A C 1
ATOM 2512 O O . SER A 1 315 ? -28.876 -8.972 27.945 1.00 40.22 315 SER A O 1
ATOM 2514 N N . ASP A 1 316 ? -28.690 -7.951 29.926 1.00 37.03 316 ASP A N 1
ATOM 2515 C CA . ASP A 1 316 ? -30.130 -8.074 30.262 1.00 37.03 316 ASP A CA 1
ATOM 2516 C C . ASP A 1 316 ? -30.796 -6.795 30.845 1.00 37.03 316 ASP A C 1
ATOM 2518 O O . ASP A 1 316 ? -30.169 -5.963 31.496 1.00 37.03 316 ASP A O 1
ATOM 2522 N N . TRP A 1 317 ? -32.117 -6.646 30.666 1.00 32.97 317 TRP A N 1
ATOM 2523 C CA . TRP A 1 317 ? -32.946 -5.478 31.047 1.00 32.97 317 TRP A CA 1
ATOM 2524 C C . TRP A 1 317 ? -32.936 -5.168 32.559 1.00 32.97 317 TRP A C 1
ATOM 2526 O O . TRP A 1 317 ? -33.158 -4.032 32.984 1.00 32.97 317 TRP A O 1
ATOM 2536 N N . LYS A 1 318 ? -32.615 -6.162 33.398 1.00 38.81 318 LYS A N 1
ATOM 2537 C CA . LYS A 1 318 ? -32.379 -5.972 34.842 1.00 38.81 318 LYS A CA 1
ATOM 2538 C C . LYS A 1 318 ? -31.132 -5.128 35.137 1.00 38.81 318 LYS A C 1
ATOM 2540 O O . LYS A 1 318 ? -31.075 -4.471 36.175 1.00 38.81 318 LYS A O 1
ATOM 2545 N N . GLU A 1 319 ? -30.160 -5.091 34.233 1.00 41.12 319 GLU A N 1
ATOM 2546 C CA . GLU A 1 319 ? -28.905 -4.360 34.424 1.00 41.12 319 GLU A CA 1
ATOM 2547 C C . GLU A 1 319 ? -29.036 -2.872 34.125 1.00 41.12 319 GLU A C 1
ATOM 2549 O O . GLU A 1 319 ? -28.305 -2.078 34.706 1.00 41.12 319 GLU A O 1
ATOM 2554 N N . THR A 1 320 ? -30.021 -2.458 33.325 1.00 40.94 320 THR A N 1
ATOM 2555 C CA . THR A 1 320 ? -30.351 -1.035 33.150 1.00 40.94 320 THR A CA 1
ATOM 2556 C C . THR A 1 320 ? -30.849 -0.415 34.460 1.00 40.94 320 THR A C 1
ATOM 2558 O O . THR A 1 320 ? -30.529 0.732 34.765 1.00 40.94 320 THR A O 1
ATOM 2561 N N . ASN A 1 321 ? -31.579 -1.184 35.277 1.00 45.72 321 ASN A N 1
ATOM 2562 C CA . ASN A 1 321 ? -31.989 -0.756 36.618 1.00 45.72 321 ASN A CA 1
ATOM 2563 C C . ASN A 1 321 ? -30.806 -0.743 37.590 1.00 45.72 321 ASN A C 1
ATOM 2565 O O . ASN A 1 321 ? -30.654 0.214 38.341 1.00 45.72 321 ASN A O 1
ATOM 2569 N N . ARG A 1 322 ? -29.907 -1.731 37.509 1.00 50.69 322 ARG A N 1
ATOM 2570 C CA . ARG A 1 322 ? -28.692 -1.746 38.335 1.00 50.69 322 ARG A CA 1
ATOM 2571 C C . ARG A 1 322 ? -27.733 -0.603 37.996 1.00 50.69 322 ARG A C 1
ATOM 2573 O O . ARG A 1 322 ? -27.103 -0.049 38.890 1.00 50.69 322 ARG A O 1
ATOM 2580 N N . LEU A 1 323 ? -27.643 -0.223 36.723 1.00 45.34 323 LEU A N 1
ATOM 2581 C CA . LEU A 1 323 ? -26.881 0.940 36.274 1.00 45.34 323 LEU A CA 1
ATOM 2582 C C . LEU A 1 323 ? -27.468 2.235 36.851 1.00 45.34 323 LEU A C 1
ATOM 2584 O O . LEU A 1 323 ? -26.716 3.095 37.293 1.00 45.34 323 LEU A O 1
ATOM 2588 N N . ARG A 1 324 ? -28.802 2.352 36.896 1.00 52.62 324 ARG A N 1
ATOM 2589 C CA . ARG A 1 324 ? -29.494 3.494 37.513 1.00 52.62 324 ARG A CA 1
ATOM 2590 C C . ARG A 1 324 ? -29.269 3.564 39.020 1.00 52.62 324 ARG A C 1
ATOM 2592 O O . ARG A 1 324 ? -29.021 4.654 39.516 1.00 52.62 324 ARG A O 1
ATOM 2599 N N . GLU A 1 325 ? -29.298 2.429 39.714 1.00 55.44 325 GLU A N 1
ATOM 2600 C CA . GLU A 1 325 ? -28.963 2.344 41.143 1.00 55.44 325 GLU A CA 1
ATOM 2601 C C . GLU A 1 325 ? -27.506 2.746 41.398 1.00 55.44 325 GLU A C 1
ATOM 2603 O O . GLU A 1 325 ? -27.238 3.558 42.272 1.00 55.44 325 GLU A O 1
ATOM 2608 N N . LEU A 1 326 ? -26.561 2.255 40.590 1.00 49.12 326 LEU A N 1
ATOM 2609 C CA . LEU A 1 326 ? -25.147 2.636 40.681 1.00 49.12 326 LEU A CA 1
ATOM 2610 C C . LEU A 1 326 ? -24.923 4.121 40.380 1.00 49.12 326 LEU A C 1
ATOM 2612 O O . LEU A 1 326 ? -24.112 4.763 41.035 1.00 49.12 326 LEU A O 1
ATOM 2616 N N . GLN A 1 327 ? -25.634 4.679 39.401 1.00 49.22 327 GLN A N 1
ATOM 2617 C CA . GLN A 1 327 ? -25.607 6.115 39.123 1.00 49.22 327 GLN A CA 1
ATOM 2618 C C . GLN A 1 327 ? -26.176 6.912 40.300 1.00 49.22 327 GLN A C 1
ATOM 2620 O O . GLN A 1 327 ? -25.660 7.974 40.614 1.00 49.22 327 GLN A O 1
ATOM 2625 N N . GLU A 1 328 ? -27.200 6.408 40.984 1.00 53.81 328 GLU A N 1
ATOM 2626 C CA . GLU A 1 328 ? -27.742 7.034 42.193 1.00 53.81 328 GLU A CA 1
ATOM 2627 C C . GLU A 1 328 ? -26.781 6.940 43.385 1.00 53.81 328 GLU A C 1
ATOM 2629 O O . GLU A 1 328 ? -26.591 7.934 44.081 1.00 53.81 328 GLU A O 1
ATOM 2634 N N . GLU A 1 329 ? -26.108 5.802 43.571 1.00 53.12 329 GLU A N 1
ATOM 2635 C CA . GLU A 1 329 ? -25.061 5.614 44.584 1.00 53.12 329 GLU A CA 1
ATOM 2636 C C . GLU A 1 329 ? -23.877 6.565 44.349 1.00 53.12 329 GLU A C 1
ATOM 2638 O O . GLU A 1 329 ? -23.454 7.263 45.268 1.00 53.12 329 GLU A O 1
ATOM 2643 N N . VAL A 1 330 ? -23.379 6.641 43.111 1.00 45.44 330 VAL A N 1
ATOM 2644 C CA . VAL A 1 330 ? -22.265 7.528 42.736 1.00 45.44 330 VAL A CA 1
ATOM 2645 C C . VAL A 1 330 ? -22.671 8.993 42.857 1.00 45.44 330 VAL A C 1
ATOM 2647 O O . VAL A 1 330 ? -21.896 9.807 43.346 1.00 45.44 330 VAL A O 1
ATOM 2650 N N . ALA A 1 331 ? -23.888 9.345 42.449 1.00 47.34 331 ALA A N 1
ATOM 2651 C CA . ALA A 1 331 ? -24.389 10.703 42.590 1.00 47.34 331 ALA A CA 1
ATOM 2652 C C . ALA A 1 331 ? -24.483 11.116 44.069 1.00 47.34 331 ALA A C 1
ATOM 2654 O O . ALA A 1 331 ? -24.022 12.196 44.432 1.00 47.34 331 ALA A O 1
ATOM 2655 N N . ALA A 1 332 ? -24.971 10.224 44.937 1.00 52.69 332 ALA A N 1
ATOM 2656 C CA . ALA A 1 332 ? -25.022 10.452 46.378 1.00 52.69 332 ALA A CA 1
ATOM 2657 C C . ALA A 1 332 ? -23.623 10.554 47.016 1.00 52.69 332 ALA A C 1
ATOM 2659 O O . ALA A 1 332 ? -23.394 11.445 47.830 1.00 52.69 332 ALA A O 1
ATOM 2660 N N . GLU A 1 333 ? -22.679 9.690 46.629 1.00 47.06 333 GLU A N 1
ATOM 2661 C CA . GLU A 1 333 ? -21.282 9.731 47.095 1.00 47.06 333 GLU A CA 1
ATOM 2662 C C . GLU A 1 333 ? -20.588 11.042 46.705 1.00 47.06 333 GLU A C 1
ATOM 2664 O O . GLU A 1 333 ? -19.804 11.598 47.472 1.00 47.06 333 GLU A O 1
ATOM 2669 N N . LYS A 1 334 ? -20.899 11.550 45.511 1.00 44.06 334 LYS A N 1
ATOM 2670 C CA . LYS A 1 334 ? -20.321 12.775 44.956 1.00 44.06 334 LYS A CA 1
ATOM 2671 C C . LYS A 1 334 ? -21.114 14.039 45.290 1.00 44.06 334 LYS A C 1
ATOM 2673 O O . LYS A 1 334 ? -20.697 15.120 44.890 1.00 44.06 334 LYS A O 1
ATOM 2678 N N . GLY A 1 335 ? -22.220 13.917 46.026 1.00 46.50 335 GLY A N 1
ATOM 2679 C CA . GLY A 1 335 ? -23.058 15.046 46.427 1.00 46.50 335 GLY A CA 1
ATOM 2680 C C . GLY A 1 335 ? -23.756 15.763 45.268 1.00 46.50 335 GLY A C 1
ATOM 2681 O O . GLY A 1 335 ? -24.081 16.933 45.414 1.00 46.50 335 GLY A O 1
ATOM 2682 N N . ILE A 1 336 ? -23.982 15.085 44.139 1.00 46.25 336 ILE A N 1
ATOM 2683 C CA . ILE A 1 336 ? -24.655 15.631 42.948 1.00 46.25 336 ILE A CA 1
ATOM 2684 C C . ILE A 1 336 ? -25.997 14.929 42.718 1.00 46.25 336 ILE A C 1
ATOM 2686 O O . ILE A 1 336 ? -26.206 13.796 43.155 1.00 46.25 336 ILE A O 1
ATOM 2690 N N . ARG A 1 337 ? -26.930 15.552 41.989 1.00 49.44 337 ARG A N 1
ATOM 2691 C CA . ARG A 1 337 ? -28.188 14.874 41.627 1.00 49.44 337 ARG A CA 1
ATOM 2692 C C . ARG A 1 337 ? -27.951 13.738 40.630 1.00 49.44 337 ARG A C 1
ATOM 2694 O O . ARG A 1 337 ? -27.240 13.866 39.632 1.00 49.44 337 ARG A O 1
ATOM 2701 N N . ALA A 1 338 ? -28.624 12.612 40.856 1.00 48.50 338 ALA A N 1
ATOM 2702 C CA . ALA A 1 338 ? -28.514 11.442 39.988 1.00 48.50 338 ALA A CA 1
ATOM 2703 C C . ALA A 1 338 ? -29.074 11.670 38.577 1.00 48.50 338 ALA A C 1
ATOM 2705 O O . ALA A 1 338 ? -28.691 10.975 37.637 1.00 48.50 338 ALA A O 1
ATOM 2706 N N . ASP A 1 339 ? -29.999 12.617 38.393 1.00 46.75 339 ASP A N 1
ATOM 2707 C CA . ASP A 1 339 ? -30.448 13.003 37.056 1.00 46.75 339 ASP A CA 1
ATOM 2708 C C . ASP A 1 339 ? -29.384 13.828 36.311 1.00 46.75 339 ASP A C 1
ATOM 2710 O O . ASP A 1 339 ? -29.181 13.577 35.126 1.00 46.75 339 ASP A O 1
ATOM 2714 N N . THR A 1 340 ? -28.640 14.701 36.999 1.00 46.00 340 THR A N 1
ATOM 2715 C CA . THR A 1 340 ? -27.476 15.427 36.471 1.00 46.00 340 THR A CA 1
ATOM 2716 C C . THR A 1 340 ? -26.401 14.450 36.006 1.00 46.00 340 THR A C 1
ATOM 2718 O O . THR A 1 340 ? -25.979 14.509 34.852 1.00 46.00 340 THR A O 1
ATOM 2721 N N . LEU A 1 341 ? -26.028 13.471 36.842 1.00 46.81 341 LEU A N 1
ATOM 2722 C CA . LEU A 1 341 ? -25.059 12.435 36.461 1.00 46.81 341 LEU A CA 1
ATOM 2723 C C . LEU A 1 341 ? -25.539 11.614 35.254 1.00 46.81 341 LEU A C 1
ATOM 2725 O O . LEU A 1 341 ? -24.761 11.300 34.356 1.00 46.81 341 LEU A O 1
ATOM 2729 N N . ARG A 1 342 ? -26.834 11.292 35.191 1.00 53.03 342 ARG A N 1
ATOM 2730 C CA . ARG A 1 342 ? -27.420 10.564 34.058 1.00 53.03 342 ARG A CA 1
ATOM 2731 C C . ARG A 1 342 ? -27.418 11.379 32.769 1.00 53.03 342 ARG A C 1
ATOM 2733 O O . ARG A 1 342 ? -27.091 10.824 31.726 1.00 53.03 342 ARG A O 1
ATOM 2740 N N . ARG A 1 343 ? -27.747 12.672 32.825 1.00 46.62 343 ARG A N 1
ATOM 2741 C CA . ARG A 1 343 ? -27.680 13.579 31.665 1.00 46.62 343 ARG A CA 1
ATOM 2742 C C . ARG A 1 343 ? -26.243 13.766 31.193 1.00 46.62 343 ARG A C 1
ATOM 2744 O O . ARG A 1 343 ? -26.011 13.763 29.990 1.00 46.62 343 ARG A O 1
ATOM 2751 N N . LEU A 1 344 ? -25.296 13.861 32.125 1.00 46.81 344 LEU A N 1
ATOM 2752 C CA . LEU A 1 344 ? -23.868 13.915 31.830 1.00 46.81 344 LEU A CA 1
ATOM 2753 C C . LEU A 1 344 ? -23.399 12.668 31.095 1.00 46.81 344 LEU A C 1
ATOM 2755 O O . LEU A 1 344 ? -22.830 12.776 30.017 1.00 46.81 344 LEU A O 1
ATOM 2759 N N . LEU A 1 345 ? -23.695 11.488 31.639 1.00 46.25 345 LEU A N 1
ATOM 2760 C CA . LEU A 1 345 ? -23.329 10.221 31.015 1.00 46.25 345 LEU A CA 1
ATOM 2761 C C . LEU A 1 345 ? -24.012 10.044 29.657 1.00 46.25 345 LEU A C 1
ATOM 2763 O O . LEU A 1 345 ? -23.337 9.688 28.702 1.00 46.25 345 LEU A O 1
ATOM 2767 N N . ALA A 1 346 ? -25.305 10.361 29.540 1.00 44.31 346 ALA A N 1
ATOM 2768 C CA . ALA A 1 346 ? -26.042 10.273 28.280 1.00 44.31 346 ALA A CA 1
ATOM 2769 C C . ALA A 1 346 ? -25.501 11.234 27.212 1.00 44.31 346 ALA A C 1
ATOM 2771 O O . ALA A 1 346 ? -25.418 10.859 26.048 1.00 44.31 346 ALA A O 1
ATOM 2772 N N . LYS A 1 347 ? -25.087 12.449 27.596 1.00 42.66 347 LYS A N 1
ATOM 2773 C CA . LYS A 1 347 ? -24.473 13.403 26.666 1.00 42.66 347 LYS A CA 1
ATOM 2774 C C . LYS A 1 347 ? -23.025 13.071 26.328 1.00 42.66 347 LYS A C 1
ATOM 2776 O O . LYS A 1 347 ? -22.606 13.356 25.216 1.00 42.66 347 LYS A O 1
ATOM 2781 N N . VAL A 1 348 ? -22.272 12.449 27.235 1.00 43.56 348 VAL A N 1
ATOM 2782 C CA . VAL A 1 348 ? -20.950 11.874 26.933 1.00 43.56 348 VAL A CA 1
ATOM 2783 C C . VAL A 1 348 ? -21.093 10.716 25.941 1.00 43.56 348 VAL A C 1
ATOM 2785 O O . VAL A 1 348 ? -20.292 10.622 25.016 1.00 43.56 348 VAL A O 1
ATOM 2788 N N . ASP A 1 349 ? -22.131 9.888 26.085 1.00 40.28 349 ASP A N 1
ATOM 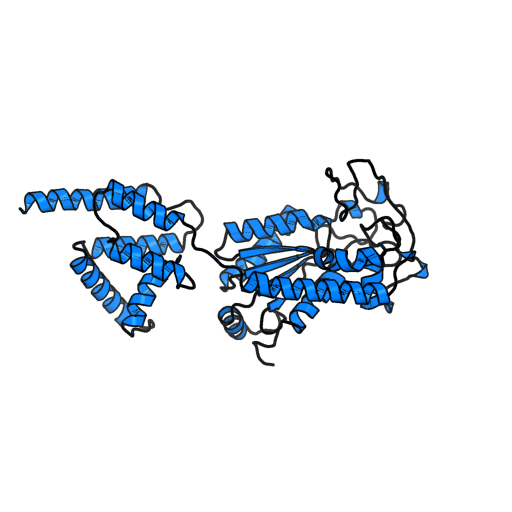2789 C CA . ASP A 1 349 ? -22.442 8.777 25.175 1.00 40.28 349 ASP A CA 1
ATOM 2790 C C . ASP A 1 349 ? -22.872 9.297 23.790 1.00 40.28 349 ASP A C 1
ATOM 2792 O O . ASP A 1 349 ? -22.257 8.956 22.781 1.00 40.28 349 ASP A O 1
ATOM 2796 N N . GLU A 1 350 ? -23.829 10.232 23.736 1.00 36.81 350 GLU A N 1
ATOM 2797 C CA . GLU A 1 350 ? -24.275 10.918 22.510 1.00 36.81 350 GLU A CA 1
ATOM 2798 C C . GLU A 1 350 ? -23.122 11.673 21.819 1.00 36.81 350 GLU A C 1
ATOM 2800 O O . GLU A 1 350 ? -23.011 11.702 20.590 1.00 36.81 350 GLU A O 1
ATOM 2805 N N . TYR A 1 351 ? -22.208 12.254 22.601 1.00 40.28 351 TYR A N 1
ATOM 2806 C CA . TYR A 1 351 ? -21.001 12.891 22.086 1.00 40.28 351 TYR A CA 1
ATOM 2807 C C . TYR A 1 351 ? -19.999 11.861 21.547 1.00 40.28 351 TYR A C 1
ATOM 2809 O O . TYR A 1 351 ? -19.435 12.070 20.474 1.00 40.28 351 TYR A O 1
ATOM 2817 N N . SER A 1 352 ? -19.822 10.720 22.221 1.00 40.25 352 SER A N 1
ATOM 2818 C CA . SER A 1 352 ? -18.961 9.619 21.763 1.00 40.25 352 SER A CA 1
ATOM 2819 C C . SER A 1 352 ? -19.422 9.019 20.429 1.00 40.25 352 SER A C 1
ATOM 2821 O O . SER A 1 352 ? -18.592 8.700 19.579 1.00 40.25 352 SER A O 1
ATOM 2823 N N . GLU A 1 353 ? -20.734 8.982 20.177 1.00 34.12 353 GLU A N 1
ATOM 2824 C CA . GLU A 1 353 ? -21.296 8.528 18.901 1.00 34.12 353 GLU A CA 1
ATOM 2825 C C . GLU A 1 353 ? -21.258 9.607 17.799 1.00 34.12 353 GLU A C 1
ATOM 2827 O O . GLU A 1 353 ? -21.186 9.285 16.610 1.00 34.12 353 GLU A O 1
ATOM 2832 N N . SER A 1 354 ? -21.262 10.895 18.160 1.00 35.78 354 SER A N 1
ATOM 2833 C CA . SER A 1 354 ? -21.393 12.014 17.212 1.00 35.78 354 SER A CA 1
ATOM 2834 C C . SER A 1 354 ? -20.077 12.641 16.734 1.00 35.78 354 SER A C 1
ATOM 2836 O O . SER A 1 354 ? -20.128 13.707 16.123 1.00 35.78 354 SER A O 1
ATOM 2838 N N . HIS A 1 355 ? -18.915 11.990 16.931 1.00 38.91 355 HIS A N 1
ATOM 2839 C CA . HIS A 1 355 ? -17.555 12.480 16.608 1.00 38.91 355 HIS A CA 1
ATOM 2840 C C . HIS A 1 355 ? -17.345 12.936 15.142 1.00 38.91 355 HIS A C 1
ATOM 2842 O O . HIS A 1 355 ? -16.652 12.315 14.332 1.00 38.91 355 HIS A O 1
ATOM 2848 N N . ARG A 1 356 ? -17.905 14.099 14.804 1.00 42.78 356 ARG A N 1
ATOM 2849 C CA . ARG A 1 356 ? -17.646 14.883 13.594 1.00 42.78 356 ARG A CA 1
ATOM 2850 C C . ARG A 1 356 ? -17.287 16.340 13.879 1.00 42.78 356 ARG A C 1
ATOM 2852 O O . ARG A 1 356 ? -16.959 17.035 12.924 1.00 42.78 356 ARG A O 1
ATOM 2859 N N . ALA A 1 357 ? -17.284 16.823 15.120 1.00 32.69 357 ALA A N 1
ATOM 2860 C CA . ALA A 1 357 ? -16.948 18.223 15.374 1.00 32.69 357 ALA A CA 1
ATOM 2861 C C . ALA A 1 357 ? -16.519 18.492 16.827 1.00 32.69 357 ALA A C 1
ATOM 2863 O O . ALA A 1 357 ? -17.323 18.355 17.733 1.00 32.69 357 ALA A O 1
ATOM 2864 N N . PHE A 1 358 ? -15.266 18.931 16.985 1.00 37.75 358 PHE A N 1
ATOM 2865 C CA . PHE A 1 358 ? -14.814 19.944 17.951 1.00 37.75 358 PHE A CA 1
ATOM 2866 C C . PHE A 1 358 ? -15.261 19.838 19.420 1.00 37.75 358 PHE A C 1
ATOM 2868 O O . PHE A 1 358 ? -16.187 20.538 19.799 1.00 37.75 358 PHE A O 1
ATOM 2875 N N . GLY A 1 359 ? -14.476 19.134 20.251 1.00 43.94 359 GLY A N 1
ATOM 2876 C CA . GLY A 1 359 ? -14.435 19.309 21.718 1.00 43.94 359 GLY A CA 1
ATOM 2877 C C . GLY A 1 359 ? -15.777 19.245 22.473 1.00 43.94 359 GLY A C 1
ATOM 2878 O O . GLY A 1 359 ? -16.844 19.089 21.901 1.00 43.94 359 GLY A O 1
ATOM 2879 N N . LEU A 1 360 ? -15.755 19.373 23.804 1.00 40.84 360 LEU A N 1
ATOM 2880 C CA . LEU A 1 360 ? -17.006 19.665 24.515 1.00 40.84 360 LEU A CA 1
ATOM 2881 C C . LEU A 1 360 ? -17.511 21.044 24.040 1.00 40.84 360 LEU A C 1
ATOM 2883 O O . LEU A 1 360 ? -16.772 22.012 24.223 1.00 40.84 360 LEU A O 1
ATOM 2887 N N . PRO A 1 361 ? -18.714 21.172 23.446 1.00 43.94 361 PRO A N 1
ATOM 2888 C CA . PRO A 1 361 ? -19.236 22.472 23.036 1.00 43.94 361 PRO A CA 1
ATOM 2889 C C . PRO A 1 361 ? -19.430 23.379 24.254 1.00 43.94 361 PRO A C 1
ATOM 2891 O O . PRO A 1 361 ? -19.816 22.891 25.321 1.00 43.94 361 PRO A O 1
ATOM 2894 N N . ASP A 1 362 ? -19.231 24.688 24.082 1.00 44.22 362 ASP A N 1
ATOM 2895 C CA . ASP A 1 362 ? -19.441 25.694 25.136 1.00 44.22 362 ASP A CA 1
ATOM 2896 C C . ASP A 1 362 ? -20.829 25.563 25.783 1.00 44.22 362 ASP A C 1
ATOM 2898 O O . ASP A 1 362 ? -20.971 25.756 26.982 1.00 44.22 362 ASP A O 1
ATOM 2902 N N . ASP A 1 363 ? -21.841 25.120 25.033 1.00 41.78 363 ASP A N 1
ATOM 2903 C CA . ASP A 1 363 ? -23.189 24.861 25.548 1.00 41.78 363 ASP A CA 1
ATOM 2904 C C . ASP A 1 363 ? -23.234 23.738 26.600 1.00 41.78 363 ASP A C 1
ATOM 2906 O O . ASP A 1 363 ? -24.004 23.823 27.552 1.00 41.78 363 ASP A O 1
ATOM 2910 N N . LEU A 1 364 ? -22.411 22.686 26.472 1.00 44.12 364 LEU A N 1
ATOM 2911 C CA . LEU A 1 364 ? -22.327 21.619 27.479 1.00 44.12 364 LEU A CA 1
ATOM 2912 C C . LEU A 1 364 ? -21.609 22.108 28.739 1.00 44.12 364 LEU A C 1
ATOM 2914 O O . LEU A 1 364 ? -22.017 21.773 29.849 1.00 44.12 364 LEU A O 1
ATOM 2918 N N . LEU A 1 365 ? -20.553 22.904 28.549 1.00 48.34 365 LEU A N 1
ATOM 2919 C CA . LEU A 1 365 ? -19.798 23.545 29.625 1.00 48.34 365 LEU A CA 1
ATOM 2920 C C . LEU A 1 365 ? -20.668 24.556 30.381 1.00 48.34 365 LEU A C 1
ATOM 2922 O O . LEU A 1 365 ? -20.619 24.591 31.605 1.00 48.34 365 LEU A O 1
ATOM 2926 N N . ASN A 1 366 ? -21.504 25.311 29.670 1.00 51.25 366 ASN A N 1
ATOM 2927 C CA . ASN A 1 366 ? -22.437 26.272 30.248 1.00 51.25 366 ASN A CA 1
ATOM 2928 C C . ASN A 1 366 ? -23.582 25.572 30.984 1.00 51.25 366 ASN A C 1
ATOM 2930 O O . ASN A 1 366 ? -23.860 25.947 32.108 1.00 51.25 366 ASN A O 1
ATOM 2934 N N . ILE A 1 367 ? -24.173 24.499 30.438 1.00 48.88 367 ILE A N 1
ATOM 2935 C CA . ILE A 1 367 ? -25.189 23.708 31.164 1.00 48.88 367 ILE A CA 1
ATOM 2936 C C . ILE A 1 367 ? -24.606 23.121 32.458 1.00 48.88 367 ILE A C 1
ATOM 2938 O O . ILE A 1 367 ? -25.236 23.185 33.507 1.00 48.88 367 ILE A O 1
ATOM 2942 N N . LEU A 1 368 ? -23.392 22.565 32.388 1.00 48.19 368 LEU A N 1
ATOM 2943 C CA . LEU A 1 368 ? -22.680 22.037 33.553 1.00 48.19 368 LEU A CA 1
ATOM 2944 C C . LEU A 1 368 ? -22.396 23.112 34.599 1.00 48.19 368 LEU A C 1
ATOM 2946 O O . LEU A 1 368 ? -22.557 22.873 35.791 1.00 48.19 368 LEU A O 1
ATOM 2950 N N . LYS A 1 369 ? -21.957 24.283 34.144 1.00 52.59 369 LYS A N 1
ATOM 2951 C CA . LYS A 1 369 ? -21.665 25.428 34.995 1.00 52.59 369 LYS A CA 1
ATOM 2952 C C . LYS A 1 369 ? -22.934 25.983 35.644 1.00 52.59 369 LYS A C 1
ATOM 2954 O O . LYS A 1 369 ? -22.939 26.158 36.855 1.00 52.59 369 LYS A O 1
ATOM 2959 N N . ASP A 1 370 ? -23.998 26.179 34.873 1.00 53.56 370 ASP A N 1
ATOM 2960 C CA . ASP A 1 370 ? -25.281 26.703 35.345 1.00 53.56 370 ASP A CA 1
ATOM 2961 C C . ASP A 1 370 ? -25.913 25.762 36.385 1.00 53.56 370 ASP A C 1
ATOM 2963 O O . ASP A 1 370 ? -26.372 26.223 37.429 1.00 53.56 370 ASP A O 1
ATOM 2967 N N . ASP A 1 371 ? -25.879 24.441 36.160 1.00 51.72 371 ASP A N 1
ATOM 2968 C CA . ASP A 1 371 ? -26.394 23.451 37.119 1.00 51.72 371 ASP A CA 1
ATOM 2969 C C . ASP A 1 371 ? -25.573 23.434 38.429 1.00 51.72 371 ASP A C 1
ATOM 2971 O O . ASP A 1 371 ? -26.148 23.332 39.516 1.00 51.72 371 ASP A O 1
ATOM 2975 N N . LEU A 1 372 ? -24.243 23.577 38.350 1.00 51.72 372 LEU A N 1
ATOM 2976 C CA . LEU A 1 372 ? -23.355 23.641 39.523 1.00 51.72 372 LEU A CA 1
ATOM 2977 C C . LEU A 1 372 ? -23.491 24.966 40.299 1.00 51.72 372 LEU A C 1
ATOM 2979 O O . LEU A 1 372 ? -23.433 24.974 41.531 1.00 51.72 372 LEU A O 1
ATOM 2983 N N . GLU A 1 373 ? -23.688 26.090 39.606 1.00 56.00 373 GLU A N 1
ATOM 2984 C CA . GLU A 1 373 ? -23.937 27.402 40.219 1.00 56.00 373 GLU A CA 1
ATOM 2985 C C . GLU A 1 373 ? -25.315 27.446 40.908 1.00 56.00 373 GLU A C 1
ATOM 2987 O O . GLU A 1 373 ? -25.436 27.975 42.017 1.00 56.00 373 GLU A O 1
ATOM 2992 N N . HIS A 1 374 ? -26.337 26.811 40.323 1.00 54.19 374 HIS A N 1
ATOM 2993 C CA . HIS A 1 374 ? -27.680 26.724 40.904 1.00 54.19 374 HIS A CA 1
ATOM 2994 C C . HIS A 1 374 ? -27.710 25.903 42.213 1.00 54.19 374 HIS A C 1
ATOM 2996 O O . HIS A 1 374 ? -28.434 26.252 43.151 1.00 54.19 374 HIS A O 1
ATOM 3002 N N . GLU A 1 375 ? -26.888 24.852 42.336 1.00 50.78 375 GLU A N 1
ATOM 3003 C CA . GLU A 1 375 ? -26.737 24.087 43.587 1.00 50.78 375 GLU A CA 1
ATOM 3004 C C . GLU A 1 375 ? -26.021 24.889 44.696 1.00 50.78 375 GLU A C 1
ATOM 3006 O O . GLU A 1 375 ? -26.374 24.755 45.872 1.00 50.78 375 GLU A O 1
ATOM 3011 N N . GLN A 1 376 ? -25.081 25.790 44.362 1.00 53.56 376 GLN A N 1
ATOM 3012 C CA . GLN A 1 376 ? -24.474 26.695 45.355 1.00 53.56 376 GLN A CA 1
ATOM 3013 C C . GLN A 1 376 ? -25.490 27.676 45.955 1.00 53.56 376 GLN A C 1
ATOM 3015 O O . GLN A 1 376 ? -25.394 28.024 47.138 1.00 53.56 376 GLN A O 1
ATOM 3020 N N . GLU A 1 377 ? -26.454 28.143 45.160 1.00 53.53 377 GLU A N 1
ATOM 3021 C CA . GLU A 1 377 ? -27.505 29.045 45.635 1.00 53.53 377 GLU A CA 1
ATOM 3022 C C . GLU A 1 377 ? -28.550 28.333 46.505 1.00 53.53 377 GLU A C 1
ATOM 3024 O O . GLU A 1 377 ? -29.009 28.905 47.497 1.00 53.53 377 GLU A O 1
ATOM 3029 N N . GLU A 1 378 ? -28.906 27.085 46.189 1.00 50.19 378 GLU A N 1
ATOM 3030 C CA . GLU A 1 378 ? -29.811 26.278 47.020 1.00 50.19 378 GLU A CA 1
ATOM 3031 C C . GLU A 1 378 ? -29.142 25.792 48.314 1.00 50.19 378 GLU A C 1
ATOM 3033 O O . GLU A 1 378 ? -29.754 25.851 49.383 1.00 50.19 378 GLU A O 1
ATOM 3038 N N . GLY A 1 379 ? -27.864 25.404 48.259 1.00 45.50 379 GLY A N 1
ATOM 3039 C CA . GLY A 1 379 ? -27.075 25.029 49.436 1.00 45.50 379 GLY A CA 1
ATOM 3040 C C . GLY A 1 379 ? -26.878 26.182 50.429 1.00 45.50 379 GLY A C 1
ATOM 3041 O O . GLY A 1 379 ? -26.885 25.957 51.636 1.00 45.50 379 GLY A O 1
ATOM 3042 N N . LYS A 1 380 ? -26.784 27.431 49.946 1.00 47.06 380 LYS A N 1
ATOM 3043 C CA . LYS A 1 380 ? -26.741 28.643 50.790 1.00 47.06 380 LYS A CA 1
ATOM 3044 C C . LYS A 1 380 ? -28.102 29.072 51.347 1.00 47.06 380 LYS A C 1
ATOM 3046 O O . LYS A 1 380 ? -28.129 29.831 52.306 1.00 47.06 380 LYS A O 1
ATOM 3051 N N . LYS A 1 381 ? -29.218 28.642 50.747 1.00 44.84 381 LYS A N 1
ATOM 3052 C CA . LYS A 1 381 ? -30.582 28.915 51.249 1.00 44.84 381 LYS A CA 1
ATOM 3053 C C . LYS A 1 381 ? -31.049 27.901 52.298 1.00 44.84 381 LYS A C 1
ATOM 3055 O O . LYS A 1 381 ? -31.970 28.206 53.049 1.00 44.84 381 LYS A O 1
ATOM 3060 N N . ASN A 1 382 ? -30.431 26.720 52.330 1.00 40.53 382 ASN A N 1
ATOM 3061 C CA . ASN A 1 382 ? -30.750 25.625 53.252 1.00 40.53 382 ASN A CA 1
ATOM 3062 C C . ASN A 1 382 ? -29.753 25.481 54.425 1.00 40.53 382 ASN A C 1
ATOM 3064 O O . ASN A 1 382 ? -29.880 24.538 55.208 1.00 40.53 382 ASN A O 1
ATOM 3068 N N . ALA A 1 383 ? -28.789 26.400 54.547 1.00 41.66 383 ALA A N 1
ATOM 3069 C CA . ALA A 1 383 ? -27.895 26.577 55.695 1.00 41.66 383 ALA A CA 1
ATOM 3070 C C . ALA A 1 383 ? -28.270 27.863 56.440 1.00 41.66 383 ALA A C 1
ATOM 3072 O O . ALA A 1 383 ? -28.164 27.868 57.689 1.00 41.66 383 ALA A O 1
#

Solvent-accessible surface area (backbone atoms only — not comparable to full-atom values): 20622 Å² total; per-residue (Å²): 130,57,64,56,64,49,18,50,48,89,74,51,53,80,72,44,48,54,55,41,37,75,64,60,26,36,37,34,38,28,32,14,23,28,33,62,22,30,77,19,42,54,45,44,55,27,26,52,54,32,40,52,43,50,50,50,32,16,68,80,36,15,71,46,26,28,32,44,80,62,38,54,59,24,54,37,68,44,44,48,89,40,85,80,34,45,63,39,58,66,69,56,51,35,52,53,54,34,52,52,52,48,51,48,35,70,72,56,31,53,38,36,35,38,38,32,34,36,72,68,39,51,71,45,46,46,50,27,16,53,53,34,36,77,71,45,93,22,50,40,42,56,48,50,53,60,75,41,15,49,82,67,36,63,88,73,60,79,51,95,42,59,56,33,46,6,27,66,58,43,4,37,42,35,47,76,47,45,93,63,48,41,69,92,54,41,51,70,34,54,66,76,74,59,97,50,37,31,68,50,70,69,58,97,46,89,38,76,61,87,66,55,42,72,80,51,19,93,61,56,20,30,14,21,22,68,73,36,37,38,69,58,8,48,54,34,50,53,33,22,28,52,44,47,47,53,46,50,53,51,57,69,65,51,79,83,74,72,73,67,60,64,62,56,48,52,54,50,50,25,65,74,71,74,43,76,83,61,46,75,66,52,47,49,46,50,55,54,41,56,77,71,44,96,65,74,80,48,83,64,44,62,56,48,51,59,34,50,78,70,72,57,84,96,83,56,81,71,50,60,53,51,50,52,53,50,45,40,51,51,15,59,75,69,75,45,57,40,65,57,53,48,52,50,51,50,50,52,50,55,48,69,75,56,78,80,71,76,77,86,47,68,67,59,55,46,53,54,46,52,57,55,52,52,50,55,55,51,56,64,72,76,106

Sequence (383 aa):
MNALEEYRYNRLTWPEINEAVAAQKLVILPTGSTEQHGRHLPLDVDVFLCESVCLEVGRRAADRVLVLPPISYGLNLHHIDFPGTIHIEPEVFIAFCLNITKSVAYHGFKKILLVNGHGSNTPLVDLVARKTVLATEALCFATGYWHFLLKAFEPIRQSRVMAHADEFETSLYLHLAPERVKMDLAVCDDDRRGRFVSSDSTAEFPVRFNDFWSRWTHSGVHGDATCATAEKGRILFEAAVNGLVELVDELRAWPIEARRELLAILLRLQEQVGFPLISDDELFLIQQFWRSARRPDDGGGVARIVTRQKGILMSDWKETNRLRELQEEVAAEKGIRADTLRRLLAKVDEYSESHRAFGLPDDLLNILKDDLEHEQEEGKKNA

Mean predicted aligned error: 13.53 Å

Foldseek 3Di:
DQLLQAAAPVVDDPVSVVVCLVLLAEEEEEEFAQADFFPFAHRQLLVVLSVVLSVVLCNVQVNRHHYYRYHHHEDCPLRV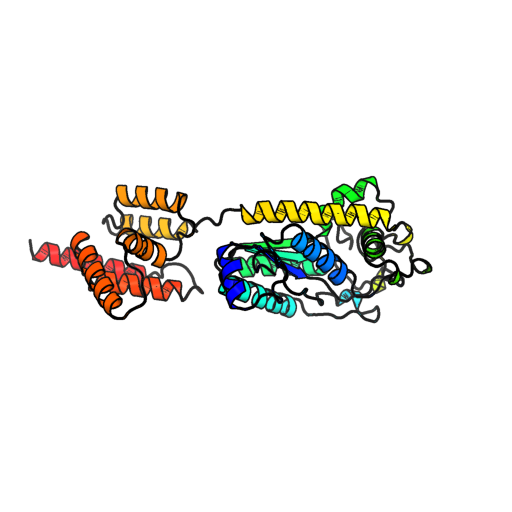VDPTGDHDDLVRVLVVLLVVLLVSLVSNRAHYEYEGRYLVCQVSQVVSQVVSVLQHNHHYYYDYLQVQLPVVQVVLPDKPADAGSAQASLLLCCQPPVVRGRLVRFAAFAFDDDPQEDCRSPDPRVDYDGHRQVVGTVRSDHIGNNSHHPVSSVSSSVRSNVSVNVVSVVRSPDASADDCVVVVVLVVLCVVLVHCPADPVRVVVLVVCSVVPSDSPQPVVVVVVVVVVVPDDDDDPVVVVVVLVVLCVVCVVRVHDSVVSVVVSVVSVVCVVVPPDDDDDVVNSVVVSVRSVVVVVVVVVVD

Secondary structure (DSSP, 8-state):
--TTT--BGGGS-HHHHHHHHHTTPEEEEEE--B---TTTS-TTHHHHHHHHHHHHHHHHTTTTEEEPPPB--BS-GGGTTSTT-BB--HHHHHHHHHHHHHHHHHTT--EEEEEE--GGGHHHHHHHHHHHHHHSSSEEEEEEGGGGTHHHHTTT---S-EEESSHHHHHHHHHH-GGG--GGG--EE-----SSEE--SSS--SEE----GGGT-SSS-EEEGGG--HHHHHHHHHHHHHHHHHHHHHHHHS--PPPTHHHHHHHHHHHHHTS-SS-HHHHHHHHHHHTT-S--S-HHHHHHHHHHHTT----SHHHHHHHHHHHHHHHHHTTS-HHHHHHHHHHHHHHHHT-SS-SS-HHHHHHHHHHHHHHHHHHHH--

pLDDT: mean 77.25, std 24.06, range [30.09, 98.94]